Protein AF-0000000084449916 (afdb_homodimer)

Foldseek 3Di:
DPPPAALEAEEEEAQWQLVVDCPPFAPDKPQPCQLVLLLVLLVLCCVQHVQRYEYEFEAEPDPPRSCHVVNVTRAHDPSNHDDPNYDYQYDHAQASVPPTCVLVSNVVSLHQEYEYAYDALQTNRLNNLQVCQVVQSNADPDPRRRRGAYEYALSNHMGQWDDDPRDTDGGNRVSVVSCVVCDPPRHHYDHSVVVSVVSVVVVVVD/DPPPAALEAEEEEAQWQLVVDCPPFAPDKPQPCQLVLLLVLLVLCCVQHVQRYEYEFEAEPDPPRSCHVVNVTRAHDPSNHDDPNYDYQYDHAQASVPPTCVLVSNVVSLHQEYEYAYDALQTNRLNNLQVCQVVQSNADPDPRRRRGAYEYALSNHMGQWDDDPRDTDGGNRVSVVSCVVCDPPRHHYDHSVVVSVVSVVVVVVD

Structure (mmCIF, N/CA/C/O backbone):
data_AF-0000000084449916-model_v1
#
loop_
_entity.id
_entity.type
_entity.pdbx_description
1 polymer 'Isochorismatase hydrolase'
#
loop_
_atom_site.group_PDB
_atom_site.id
_atom_site.type_symbol
_atom_site.label_atom_id
_atom_site.label_alt_id
_atom_site.label_comp_id
_atom_site.label_asym_id
_atom_site.label_entity_id
_atom_site.label_seq_id
_atom_site.pdbx_PDB_ins_code
_atom_site.Cartn_x
_atom_site.Cartn_y
_atom_site.Cartn_z
_atom_site.occupancy
_atom_site.B_iso_or_equiv
_atom_site.auth_seq_id
_atom_site.auth_comp_id
_atom_site.auth_asym_id
_atom_site.auth_atom_id
_atom_site.pdbx_PDB_model_num
ATOM 1 N N . MET A 1 1 ? -13.484 23 32.375 1 31.2 1 MET A N 1
ATOM 2 C CA . MET A 1 1 ? -13.711 23.359 30.984 1 31.2 1 MET A CA 1
ATOM 3 C C . MET A 1 1 ? -13.375 22.203 30.062 1 31.2 1 MET A C 1
ATOM 5 O O . MET A 1 1 ? -12.227 21.766 30 1 31.2 1 MET A O 1
ATOM 9 N N . SER A 1 2 ? -14.055 21.125 29.781 1 37.81 2 SER A N 1
ATOM 10 C CA . SER A 1 2 ? -13.883 19.766 29.281 1 37.81 2 SER A CA 1
ATOM 11 C C . SER A 1 2 ? -13.172 19.766 27.938 1 37.81 2 SER A C 1
ATOM 13 O O . SER A 1 2 ? -13.695 20.281 26.953 1 37.81 2 SER A O 1
ATOM 15 N N . SER A 1 3 ? -11.945 20.156 27.656 1 43.94 3 SER A N 1
ATOM 16 C CA . SER A 1 3 ? -11.148 20.547 26.484 1 43.94 3 SER A CA 1
ATOM 17 C C . SER A 1 3 ? -11.406 19.609 25.312 1 43.94 3 SER A C 1
ATOM 19 O O . SER A 1 3 ? -11.078 18.422 25.359 1 43.94 3 SER A O 1
ATOM 21 N N . THR A 1 4 ? -12.609 19.688 24.75 1 55.56 4 THR A N 1
ATOM 22 C CA . THR A 1 4 ? -13.164 18.812 23.703 1 55.56 4 THR A CA 1
ATOM 23 C C . THR A 1 4 ? -12.141 18.578 22.594 1 55.56 4 THR A C 1
ATOM 25 O O . THR A 1 4 ? -11.703 19.516 21.938 1 55.56 4 THR A O 1
ATOM 28 N N . ASN A 1 5 ? -11.414 17.562 22.688 1 72.5 5 ASN A N 1
ATOM 29 C CA . ASN A 1 5 ? -10.375 17.125 21.766 1 72.5 5 ASN A CA 1
ATOM 30 C C . ASN A 1 5 ? -10.906 17.016 20.344 1 72.5 5 ASN A C 1
ATOM 32 O O . ASN A 1 5 ? -12.031 16.547 20.125 1 72.5 5 ASN A O 1
ATOM 36 N N . SER A 1 6 ? -10.375 17.922 19.484 1 87.19 6 SER A N 1
ATOM 37 C CA . SER A 1 6 ? -10.742 17.906 18.062 1 87.19 6 SER A CA 1
ATOM 38 C C . SER A 1 6 ? -10.875 16.469 17.547 1 87.19 6 SER A C 1
ATOM 40 O O . SER A 1 6 ? -10.148 15.578 17.984 1 87.19 6 SER A O 1
ATOM 42 N N . ASP A 1 7 ? -11.898 16.266 16.781 1 92.62 7 ASP A N 1
ATOM 43 C CA . ASP A 1 7 ? -12.102 14.984 16.125 1 92.62 7 ASP A CA 1
ATOM 44 C C . ASP A 1 7 ? -11.07 14.773 15.016 1 92.62 7 ASP A C 1
ATOM 46 O O . ASP A 1 7 ? -10.969 13.68 14.461 1 92.62 7 ASP A O 1
ATOM 50 N N . TYR A 1 8 ? -10.297 15.867 14.766 1 96.88 8 TYR A N 1
ATOM 51 C CA . TYR A 1 8 ? -9.344 15.828 13.672 1 96.88 8 TYR A CA 1
ATOM 52 C C . TYR A 1 8 ? -7.93 15.57 14.18 1 96.88 8 TYR A C 1
ATOM 54 O O . TYR A 1 8 ? -7.539 16.094 15.227 1 96.88 8 TYR A O 1
ATOM 62 N N . GLY A 1 9 ? -7.16 14.773 13.5 1 98.12 9 GLY A N 1
ATOM 63 C CA . GLY A 1 9 ? -5.73 14.594 13.695 1 98.12 9 GLY A CA 1
ATOM 64 C C . GLY A 1 9 ? -4.934 14.727 12.414 1 98.12 9 GLY A C 1
ATOM 65 O O . GLY A 1 9 ? -5.453 14.469 11.32 1 98.12 9 GLY A O 1
ATOM 66 N N . LEU A 1 10 ? -3.699 15.141 12.547 1 98.88 10 LEU A N 1
ATOM 67 C CA . LEU A 1 10 ? -2.797 15.305 11.406 1 98.88 10 LEU A CA 1
ATOM 68 C C . LEU A 1 10 ? -1.633 14.32 11.5 1 98.88 10 LEU A C 1
ATOM 70 O O . LEU A 1 10 ? -0.976 14.227 12.539 1 98.88 10 LEU A O 1
ATOM 74 N N . LEU A 1 11 ? -1.446 13.578 10.5 1 98.94 11 LEU A N 1
ATOM 75 C CA . LEU A 1 11 ? -0.31 12.672 10.359 1 98.94 11 LEU A CA 1
ATOM 76 C C . LEU A 1 11 ? 0.612 13.133 9.234 1 98.94 11 LEU A C 1
ATOM 78 O O . LEU A 1 11 ? 0.209 13.172 8.07 1 98.94 11 LEU A O 1
ATOM 82 N N . LEU A 1 12 ? 1.805 13.594 9.555 1 98.94 12 LEU A N 1
ATOM 83 C CA . LEU A 1 12 ? 2.838 13.969 8.594 1 98.94 12 LEU A CA 1
ATOM 84 C C . LEU A 1 12 ? 3.83 12.828 8.391 1 98.94 12 LEU A C 1
ATOM 86 O O . LEU A 1 12 ? 4.402 12.32 9.359 1 98.94 12 LEU A O 1
ATOM 90 N N . ILE A 1 13 ? 4.047 12.469 7.133 1 98.94 13 ILE A N 1
ATOM 91 C CA . ILE A 1 13 ? 4.859 11.289 6.848 1 98.94 13 ILE A CA 1
ATOM 92 C C . ILE A 1 13 ? 6.129 11.703 6.105 1 98.94 13 ILE A C 1
ATOM 94 O O . ILE A 1 13 ? 6.062 12.18 4.969 1 98.94 13 ILE A O 1
ATOM 98 N N . ASP A 1 14 ? 7.234 11.531 6.672 1 98.5 14 ASP A N 1
ATOM 99 C CA . ASP A 1 14 ? 8.57 11.516 6.086 1 98.5 14 ASP A CA 1
ATOM 100 C C . ASP A 1 14 ? 8.891 12.852 5.41 1 98.5 14 ASP A C 1
ATOM 102 O O . ASP A 1 14 ? 9.406 12.875 4.293 1 98.5 14 ASP A O 1
ATOM 106 N N . ILE A 1 15 ? 8.5 13.906 6.035 1 98.56 15 ILE A N 1
ATOM 107 C CA . ILE A 1 15 ? 8.906 15.211 5.52 1 98.56 15 ILE A CA 1
ATOM 108 C C . ILE A 1 15 ? 10.297 15.562 6.047 1 98.56 15 ILE A C 1
ATOM 110 O O . ILE A 1 15 ? 10.43 16.359 6.984 1 98.56 15 ILE A O 1
ATOM 114 N N . GLN A 1 16 ? 11.289 14.969 5.398 1 98.06 16 GLN A N 1
ATOM 115 C CA . GLN A 1 16 ? 12.68 14.953 5.84 1 98.06 16 GLN A CA 1
ATOM 116 C C . GLN A 1 16 ? 13.602 15.516 4.758 1 98.06 16 GLN A C 1
ATOM 118 O O . GLN A 1 16 ? 13.258 15.5 3.576 1 98.06 16 GLN A O 1
ATOM 123 N N . GLN A 1 17 ? 14.766 15.906 5.18 1 96.44 17 GLN A N 1
ATOM 124 C CA . GLN A 1 17 ? 15.742 16.562 4.309 1 96.44 17 GLN A CA 1
ATOM 125 C C . GLN A 1 17 ? 16.281 15.578 3.27 1 96.44 17 GLN A C 1
ATOM 127 O O . GLN A 1 17 ? 16.625 15.977 2.156 1 96.44 17 GLN A O 1
ATOM 132 N N . GLY A 1 18 ? 16.297 14.289 3.574 1 94.81 18 GLY A N 1
ATOM 133 C CA . GLY A 1 18 ? 16.797 13.273 2.662 1 94.81 18 GLY A CA 1
ATOM 134 C C . GLY A 1 18 ? 16 13.18 1.373 1 94.81 18 GLY A C 1
ATOM 135 O O . GLY A 1 18 ? 16.5 12.656 0.372 1 94.81 18 GLY A O 1
ATOM 136 N N . PHE A 1 19 ? 14.828 13.695 1.314 1 94.31 19 PHE A N 1
ATOM 137 C CA . PHE A 1 19 ? 13.977 13.633 0.132 1 94.31 19 PHE A CA 1
ATOM 138 C C . PHE A 1 19 ? 14.328 14.734 -0.854 1 94.31 19 PHE A C 1
ATOM 140 O O . PHE A 1 19 ? 13.797 14.773 -1.968 1 94.31 19 PHE A O 1
ATOM 147 N N . ASN A 1 20 ? 15.227 15.594 -0.466 1 88.44 20 ASN A N 1
ATOM 148 C CA . ASN A 1 20 ? 15.727 16.625 -1.372 1 88.44 20 ASN A CA 1
ATOM 149 C C . ASN A 1 20 ? 16.828 16.078 -2.283 1 88.44 20 ASN A C 1
ATOM 151 O O . ASN A 1 20 ? 17.266 16.766 -3.199 1 88.44 20 ASN A O 1
ATOM 155 N N . ASP A 1 21 ? 17.203 14.859 -2.092 1 79.31 21 ASP A N 1
ATOM 156 C CA . ASP A 1 21 ? 18.281 14.289 -2.887 1 79.31 21 ASP A CA 1
ATOM 157 C C . ASP A 1 21 ? 17.844 14.078 -4.336 1 79.31 21 ASP A C 1
ATOM 159 O O . ASP A 1 21 ? 17.016 13.203 -4.621 1 79.31 21 ASP A O 1
ATOM 163 N N . PRO A 1 22 ? 18.359 14.758 -5.172 1 68.62 22 PRO A N 1
ATOM 164 C CA . PRO A 1 22 ? 17.906 14.742 -6.566 1 68.62 22 PRO A CA 1
ATOM 165 C C . PRO A 1 22 ? 18.281 13.453 -7.297 1 68.62 22 PRO A C 1
ATOM 167 O O . PRO A 1 22 ? 17.734 13.156 -8.359 1 68.62 22 PRO A O 1
ATOM 170 N N . ASN A 1 23 ? 19.078 12.719 -6.766 1 76.25 23 ASN A N 1
ATOM 171 C CA . ASN A 1 23 ? 19.609 11.562 -7.477 1 76.25 23 ASN A CA 1
ATOM 172 C C . ASN A 1 23 ? 18.953 10.266 -7.008 1 76.25 23 ASN A C 1
ATOM 174 O O . ASN A 1 23 ? 19.094 9.227 -7.652 1 76.25 23 ASN A O 1
ATOM 178 N N . HIS A 1 24 ? 18.188 10.438 -6.094 1 82 24 HIS A N 1
ATOM 179 C CA . HIS A 1 24 ? 17.797 9.164 -5.496 1 82 24 HIS A CA 1
ATOM 180 C C . HIS A 1 24 ? 16.328 8.859 -5.77 1 82 24 HIS A C 1
ATOM 182 O O . HIS A 1 24 ? 15.992 7.734 -6.145 1 82 24 HIS A O 1
ATOM 188 N N . TRP A 1 25 ? 15.516 9.789 -5.668 1 87.06 25 TRP A N 1
ATOM 189 C CA . TRP A 1 25 ? 14.086 9.523 -5.668 1 87.06 25 TRP A CA 1
ATOM 190 C C . TRP A 1 25 ? 13.484 9.766 -7.051 1 87.06 25 TRP A C 1
ATOM 192 O O . TRP A 1 25 ? 12.445 9.188 -7.391 1 87.06 25 TRP A O 1
ATOM 202 N N . GLY A 1 26 ? 14.102 10.555 -7.895 1 88.62 26 GLY A N 1
ATOM 203 C CA . GLY A 1 26 ? 13.672 11 -9.211 1 88.62 26 GLY A CA 1
ATOM 204 C C . GLY A 1 26 ? 14.211 12.367 -9.586 1 88.62 26 GLY A C 1
ATOM 205 O O . GLY A 1 26 ? 14.781 13.062 -8.75 1 88.62 26 GLY A O 1
ATOM 206 N N . ARG A 1 27 ? 14.047 12.781 -10.773 1 87.25 27 ARG A N 1
ATOM 207 C CA . ARG A 1 27 ? 14.594 14.031 -11.297 1 87.25 27 ARG A CA 1
ATOM 208 C C . ARG A 1 27 ? 13.688 15.203 -10.953 1 87.25 27 ARG A C 1
ATOM 210 O O . ARG A 1 27 ? 14.156 16.344 -10.812 1 87.25 27 ARG A O 1
ATOM 217 N N . LYS A 1 28 ? 12.422 14.922 -10.797 1 92.69 28 LYS A N 1
ATOM 218 C CA . LYS A 1 28 ? 11.414 15.953 -10.531 1 92.69 28 LYS A CA 1
ATOM 219 C C . LYS A 1 28 ? 10.375 15.461 -9.531 1 92.69 28 LYS A C 1
ATOM 221 O O . LYS A 1 28 ? 10.016 14.289 -9.531 1 92.69 28 LYS A O 1
ATOM 226 N N . ARG A 1 29 ? 9.992 16.406 -8.742 1 95.38 29 ARG A N 1
ATOM 227 C CA . ARG A 1 29 ? 8.93 16.094 -7.785 1 95.38 29 ARG A CA 1
ATOM 228 C C . ARG A 1 29 ? 7.598 16.688 -8.234 1 95.38 29 ARG A C 1
ATOM 230 O O . ARG A 1 29 ? 7.559 17.766 -8.82 1 95.38 29 ARG A O 1
ATOM 237 N N . SER A 1 30 ? 6.562 15.992 -7.945 1 97.38 30 SER A N 1
ATOM 238 C CA . SER A 1 30 ? 5.219 16.516 -8.18 1 97.38 30 SER A CA 1
ATOM 239 C C . SER A 1 30 ? 4.852 17.578 -7.148 1 97.38 30 SER A C 1
ATOM 241 O O . SER A 1 30 ? 5.625 17.844 -6.23 1 97.38 30 SER A O 1
ATOM 243 N N . THR A 1 31 ? 3.684 18.219 -7.309 1 98.12 31 THR A N 1
ATOM 244 C CA . THR A 1 31 ? 3.076 19.094 -6.32 1 98.12 31 THR A CA 1
ATOM 245 C C . THR A 1 31 ? 3.99 20.281 -6.027 1 98.12 31 THR A C 1
ATOM 247 O O . THR A 1 31 ? 4.52 20.406 -4.918 1 98.12 31 THR A O 1
ATOM 250 N N . PRO A 1 32 ? 4.078 21.188 -6.898 1 97.38 32 PRO A N 1
ATOM 251 C CA . PRO A 1 32 ? 5.031 22.297 -6.793 1 97.38 32 PRO A CA 1
ATOM 252 C C . PRO A 1 32 ? 4.828 23.125 -5.527 1 97.38 32 PRO A C 1
ATOM 254 O O . PRO A 1 32 ? 5.785 23.703 -5.004 1 97.38 32 PRO A O 1
ATOM 257 N N . ASN A 1 33 ? 3.623 23.172 -5 1 98.06 33 ASN A N 1
ATOM 258 C CA . ASN A 1 33 ? 3.338 23.969 -3.82 1 98.06 33 ASN A CA 1
ATOM 259 C C . ASN A 1 33 ? 3.359 23.125 -2.547 1 98.06 33 ASN A C 1
ATOM 261 O O . ASN A 1 33 ? 2.785 23.531 -1.529 1 98.06 33 ASN A O 1
ATOM 265 N N . PHE A 1 34 ? 4.039 22 -2.59 1 98.5 34 PHE A N 1
ATOM 266 C CA . PHE A 1 34 ? 4.086 21.047 -1.486 1 98.5 34 PHE A CA 1
ATOM 267 C C . PHE A 1 34 ? 4.516 21.734 -0.195 1 98.5 34 PHE A C 1
ATOM 269 O O . PHE A 1 34 ? 3.807 21.672 0.812 1 98.5 34 PHE A O 1
ATOM 276 N N . GLU A 1 35 ? 5.613 22.484 -0.211 1 98.5 35 GLU A N 1
ATOM 277 C CA . GLU A 1 35 ? 6.199 23.078 0.99 1 98.5 35 GLU A CA 1
ATOM 278 C C . GLU A 1 35 ? 5.25 24.094 1.624 1 98.5 35 GLU A C 1
ATOM 280 O O . GLU A 1 35 ? 4.996 24.031 2.83 1 98.5 35 GLU A O 1
ATOM 285 N N . GLU A 1 36 ? 4.73 24.922 0.82 1 98.69 36 GLU A N 1
ATOM 286 C CA . GLU A 1 36 ? 3.828 25.953 1.312 1 98.69 36 GLU A CA 1
ATOM 287 C C . GLU A 1 36 ? 2.543 25.344 1.866 1 98.69 36 GLU A C 1
ATOM 289 O O . GLU A 1 36 ? 2.029 25.797 2.895 1 98.69 36 GLU A O 1
ATOM 294 N N . ASN A 1 37 ? 2.051 24.344 1.211 1 98.94 37 ASN A N 1
ATOM 295 C CA . ASN A 1 37 ? 0.807 23.703 1.632 1 98.94 37 ASN A CA 1
ATOM 296 C C . ASN A 1 37 ? 0.984 22.938 2.939 1 98.94 37 ASN A C 1
ATOM 298 O O . ASN A 1 37 ? 0.111 22.969 3.809 1 98.94 37 ASN A O 1
ATOM 302 N N . VAL A 1 38 ? 2.115 22.25 3.098 1 98.94 38 VAL A N 1
ATOM 303 C CA . VAL A 1 38 ? 2.4 21.531 4.34 1 98.94 38 VAL A CA 1
ATOM 304 C C . VAL A 1 38 ? 2.502 22.531 5.496 1 98.94 38 VAL A C 1
ATOM 306 O O . VAL A 1 38 ? 1.935 22.312 6.566 1 98.94 38 VAL A O 1
ATOM 309 N N . LYS A 1 39 ? 3.232 23.578 5.23 1 98.81 39 LYS A N 1
ATOM 310 C CA . LYS A 1 39 ? 3.391 24.625 6.25 1 98.81 39 LYS A CA 1
ATOM 311 C C . LYS A 1 39 ? 2.035 25.156 6.695 1 98.81 39 LYS A C 1
ATOM 313 O O . LYS A 1 39 ? 1.791 25.328 7.895 1 98.81 39 LYS A O 1
ATOM 318 N N . GLU A 1 40 ? 1.213 25.422 5.738 1 98.81 40 GLU A N 1
ATOM 319 C CA . GLU A 1 40 ? -0.107 25.984 6.039 1 98.81 40 GLU A CA 1
ATOM 320 C C . GLU A 1 40 ? -0.97 24.969 6.781 1 98.81 40 GLU A C 1
ATOM 322 O O . GLU A 1 40 ? -1.668 25.312 7.734 1 98.81 40 GLU A O 1
ATOM 327 N N . LEU A 1 41 ? -0.967 23.75 6.379 1 98.88 41 LEU A N 1
ATOM 328 C CA . LEU A 1 41 ? -1.729 22.672 7.012 1 98.88 41 LEU A CA 1
ATOM 329 C C . LEU A 1 41 ? -1.302 22.484 8.461 1 98.88 41 LEU A C 1
ATOM 331 O O . LEU A 1 41 ? -2.146 22.406 9.359 1 98.88 41 LEU A O 1
ATOM 335 N N . LEU A 1 42 ? 0.023 22.406 8.648 1 98.88 42 LEU A N 1
ATOM 336 C CA . LEU A 1 42 ? 0.574 22.203 9.984 1 98.88 42 LEU A CA 1
ATOM 337 C C . LEU A 1 42 ? 0.204 23.375 10.898 1 98.88 42 LEU A C 1
ATOM 339 O O . LEU A 1 42 ? -0.188 23.172 12.047 1 98.88 42 LEU A O 1
ATOM 343 N N . ALA A 1 43 ? 0.303 24.594 10.375 1 98.56 43 ALA A N 1
ATOM 344 C CA . ALA A 1 43 ? -0.064 25.766 11.148 1 98.56 43 ALA A CA 1
ATOM 345 C C . ALA A 1 43 ? -1.535 25.719 11.547 1 98.56 43 ALA A C 1
ATOM 347 O O . ALA A 1 43 ? -1.889 26.094 12.672 1 98.56 43 ALA A O 1
ATOM 348 N N . ALA A 1 44 ? -2.381 25.312 10.672 1 98.31 44 ALA A N 1
ATOM 349 C CA . ALA A 1 44 ? -3.812 25.219 10.945 1 98.31 44 ALA A CA 1
ATOM 350 C C . ALA A 1 44 ? -4.094 24.219 12.062 1 98.31 44 ALA A C 1
ATOM 352 O O . ALA A 1 44 ? -4.926 24.469 12.938 1 98.31 44 ALA A O 1
ATOM 353 N N . PHE A 1 45 ? -3.428 23.125 12.055 1 98.31 45 PHE A N 1
ATOM 354 C CA . PHE A 1 45 ? -3.645 22.109 13.086 1 98.31 45 PHE A CA 1
ATOM 355 C C . PHE A 1 45 ? -3.086 22.578 14.422 1 98.31 45 PHE A C 1
ATOM 357 O O . PHE A 1 45 ? -3.678 22.328 15.477 1 98.31 45 PHE A O 1
ATOM 364 N N . ARG A 1 46 ? -1.926 23.203 14.414 1 97.62 46 ARG A N 1
ATOM 365 C CA . ARG A 1 46 ? -1.349 23.719 15.656 1 97.62 46 ARG A CA 1
ATOM 366 C C . ARG A 1 46 ? -2.283 24.734 16.312 1 97.62 46 ARG A C 1
ATOM 368 O O . ARG A 1 46 ? -2.309 24.844 17.547 1 97.62 46 ARG A O 1
ATOM 375 N N . ALA A 1 47 ? -3.096 25.359 15.477 1 95.75 47 ALA A N 1
ATOM 376 C CA . ALA A 1 47 ? -4.074 26.312 16 1 95.75 47 ALA A CA 1
ATOM 377 C C . ALA A 1 47 ? -5.344 25.594 16.453 1 95.75 47 ALA A C 1
ATOM 379 O O . ALA A 1 47 ? -5.906 25.906 17.5 1 95.75 47 ALA A O 1
ATOM 380 N N . ALA A 1 48 ? -5.781 24.578 15.758 1 95.06 48 ALA A N 1
ATOM 381 C CA . ALA A 1 48 ? -7.113 24.016 15.945 1 95.06 48 ALA A CA 1
ATOM 382 C C . ALA A 1 48 ? -7.055 22.75 16.797 1 95.06 48 ALA A C 1
ATOM 384 O O . ALA A 1 48 ? -8.008 22.422 17.5 1 95.06 48 ALA A O 1
ATOM 385 N N . ALA A 1 49 ? -6.016 22.016 16.703 1 95.62 49 ALA A N 1
ATOM 386 C CA . ALA A 1 49 ? -5.898 20.719 17.344 1 95.62 49 ALA A CA 1
ATOM 387 C C . ALA A 1 49 ? -4.445 20.391 17.688 1 95.62 49 ALA A C 1
ATOM 389 O O . ALA A 1 49 ? -3.906 19.375 17.25 1 95.62 49 ALA A O 1
ATOM 390 N N . PRO A 1 50 ? -3.867 21.234 18.547 1 95.75 50 PRO A N 1
ATOM 391 C CA . PRO A 1 50 ? -2.428 21.141 18.797 1 95.75 50 PRO A CA 1
ATOM 392 C C . PRO A 1 50 ? -2.018 19.797 19.406 1 95.75 50 PRO A C 1
ATOM 394 O O . PRO A 1 50 ? -0.863 19.391 19.266 1 95.75 50 PRO A O 1
ATOM 397 N N . SER A 1 51 ? -2.891 19.047 20 1 96.62 51 SER A N 1
ATOM 398 C CA . SER A 1 51 ? -2.549 17.797 20.672 1 96.62 51 SER A CA 1
ATOM 399 C C . SER A 1 51 ? -2.662 16.609 19.719 1 96.62 51 SER A C 1
ATOM 401 O O . SER A 1 51 ? -2.293 15.484 20.062 1 96.62 51 SER A O 1
ATOM 403 N N . ASN A 1 52 ? -3.143 16.875 18.453 1 97.94 52 ASN A N 1
ATOM 404 C CA . ASN A 1 52 ? -3.453 15.781 17.531 1 97.94 52 ASN A CA 1
ATOM 405 C C . ASN A 1 52 ? -2.559 15.805 16.297 1 97.94 52 ASN A C 1
ATOM 407 O O . ASN A 1 52 ? -3.039 15.664 15.172 1 97.94 52 ASN A O 1
ATOM 411 N N . ILE A 1 53 ? -1.302 16.109 16.516 1 98.81 53 ILE A N 1
ATOM 412 C CA . ILE A 1 53 ? -0.318 16.141 15.445 1 98.81 53 ILE A CA 1
ATOM 413 C C . ILE A 1 53 ? 0.717 15.039 15.648 1 98.81 53 ILE A C 1
ATOM 415 O O . ILE A 1 53 ? 1.29 14.914 16.734 1 98.81 53 ILE A O 1
ATOM 419 N N . PHE A 1 54 ? 0.965 14.211 14.625 1 98.88 54 PHE A N 1
ATOM 420 C CA . PHE A 1 54 ? 1.871 13.07 14.656 1 98.88 54 PHE A CA 1
ATOM 421 C C . PHE A 1 54 ? 2.889 13.156 13.531 1 98.88 54 PHE A C 1
ATOM 423 O O . PHE A 1 54 ? 2.52 13.297 12.359 1 98.88 54 PHE A O 1
ATOM 430 N N . HIS A 1 55 ? 4.145 13.078 13.844 1 98.94 55 HIS A N 1
ATOM 431 C CA . HIS A 1 55 ? 5.207 13.102 12.844 1 98.94 55 HIS A CA 1
ATOM 432 C C . HIS A 1 55 ? 5.855 11.727 12.703 1 98.94 55 HIS A C 1
ATOM 434 O O . HIS A 1 55 ? 6.453 11.219 13.656 1 98.94 55 HIS A O 1
ATOM 440 N N . VAL A 1 56 ? 5.75 11.156 11.531 1 98.81 56 VAL A N 1
ATOM 441 C CA . VAL A 1 56 ? 6.48 9.938 11.203 1 98.81 56 VAL A CA 1
ATOM 442 C C . VAL A 1 56 ? 7.754 10.281 10.438 1 98.81 56 VAL A C 1
ATOM 444 O O . VAL A 1 56 ? 7.746 11.164 9.57 1 98.81 56 VAL A O 1
ATOM 447 N N . CYS A 1 57 ? 8.852 9.656 10.742 1 98.44 57 CYS A N 1
ATOM 448 C CA . CYS A 1 57 ? 10.094 9.812 9.992 1 98.44 57 CYS A CA 1
ATOM 449 C C . CYS A 1 57 ? 10.742 8.461 9.727 1 98.44 57 CYS A C 1
ATOM 451 O O . CYS A 1 57 ? 10.57 7.52 10.508 1 98.44 57 CYS A O 1
ATOM 453 N N . HIS A 1 58 ? 11.414 8.375 8.648 1 97.94 58 HIS A N 1
ATOM 454 C CA . HIS A 1 58 ? 12.062 7.145 8.211 1 97.94 58 HIS A CA 1
ATOM 455 C C . HIS A 1 58 ? 13.547 7.148 8.562 1 97.94 58 HIS A C 1
ATOM 457 O O . HIS A 1 58 ? 14.273 8.078 8.211 1 97.94 58 HIS A O 1
ATOM 463 N N . HIS A 1 59 ? 13.969 6.199 9.289 1 97.12 59 HIS A N 1
ATOM 464 C CA . HIS A 1 59 ? 15.383 5.902 9.523 1 97.12 59 HIS A CA 1
ATOM 465 C C . HIS A 1 59 ? 15.773 4.582 8.867 1 97.12 59 HIS A C 1
ATOM 467 O O . HIS A 1 59 ? 15.68 3.521 9.492 1 97.12 59 HIS A O 1
ATOM 473 N N . SER A 1 60 ? 16.297 4.703 7.699 1 94.25 60 SER A N 1
ATOM 474 C CA . SER A 1 60 ? 16.625 3.539 6.883 1 94.25 60 SER A CA 1
ATOM 475 C C . SER A 1 60 ? 17.75 2.711 7.52 1 94.25 60 SER A C 1
ATOM 477 O O . SER A 1 60 ? 18.641 3.258 8.172 1 94.25 60 SER A O 1
ATOM 479 N N . THR A 1 61 ? 17.688 1.414 7.277 1 91.31 61 THR A N 1
ATOM 480 C CA . THR A 1 61 ? 18.766 0.538 7.719 1 91.31 61 THR A CA 1
ATOM 481 C C . THR A 1 61 ? 19.734 0.239 6.57 1 91.31 61 THR A C 1
ATOM 483 O O . THR A 1 61 ? 20.75 -0.414 6.766 1 91.31 61 THR A O 1
ATOM 486 N N . LEU A 1 62 ? 19.359 0.671 5.383 1 89.5 62 LEU A N 1
ATOM 487 C CA . LEU A 1 62 ? 20.219 0.473 4.215 1 89.5 62 LEU A CA 1
ATOM 488 C C . LEU A 1 62 ? 21.312 1.528 4.156 1 89.5 62 LEU A C 1
ATOM 490 O O . LEU A 1 62 ? 21.031 2.725 4.062 1 89.5 62 LEU A O 1
ATOM 494 N N . PRO A 1 63 ? 22.5 1.128 4.07 1 90.31 63 PRO A N 1
ATOM 495 C CA . PRO A 1 63 ? 23.609 2.076 4.176 1 90.31 63 PRO A CA 1
ATOM 496 C C . PRO A 1 63 ? 23.609 3.115 3.061 1 90.31 63 PRO A C 1
ATOM 498 O O . PRO A 1 63 ? 24.016 4.258 3.275 1 90.31 63 PRO A O 1
ATOM 501 N N . GLN A 1 64 ? 23.125 2.781 1.897 1 88 64 GLN A N 1
ATOM 502 C CA . GLN A 1 64 ? 23.203 3.684 0.753 1 88 64 GLN A CA 1
ATOM 503 C C . GLN A 1 64 ? 22 4.613 0.697 1 88 64 GLN A C 1
ATOM 505 O O . GLN A 1 64 ? 21.953 5.535 -0.122 1 88 64 GLN A O 1
ATOM 510 N N . SER A 1 65 ? 21.125 4.422 1.585 1 90.62 65 SER A N 1
ATOM 511 C CA . SER A 1 65 ? 19.922 5.254 1.588 1 90.62 65 SER A CA 1
ATOM 512 C C . SER A 1 65 ? 20.219 6.66 2.092 1 90.62 65 SER A C 1
ATOM 514 O O . SER A 1 65 ? 20.922 6.828 3.096 1 90.62 65 SER A O 1
ATOM 516 N N . PRO A 1 66 ? 19.625 7.73 1.4 1 91.94 66 PRO A N 1
ATOM 517 C CA . PRO A 1 66 ? 19.75 9.094 1.924 1 91.94 66 PRO A CA 1
ATOM 518 C C . PRO A 1 66 ? 19.109 9.258 3.299 1 91.94 66 PRO A C 1
ATOM 520 O O . PRO A 1 66 ? 19.391 10.234 4 1 91.94 66 PRO A O 1
ATOM 523 N N . LEU A 1 67 ? 18.281 8.289 3.645 1 93.75 67 LEU A N 1
ATOM 524 C CA . LEU A 1 67 ? 17.562 8.383 4.91 1 93.75 67 LEU A CA 1
ATOM 525 C C . LEU A 1 67 ? 18.203 7.492 5.969 1 93.75 67 LEU A C 1
ATOM 527 O O . LEU A 1 67 ? 17.578 7.172 6.98 1 93.75 67 LEU A O 1
ATOM 531 N N . HIS A 1 68 ? 19.406 7.062 5.719 1 93.94 68 HIS A N 1
ATOM 532 C CA . HIS A 1 68 ? 20.203 6.426 6.766 1 93.94 68 HIS A CA 1
ATOM 533 C C . HIS A 1 68 ? 20.766 7.457 7.73 1 93.94 68 HIS A C 1
ATOM 535 O O . HIS A 1 68 ? 21.344 8.461 7.305 1 93.94 68 HIS A O 1
ATOM 541 N N . PRO A 1 69 ? 20.594 7.16 8.977 1 92.88 69 PRO A N 1
ATOM 542 C CA . PRO A 1 69 ? 21.047 8.156 9.953 1 92.88 69 PRO A CA 1
ATOM 543 C C . PRO A 1 69 ? 22.516 8.531 9.781 1 92.88 69 PRO A C 1
ATOM 545 O O . PRO A 1 69 ? 22.906 9.672 10.07 1 92.88 69 PRO A O 1
ATOM 548 N N . ALA A 1 70 ? 23.219 7.652 9.266 1 91.44 70 ALA A N 1
ATOM 549 C CA . ALA A 1 70 ? 24.656 7.891 9.102 1 91.44 70 ALA A CA 1
ATOM 550 C C . ALA A 1 70 ? 24.922 8.883 7.977 1 91.44 70 ALA A C 1
ATOM 552 O O . ALA A 1 70 ? 26.016 9.445 7.883 1 91.44 70 ALA A O 1
ATOM 553 N N . ASN A 1 71 ? 23.969 9.117 7.098 1 87.81 71 ASN A N 1
ATOM 554 C CA . ASN A 1 71 ? 24.172 9.969 5.93 1 87.81 71 ASN A CA 1
ATOM 555 C C . ASN A 1 71 ? 23.734 11.398 6.203 1 87.81 71 ASN A C 1
ATOM 557 O O . ASN A 1 71 ? 23.875 12.273 5.344 1 87.81 71 ASN A O 1
ATOM 561 N N . GLY A 1 72 ? 23.219 11.773 7.395 1 81.62 72 GLY A N 1
ATOM 562 C CA . GLY A 1 72 ? 23.047 13.125 7.902 1 81.62 72 GLY A CA 1
ATOM 563 C C . GLY A 1 72 ? 21.828 13.812 7.34 1 81.62 72 GLY A C 1
ATOM 564 O O . GLY A 1 72 ? 21.688 15.039 7.434 1 81.62 72 GLY A O 1
ATOM 565 N N . ALA A 1 73 ? 20.906 13.133 6.633 1 88.88 73 ALA A N 1
ATOM 566 C CA . ALA A 1 73 ? 19.766 13.805 6.016 1 88.88 73 ALA A CA 1
ATOM 567 C C . ALA A 1 73 ? 18.453 13.234 6.539 1 88.88 73 ALA A C 1
ATOM 569 O O . ALA A 1 73 ? 17.422 13.297 5.852 1 88.88 73 ALA A O 1
ATOM 570 N N . VAL A 1 74 ? 18.469 12.727 7.723 1 94.56 74 VAL A N 1
ATOM 571 C CA . VAL A 1 74 ? 17.266 12.109 8.297 1 94.56 74 VAL A CA 1
ATOM 572 C C . VAL A 1 74 ? 16.453 13.164 9.031 1 94.56 74 VAL A C 1
ATOM 574 O O . VAL A 1 74 ? 15.297 12.914 9.398 1 94.56 74 VAL A O 1
ATOM 577 N N . ASP A 1 75 ? 16.953 14.383 9.188 1 95.75 75 ASP A N 1
ATOM 578 C CA . ASP A 1 75 ? 16.234 15.438 9.922 1 95.75 75 ASP A CA 1
ATOM 579 C C . ASP A 1 75 ? 14.984 15.875 9.164 1 95.75 75 ASP A C 1
ATOM 581 O O . ASP A 1 75 ? 14.93 15.773 7.938 1 95.75 75 ASP A O 1
ATOM 585 N N . PHE A 1 76 ? 14.039 16.344 9.953 1 98.06 76 PHE A N 1
ATOM 586 C CA . PHE A 1 76 ? 12.828 16.922 9.359 1 98.06 76 PHE A CA 1
ATOM 587 C C . PHE A 1 76 ? 13.164 18.188 8.586 1 98.06 76 PHE A C 1
ATOM 589 O O . PHE A 1 76 ? 14.109 18.906 8.914 1 98.06 76 PHE A O 1
ATOM 596 N N . GLN A 1 77 ? 12.367 18.453 7.551 1 98.12 77 GLN A N 1
ATOM 597 C CA . GLN A 1 77 ? 12.414 19.766 6.918 1 98.12 77 GLN A CA 1
ATOM 598 C C . GLN A 1 77 ? 12.023 20.859 7.898 1 98.12 77 GLN A C 1
ATOM 600 O O . GLN A 1 77 ? 11.094 20.688 8.688 1 98.12 77 GLN A O 1
ATOM 605 N N . SER A 1 78 ? 12.602 22.016 7.742 1 97.81 78 SER A N 1
ATOM 606 C CA . SER A 1 78 ? 12.383 23.094 8.703 1 97.81 78 SER A CA 1
ATOM 607 C C . SER A 1 78 ? 10.922 23.516 8.719 1 97.81 78 SER A C 1
ATOM 609 O O . SER A 1 78 ? 10.375 23.828 9.781 1 97.81 78 SER A O 1
ATOM 611 N N . TYR A 1 79 ? 10.25 23.5 7.598 1 98.06 79 TYR A N 1
ATOM 612 C CA . TYR A 1 79 ? 8.883 23.984 7.496 1 98.06 79 TYR A CA 1
ATOM 613 C C . TYR A 1 79 ? 7.891 22.984 8.07 1 98.06 79 TYR A C 1
ATOM 615 O O . TYR A 1 79 ? 6.707 23.281 8.227 1 98.06 79 TYR A O 1
ATOM 623 N N . ALA A 1 80 ? 8.375 21.766 8.469 1 98.31 80 ALA A N 1
ATOM 624 C CA . ALA A 1 80 ? 7.516 20.719 9.008 1 98.31 80 ALA A CA 1
ATOM 625 C C . ALA A 1 80 ? 8.141 20.078 10.25 1 98.31 80 ALA A C 1
ATOM 627 O O . ALA A 1 80 ? 7.82 18.938 10.594 1 98.31 80 ALA A O 1
ATOM 628 N N . ALA A 1 81 ? 9.008 20.797 10.867 1 98.56 81 ALA A N 1
ATOM 629 C CA . ALA A 1 81 ? 9.695 20.266 12.039 1 98.56 81 ALA A CA 1
ATOM 630 C C . ALA A 1 81 ? 8.75 20.141 13.227 1 98.56 81 ALA A C 1
ATOM 632 O O . ALA A 1 81 ? 7.934 21.031 13.477 1 98.56 81 ALA A O 1
ATOM 633 N N . PRO A 1 82 ? 8.844 19.031 13.906 1 98.75 82 PRO A N 1
ATOM 634 C CA . PRO A 1 82 ? 7.996 18.891 15.086 1 98.75 82 PRO A CA 1
ATOM 635 C C . PRO A 1 82 ? 8.344 19.875 16.188 1 98.75 82 PRO A C 1
ATOM 637 O O . PRO A 1 82 ? 9.523 20.172 16.406 1 98.75 82 PRO A O 1
ATOM 640 N N . LEU A 1 83 ? 7.336 20.344 16.859 1 98.44 83 LEU A N 1
ATOM 641 C CA . LEU A 1 83 ? 7.527 21.016 18.141 1 98.44 83 LEU A CA 1
ATOM 642 C C . LEU A 1 83 ? 7.793 20 19.25 1 98.44 83 LEU A C 1
ATOM 644 O O . LEU A 1 83 ? 7.438 18.828 19.125 1 98.44 83 LEU A O 1
ATOM 648 N N . PRO A 1 84 ? 8.398 20.438 20.359 1 97.5 84 PRO A N 1
ATOM 649 C CA . PRO A 1 84 ? 8.672 19.5 21.469 1 97.5 84 PRO A CA 1
ATOM 650 C C . PRO A 1 84 ? 7.418 18.781 21.938 1 97.5 84 PRO A C 1
ATOM 652 O O . PRO A 1 84 ? 7.5 17.625 22.391 1 97.5 84 PRO A O 1
ATOM 655 N N . SER A 1 85 ? 6.266 19.328 21.844 1 97.38 85 SER A N 1
ATOM 656 C CA . SER A 1 85 ? 5.016 18.75 22.328 1 97.38 85 SER A CA 1
ATOM 657 C C . SER A 1 85 ? 4.43 17.781 21.297 1 97.38 85 SER A C 1
ATOM 659 O O . SER A 1 85 ? 3.465 17.078 21.594 1 97.38 85 SER A O 1
ATOM 661 N N . GLU A 1 86 ? 4.949 17.797 20.109 1 98.5 86 GLU A N 1
ATOM 662 C CA . GLU A 1 86 ? 4.453 16.938 19.031 1 98.5 86 GLU A CA 1
ATOM 663 C C . GLU A 1 86 ? 5.246 15.633 18.953 1 98.5 86 GLU A C 1
ATOM 665 O O . GLU A 1 86 ? 6.465 15.656 18.766 1 98.5 86 GLU A O 1
ATOM 670 N N . PRO A 1 87 ? 4.59 14.523 19.109 1 98.56 87 PRO A N 1
ATOM 671 C CA . PRO A 1 87 ? 5.324 13.258 19.109 1 98.56 87 PRO A CA 1
ATOM 672 C C . PRO A 1 87 ? 5.883 12.891 17.734 1 98.56 87 PRO A C 1
ATOM 674 O O . PRO A 1 87 ? 5.289 13.234 16.719 1 98.56 87 PRO A O 1
ATOM 677 N N . THR A 1 88 ? 7.004 12.195 17.766 1 98.62 88 THR A N 1
ATOM 678 C CA . THR A 1 88 ? 7.656 11.656 16.578 1 98.62 88 THR A CA 1
ATOM 679 C C . THR A 1 88 ? 7.68 10.133 16.609 1 98.62 88 THR A C 1
ATOM 681 O O . THR A 1 88 ? 7.797 9.539 17.688 1 98.62 88 THR A O 1
ATOM 684 N N . PHE A 1 89 ? 7.559 9.516 15.477 1 98.69 89 PHE A N 1
ATOM 685 C CA . PHE A 1 89 ? 7.527 8.062 15.344 1 98.69 89 PHE A CA 1
ATOM 686 C C . PHE A 1 89 ? 8.539 7.59 14.305 1 98.69 89 PHE A C 1
ATOM 688 O O . PHE A 1 89 ? 8.211 7.457 13.125 1 98.69 89 PHE A O 1
ATOM 695 N N . PRO A 1 90 ? 9.789 7.375 14.688 1 98.06 90 PRO A N 1
ATOM 696 C CA . PRO A 1 90 ? 10.758 6.816 13.75 1 98.06 90 PRO A CA 1
ATOM 697 C C . PRO A 1 90 ? 10.414 5.391 13.32 1 98.06 90 PRO A C 1
ATOM 699 O O . PRO A 1 90 ? 9.984 4.582 14.148 1 98.06 90 PRO A O 1
ATOM 702 N N . LYS A 1 91 ? 10.523 5.168 12.078 1 97.56 91 LYS A N 1
ATOM 703 C CA . LYS A 1 91 ? 10.266 3.848 11.5 1 97.56 91 LYS A CA 1
ATOM 704 C C . LYS A 1 91 ? 11.438 3.381 10.648 1 97.56 91 LYS A C 1
ATOM 706 O O . LYS A 1 91 ? 12.25 4.191 10.203 1 97.56 91 LYS A O 1
ATOM 711 N N . HIS A 1 92 ? 11.422 1.999 10.352 1 96.38 92 HIS A N 1
ATOM 712 C CA . HIS A 1 92 ? 12.492 1.433 9.531 1 96.38 92 HIS A CA 1
ATOM 713 C C . HIS A 1 92 ? 11.922 0.743 8.289 1 96.38 92 HIS A C 1
ATOM 715 O O . HIS A 1 92 ? 12.68 0.323 7.41 1 96.38 92 HIS A O 1
ATOM 721 N N . LYS A 1 93 ? 10.656 0.563 8.289 1 96.56 93 LYS A N 1
ATOM 722 C CA . LYS A 1 93 ? 9.938 0.037 7.129 1 96.56 93 LYS A CA 1
ATOM 723 C C . LYS A 1 93 ? 9.016 1.094 6.527 1 96.56 93 LYS A C 1
ATOM 725 O O . LYS A 1 93 ? 9.07 2.266 6.906 1 96.56 93 LYS A O 1
ATOM 730 N N . ASN A 1 94 ? 8.258 0.739 5.562 1 98.06 94 ASN A N 1
ATOM 731 C CA . ASN A 1 94 ? 7.496 1.729 4.812 1 98.06 94 ASN A CA 1
ATOM 732 C C . ASN A 1 94 ? 6.27 2.197 5.586 1 98.06 94 ASN A C 1
ATOM 734 O O . ASN A 1 94 ? 5.977 3.395 5.633 1 98.06 94 ASN A O 1
ATOM 738 N N . SER A 1 95 ? 5.543 1.301 6.211 1 98.75 95 SER A N 1
ATOM 739 C CA . SER A 1 95 ? 4.355 1.709 6.953 1 98.75 95 SER A CA 1
ATOM 740 C C . SER A 1 95 ? 4.73 2.367 8.281 1 98.75 95 SER A C 1
ATOM 742 O O . SER A 1 95 ? 5.535 1.824 9.039 1 98.75 95 SER A O 1
ATOM 744 N N . GLY A 1 96 ? 4.121 3.469 8.562 1 98.75 96 GLY A N 1
ATOM 745 C CA . GLY A 1 96 ? 4.336 4.148 9.828 1 98.75 96 GLY A CA 1
ATOM 746 C C . GLY A 1 96 ? 3.785 3.381 11.016 1 98.75 96 GLY A C 1
ATOM 747 O O . GLY A 1 96 ? 4.113 3.686 12.164 1 98.75 96 GLY A O 1
ATOM 748 N N . PHE A 1 97 ? 2.986 2.377 10.781 1 98.56 97 PHE A N 1
ATOM 749 C CA . PHE A 1 97 ? 2.342 1.633 11.852 1 98.56 97 PHE A CA 1
ATOM 750 C C . PHE A 1 97 ? 3.145 0.385 12.203 1 98.56 97 PHE A C 1
ATOM 752 O O . PHE A 1 97 ? 2.93 -0.221 13.258 1 98.56 97 PHE A O 1
ATOM 759 N N . TYR A 1 98 ? 4.039 -0.049 11.305 1 97.81 98 TYR A N 1
ATOM 760 C CA . TYR A 1 98 ? 4.801 -1.266 11.555 1 97.81 98 TYR A CA 1
ATOM 761 C C . TYR A 1 98 ? 5.996 -0.983 12.461 1 97.81 98 TYR A C 1
ATOM 763 O O . TYR A 1 98 ? 6.859 -0.171 12.125 1 97.81 98 TYR A O 1
ATOM 771 N N . GLY A 1 99 ? 6.012 -1.63 13.539 1 96.88 99 GLY A N 1
ATOM 772 C CA . GLY A 1 99 ? 7.141 -1.51 14.445 1 96.88 99 GLY A CA 1
ATOM 773 C C . GLY A 1 99 ? 7.137 -0.217 15.234 1 96.88 99 GLY A C 1
ATOM 774 O O . GLY A 1 99 ? 8.164 0.199 15.766 1 96.88 99 GLY A O 1
ATOM 775 N N . THR A 1 100 ? 6.062 0.514 15.312 1 98.25 100 THR A N 1
ATOM 776 C CA . THR A 1 100 ? 5.926 1.759 16.062 1 98.25 100 THR A CA 1
ATOM 777 C C . THR A 1 100 ? 4.699 1.711 16.969 1 98.25 100 THR A C 1
ATOM 779 O O . THR A 1 100 ? 3.936 0.745 16.938 1 98.25 100 THR A O 1
ATOM 782 N N . ASN A 1 101 ? 4.527 2.689 17.766 1 98.38 101 ASN A N 1
ATOM 783 C CA . ASN A 1 101 ? 3.344 2.803 18.609 1 98.38 101 ASN A CA 1
ATOM 784 C C . ASN A 1 101 ? 2.375 3.855 18.078 1 98.38 101 ASN A C 1
ATOM 786 O O . ASN A 1 101 ? 1.615 4.449 18.844 1 98.38 101 ASN A O 1
ATOM 790 N N . LEU A 1 102 ? 2.432 4.121 16.781 1 98.62 102 LEU A N 1
ATOM 791 C CA . LEU A 1 102 ? 1.616 5.141 16.125 1 98.62 102 LEU A CA 1
ATOM 792 C C . LEU A 1 102 ? 0.132 4.836 16.297 1 98.62 102 LEU A C 1
ATOM 794 O O . LEU A 1 102 ? -0.666 5.738 16.562 1 98.62 102 LEU A O 1
ATOM 798 N N . GLU A 1 103 ? -0.239 3.539 16.109 1 98 103 GLU A N 1
ATOM 799 C CA . GLU A 1 103 ? -1.643 3.16 16.234 1 98 103 GLU A CA 1
ATOM 800 C C . GLU A 1 103 ? -2.186 3.527 17.609 1 98 103 GLU A C 1
ATOM 802 O O . GLU A 1 103 ? -3.246 4.148 17.719 1 98 103 GLU A O 1
ATOM 807 N N . GLU A 1 104 ? -1.467 3.164 18.625 1 97.69 104 GLU A N 1
ATOM 808 C CA . GLU A 1 104 ? -1.866 3.455 20 1 97.69 104 GLU A CA 1
ATOM 809 C C . GLU A 1 104 ? -1.98 4.957 20.234 1 97.69 104 GLU A C 1
ATOM 811 O O . GLU A 1 104 ? -2.938 5.422 20.859 1 97.69 104 GLU A O 1
ATOM 816 N N . ALA A 1 105 ? -1.036 5.684 19.75 1 97.69 105 ALA A N 1
ATOM 817 C CA . ALA A 1 105 ? -1.013 7.133 19.922 1 97.69 105 ALA A CA 1
ATOM 818 C C . ALA A 1 105 ? -2.248 7.785 19.312 1 97.69 105 ALA A C 1
ATOM 820 O O . ALA A 1 105 ? -2.846 8.68 19.906 1 97.69 105 ALA A O 1
ATOM 821 N N . ILE A 1 106 ? -2.643 7.336 18.125 1 97.19 106 ILE A N 1
ATOM 822 C CA . ILE A 1 106 ? -3.789 7.914 17.422 1 97.19 106 ILE A CA 1
ATOM 823 C C . ILE A 1 106 ? -5.078 7.52 18.141 1 97.19 106 ILE A C 1
ATOM 825 O O . ILE A 1 106 ? -5.938 8.367 18.391 1 97.19 106 ILE A O 1
ATOM 829 N N . ARG A 1 107 ? -5.207 6.25 18.531 1 95.44 107 ARG A N 1
ATOM 830 C CA . ARG A 1 107 ? -6.418 5.762 19.188 1 95.44 107 ARG A CA 1
ATOM 831 C C . ARG A 1 107 ? -6.641 6.457 20.531 1 95.44 107 ARG A C 1
ATOM 833 O O . ARG A 1 107 ? -7.777 6.73 20.906 1 95.44 107 ARG A O 1
ATOM 840 N N . GLU A 1 108 ? -5.551 6.727 21.203 1 95 108 GLU A N 1
ATOM 841 C CA . GLU A 1 108 ? -5.633 7.375 22.5 1 95 108 GLU A CA 1
ATOM 842 C C . GLU A 1 108 ? -6.277 8.75 22.406 1 95 108 GLU A C 1
ATOM 844 O O . GLU A 1 108 ? -6.922 9.219 23.344 1 95 108 GLU A O 1
ATOM 849 N N . ARG A 1 109 ? -6.125 9.367 21.25 1 94.62 109 ARG A N 1
ATOM 850 C CA . ARG A 1 109 ? -6.645 10.719 21.062 1 94.62 109 ARG A CA 1
ATOM 851 C C . ARG A 1 109 ? -8.094 10.695 20.594 1 94.62 109 ARG A C 1
ATOM 853 O O . ARG A 1 109 ? -8.75 11.742 20.531 1 94.62 109 ARG A O 1
ATOM 860 N N . LYS A 1 110 ? -8.586 9.547 20.219 1 92.25 110 LYS A N 1
ATOM 861 C CA . LYS A 1 110 ? -9.977 9.32 19.859 1 92.25 110 LYS A CA 1
ATOM 862 C C . LYS A 1 110 ? -10.367 10.156 18.641 1 92.25 110 LYS A C 1
ATOM 864 O O . LYS A 1 110 ? -11.477 10.695 18.578 1 92.25 110 LYS A O 1
ATOM 869 N N . ILE A 1 111 ? -9.398 10.328 17.812 1 92.88 111 ILE A N 1
ATOM 870 C CA . ILE A 1 111 ? -9.664 11.047 16.562 1 92.88 111 ILE A CA 1
ATOM 871 C C . ILE A 1 111 ? -10.57 10.203 15.672 1 92.88 111 ILE A C 1
ATOM 873 O O . ILE A 1 111 ? -10.414 8.984 15.594 1 92.88 111 ILE A O 1
ATOM 877 N N . THR A 1 112 ? -11.484 10.898 14.953 1 94.31 112 THR A N 1
ATOM 878 C CA . THR A 1 112 ? -12.375 10.195 14.039 1 94.31 112 THR A CA 1
ATOM 879 C C . THR A 1 112 ? -12.094 10.609 12.594 1 94.31 112 THR A C 1
ATOM 881 O O . THR A 1 112 ? -12.578 9.977 11.656 1 94.31 112 THR A O 1
ATOM 884 N N . THR A 1 113 ? -11.336 11.68 12.391 1 97.12 113 THR A N 1
ATOM 885 C CA . THR A 1 113 ? -10.891 12.125 11.07 1 97.12 113 THR A CA 1
ATOM 886 C C . THR A 1 113 ? -9.375 12.297 11.047 1 97.12 113 THR A C 1
ATOM 888 O O . THR A 1 113 ? -8.836 13.219 11.68 1 97.12 113 THR A O 1
ATOM 891 N N . LEU A 1 114 ? -8.688 11.445 10.367 1 98.56 114 LEU A N 1
ATOM 892 C CA . LEU A 1 114 ? -7.238 11.492 10.25 1 98.56 114 LEU A CA 1
ATOM 893 C C . LEU A 1 114 ? -6.824 12.133 8.922 1 98.56 114 LEU A C 1
ATOM 895 O O . LEU A 1 114 ? -7.137 11.609 7.852 1 98.56 114 LEU A O 1
ATOM 899 N N . VAL A 1 115 ? -6.184 13.273 8.977 1 98.94 115 VAL A N 1
ATOM 900 C CA . VAL A 1 115 ? -5.648 13.977 7.812 1 98.94 115 VAL A CA 1
ATOM 901 C C . VAL A 1 115 ? -4.188 13.594 7.605 1 98.94 115 VAL A C 1
ATOM 903 O O . VAL A 1 115 ? -3.387 13.648 8.547 1 98.94 115 VAL A O 1
ATOM 906 N N . VAL A 1 116 ? -3.848 13.211 6.41 1 98.94 116 VAL A N 1
ATOM 907 C CA . VAL A 1 116 ? -2.521 12.672 6.117 1 98.94 116 VAL A CA 1
ATOM 908 C C . VAL A 1 116 ? -1.866 13.492 5.008 1 98.94 116 VAL A C 1
ATOM 910 O O . VAL A 1 116 ? -2.529 13.891 4.047 1 98.94 116 VAL A O 1
ATOM 913 N N . CYS A 1 117 ? -0.592 13.766 5.098 1 98.94 117 CYS A N 1
ATOM 914 C CA . CYS A 1 117 ? 0.229 14.352 4.047 1 98.94 117 CYS A CA 1
ATOM 915 C C . CYS A 1 117 ? 1.671 13.867 4.145 1 98.94 117 CYS A C 1
ATOM 917 O O . CYS A 1 117 ? 2.061 13.266 5.141 1 98.94 117 CYS A O 1
ATOM 919 N N . GLY A 1 118 ? 2.418 14.086 3.064 1 98.81 118 GLY A N 1
ATOM 920 C CA . GLY A 1 118 ? 3.838 13.781 3.168 1 98.81 118 GLY A CA 1
ATOM 921 C C . GLY A 1 118 ? 4.402 13.156 1.91 1 98.81 118 GLY A C 1
ATOM 922 O O . GLY A 1 118 ? 3.93 13.422 0.805 1 98.81 118 GLY A O 1
ATOM 923 N N . LEU A 1 119 ? 5.531 12.445 2.08 1 98.06 119 LEU A N 1
ATOM 924 C CA . LEU A 1 119 ? 6.289 11.844 0.99 1 98.06 119 LEU A CA 1
ATOM 925 C C . LEU A 1 119 ? 6.594 10.375 1.28 1 98.06 119 LEU A C 1
ATOM 927 O O . LEU A 1 119 ? 6.852 10.008 2.428 1 98.06 119 LEU A O 1
ATOM 931 N N . MET A 1 120 ? 6.66 9.609 0.235 1 97.38 120 MET A N 1
ATOM 932 C CA . MET A 1 120 ? 6.16 9.805 -1.122 1 97.38 120 MET A CA 1
ATOM 933 C C . MET A 1 120 ? 4.805 9.141 -1.306 1 97.38 120 MET A C 1
ATOM 935 O O . MET A 1 120 ? 4.496 8.156 -0.63 1 97.38 120 MET A O 1
ATOM 939 N N . THR A 1 121 ? 4.051 9.617 -2.242 1 98.69 121 THR A N 1
ATOM 940 C CA . THR A 1 121 ? 2.693 9.125 -2.467 1 98.69 121 THR A CA 1
ATOM 941 C C . THR A 1 121 ? 2.686 7.609 -2.609 1 98.69 121 THR A C 1
ATOM 943 O O . THR A 1 121 ? 1.909 6.922 -1.944 1 98.69 121 THR A O 1
ATOM 946 N N . GLU A 1 122 ? 3.605 7.023 -3.369 1 98.31 122 GLU A N 1
ATOM 947 C CA . GLU A 1 122 ? 3.531 5.625 -3.787 1 98.31 122 GLU A CA 1
ATOM 948 C C . GLU A 1 122 ? 4.258 4.715 -2.803 1 98.31 122 GLU A C 1
ATOM 950 O O . GLU A 1 122 ? 4.176 3.488 -2.904 1 98.31 122 GLU A O 1
ATOM 955 N N . HIS A 1 123 ? 5.012 5.227 -1.8 1 98.19 123 HIS A N 1
ATOM 956 C CA . HIS A 1 123 ? 5.777 4.398 -0.877 1 98.19 123 HIS A CA 1
ATOM 957 C C . HIS A 1 123 ? 5.242 4.516 0.546 1 98.19 123 HIS A C 1
ATOM 959 O O . HIS A 1 123 ? 4.207 3.939 0.876 1 98.19 123 HIS A O 1
ATOM 965 N N . CYS A 1 124 ? 5.844 5.344 1.32 1 98.69 124 CYS A N 1
ATOM 966 C CA . CYS A 1 124 ? 5.52 5.359 2.742 1 98.69 124 CYS A CA 1
ATOM 967 C C . CYS A 1 124 ? 4.129 5.934 2.979 1 98.69 124 CYS A C 1
ATOM 969 O O . CYS A 1 124 ? 3.426 5.512 3.898 1 98.69 124 CYS A O 1
ATOM 971 N N . VAL A 1 125 ? 3.695 6.945 2.182 1 98.88 125 VAL A N 1
ATOM 972 C CA . VAL A 1 125 ? 2.357 7.508 2.346 1 98.88 125 VAL A CA 1
ATOM 973 C C . VAL A 1 125 ? 1.309 6.438 2.053 1 98.88 125 VAL A C 1
ATOM 975 O O . VAL A 1 125 ? 0.429 6.18 2.877 1 98.88 125 VAL A O 1
ATOM 978 N N . SER A 1 126 ? 1.421 5.824 0.919 1 98.88 126 SER A N 1
ATOM 979 C CA . SER A 1 126 ? 0.478 4.785 0.524 1 98.88 126 SER A CA 1
ATOM 980 C C . SER A 1 126 ? 0.497 3.619 1.507 1 98.88 126 SER A C 1
ATOM 982 O O . SER A 1 126 ? -0.556 3.119 1.907 1 98.88 126 SER A O 1
ATOM 984 N N . SER A 1 127 ? 1.701 3.152 1.92 1 98.88 127 SER A N 1
ATOM 985 C CA . SER A 1 127 ? 1.816 2.023 2.838 1 98.88 127 SER A CA 1
ATOM 986 C C . SER A 1 127 ? 1.149 2.328 4.176 1 98.88 127 SER A C 1
ATOM 988 O O . SER A 1 127 ? 0.439 1.486 4.727 1 98.88 127 SER A O 1
ATOM 990 N N . THR A 1 128 ? 1.359 3.51 4.672 1 98.88 128 THR A N 1
ATOM 991 C CA . THR A 1 128 ? 0.802 3.916 5.957 1 98.88 128 THR A CA 1
ATOM 992 C C . THR A 1 128 ? -0.714 4.062 5.867 1 98.88 128 THR A C 1
ATOM 994 O O . THR A 1 128 ? -1.441 3.627 6.762 1 98.88 128 THR A O 1
ATOM 997 N N . LEU A 1 129 ? -1.19 4.652 4.777 1 98.69 129 LEU A N 1
ATOM 998 C CA . LEU A 1 129 ? -2.621 4.859 4.57 1 98.69 129 LEU A CA 1
ATOM 999 C C . LEU A 1 129 ? -3.352 3.527 4.461 1 98.69 129 LEU A C 1
ATOM 1001 O O . LEU A 1 129 ? -4.438 3.361 5.023 1 98.69 129 LEU A O 1
ATOM 1005 N N . ARG A 1 130 ? -2.836 2.66 3.73 1 98.69 130 ARG A N 1
ATOM 1006 C CA . ARG A 1 130 ? -3.449 1.348 3.551 1 98.69 130 ARG A CA 1
ATOM 1007 C C . ARG A 1 130 ? -3.553 0.604 4.879 1 98.69 130 ARG A C 1
ATOM 1009 O O . ARG A 1 130 ? -4.582 -0.001 5.176 1 98.69 130 ARG A O 1
ATOM 1016 N N . MET A 1 131 ? -2.506 0.641 5.648 1 98.5 131 MET A N 1
ATOM 1017 C CA . MET A 1 131 ? -2.529 -0.032 6.941 1 98.5 131 MET A CA 1
ATOM 1018 C C . MET A 1 131 ? -3.488 0.667 7.902 1 98.5 131 MET A C 1
ATOM 1020 O O . MET A 1 131 ? -4.191 0.011 8.672 1 98.5 131 MET A O 1
ATOM 1024 N N . ALA A 1 132 ? -3.51 2.016 7.863 1 98.38 132 ALA A N 1
ATOM 1025 C CA . ALA A 1 132 ? -4.484 2.752 8.664 1 98.38 132 ALA A CA 1
ATOM 1026 C C . ALA A 1 132 ? -5.906 2.291 8.359 1 98.38 132 ALA A C 1
ATOM 1028 O O . ALA A 1 132 ? -6.715 2.105 9.273 1 98.38 132 ALA A O 1
ATOM 1029 N N . SER A 1 133 ? -6.176 2.154 7.09 1 97.5 133 SER A N 1
ATOM 1030 C CA . SER A 1 133 ? -7.496 1.724 6.645 1 97.5 133 SER A CA 1
ATOM 1031 C C . SER A 1 133 ? -7.797 0.299 7.098 1 97.5 133 SER A C 1
ATOM 1033 O O . SER A 1 133 ? -8.867 0.029 7.641 1 97.5 133 SER A O 1
ATOM 1035 N N . ASP A 1 134 ? -6.867 -0.65 6.906 1 96.75 134 ASP A N 1
ATOM 1036 C CA . ASP A 1 134 ? -7.059 -2.037 7.316 1 96.75 134 ASP A CA 1
ATOM 1037 C C . ASP A 1 134 ? -7.262 -2.143 8.828 1 96.75 134 ASP A C 1
ATOM 1039 O O . ASP A 1 134 ? -8.125 -2.887 9.289 1 96.75 134 ASP A O 1
ATOM 1043 N N . LEU A 1 135 ? -6.527 -1.339 9.602 1 95.94 135 LEU A N 1
ATOM 1044 C CA . LEU A 1 135 ? -6.574 -1.35 11.055 1 95.94 135 LEU A CA 1
ATOM 1045 C C . LEU A 1 135 ? -7.863 -0.709 11.562 1 95.94 135 LEU A C 1
ATOM 1047 O O . LEU A 1 135 ? -8.305 -0.99 12.68 1 95.94 135 LEU A O 1
ATOM 1051 N N . GLY A 1 136 ? -8.453 0.147 10.742 1 95.62 136 GLY A N 1
ATOM 1052 C CA . GLY A 1 136 ? -9.523 0.977 11.258 1 95.62 136 GLY A CA 1
ATOM 1053 C C . GLY A 1 136 ? -9.086 1.879 12.398 1 95.62 136 GLY A C 1
ATOM 1054 O O . GLY A 1 136 ? -9.758 1.958 13.43 1 95.62 136 GLY A O 1
ATOM 1055 N N . VAL A 1 137 ? -7.992 2.607 12.219 1 96.31 137 VAL A N 1
ATOM 1056 C CA . VAL A 1 137 ? -7.312 3.279 13.32 1 96.31 137 VAL A CA 1
ATOM 1057 C C . VAL A 1 137 ? -8.188 4.402 13.867 1 96.31 137 VAL A C 1
ATOM 1059 O O . VAL A 1 137 ? -8.031 4.824 15.008 1 96.31 137 VAL A O 1
ATOM 1062 N N . VAL A 1 138 ? -9.148 4.855 13.078 1 96.38 138 VAL A N 1
ATOM 1063 C CA . VAL A 1 138 ? -9.984 5.969 13.516 1 96.38 138 VAL A CA 1
ATOM 1064 C C . VAL A 1 138 ? -11.438 5.508 13.641 1 96.38 138 VAL A C 1
ATOM 1066 O O . VAL A 1 138 ? -12.352 6.328 13.719 1 96.38 138 VAL A O 1
ATOM 1069 N N . ASP A 1 139 ? -11.578 4.18 13.508 1 92.06 139 ASP A N 1
ATOM 1070 C CA . ASP A 1 139 ? -12.922 3.641 13.695 1 92.06 139 ASP A CA 1
ATOM 1071 C C . ASP A 1 139 ? -13.312 3.635 15.172 1 92.06 139 ASP A C 1
ATOM 1073 O O . ASP A 1 139 ? -12.445 3.592 16.047 1 92.06 139 ASP A O 1
ATOM 1077 N N . GLY A 1 140 ? -14.586 3.807 15.469 1 80.12 140 GLY A N 1
ATOM 1078 C CA . GLY A 1 140 ? -15.062 3.688 16.844 1 80.12 140 GLY A CA 1
ATOM 1079 C C . GLY A 1 140 ? -14.758 2.338 17.469 1 80.12 140 GLY A C 1
ATOM 1080 O O . GLY A 1 140 ? -14.648 1.333 16.75 1 80.12 140 GLY A O 1
ATOM 1081 N N . VAL A 1 141 ? -14.234 2.457 18.75 1 65.5 141 VAL A N 1
ATOM 1082 C CA . VAL A 1 141 ? -13.961 1.24 19.516 1 65.5 141 VAL A CA 1
ATOM 1083 C C . VAL A 1 141 ? -15.133 0.923 20.438 1 65.5 141 VAL A C 1
ATOM 1085 O O . VAL A 1 141 ? -16.047 1.737 20.578 1 65.5 141 VAL A O 1
ATOM 1088 N N . ASP A 1 142 ? -15.07 -0.213 21.062 1 54.53 142 ASP A N 1
ATOM 1089 C CA . ASP A 1 142 ? -15.906 -0.602 22.203 1 54.53 142 ASP A CA 1
ATOM 1090 C C . ASP A 1 142 ? -17.391 -0.485 21.859 1 54.53 142 ASP A C 1
ATOM 1092 O O . ASP A 1 142 ? -18.156 0.105 22.609 1 54.53 142 ASP A O 1
ATOM 1096 N N . GLY A 1 143 ? -17.766 -0.933 20.688 1 50.59 143 GLY A N 1
ATOM 1097 C CA . GLY A 1 143 ? -19.219 -0.937 20.484 1 50.59 143 GLY A CA 1
ATOM 1098 C C . GLY A 1 143 ? -19.688 0.213 19.625 1 50.59 143 GLY A C 1
ATOM 1099 O O . GLY A 1 143 ? -20.875 0.285 19.281 1 50.59 143 GLY A O 1
ATOM 1100 N N . GLU A 1 144 ? -18.922 1.203 19.531 1 58.34 144 GLU A N 1
ATOM 1101 C CA . GLU A 1 144 ? -19.297 2.316 18.656 1 58.34 144 GLU A CA 1
ATOM 1102 C C . GLU A 1 144 ? -19.094 1.967 17.188 1 58.34 144 GLU A C 1
ATOM 1104 O O . GLU A 1 144 ? -18.094 1.36 16.828 1 58.34 144 GLU A O 1
ATOM 1109 N N . ASP A 1 145 ? -20.094 1.75 16.516 1 62.78 145 ASP A N 1
ATOM 1110 C CA . ASP A 1 145 ? -20.078 1.385 15.109 1 62.78 145 ASP A CA 1
ATOM 1111 C C . ASP A 1 145 ? -19.859 2.611 14.227 1 62.78 145 ASP A C 1
ATOM 1113 O O . ASP A 1 145 ? -20.734 2.994 13.453 1 62.78 145 ASP A O 1
ATOM 1117 N N . SER A 1 146 ? -18.828 3.354 14.586 1 72.81 146 SER A N 1
ATOM 1118 C CA . SER A 1 146 ? -18.562 4.52 13.742 1 72.81 146 SER A CA 1
ATOM 1119 C C . SER A 1 146 ? -17.328 4.309 12.883 1 72.81 146 SER A C 1
ATOM 1121 O O . SER A 1 146 ? -16.359 3.697 13.328 1 72.81 146 SER A O 1
ATOM 1123 N N . LYS A 1 147 ? -17.594 4.582 11.664 1 83.81 147 LYS A N 1
ATOM 1124 C CA . LYS A 1 147 ? -16.484 4.559 10.719 1 83.81 147 LYS A CA 1
ATOM 1125 C C . LYS A 1 147 ? -15.875 5.945 10.555 1 83.81 147 LYS A C 1
ATOM 1127 O O . LYS A 1 147 ? -16.578 6.902 10.211 1 83.81 147 LYS A O 1
ATOM 1132 N N . GLY A 1 148 ? -14.648 6.023 10.992 1 94.25 148 GLY A N 1
ATOM 1133 C CA . GLY A 1 148 ? -13.938 7.277 10.82 1 94.25 148 GLY A CA 1
ATOM 1134 C C . GLY A 1 148 ? -13.555 7.547 9.375 1 94.25 148 GLY A C 1
ATOM 1135 O O . GLY A 1 148 ? -13.914 6.777 8.477 1 94.25 148 GLY A O 1
ATOM 1136 N N . ARG A 1 149 ? -12.945 8.766 9.18 1 96.38 149 ARG A N 1
ATOM 1137 C CA . ARG A 1 149 ? -12.492 9.203 7.867 1 96.38 149 ARG A CA 1
ATOM 1138 C C . ARG A 1 149 ? -10.977 9.352 7.828 1 96.38 149 ARG A C 1
ATOM 1140 O O . ARG A 1 149 ? -10.367 9.82 8.797 1 96.38 149 ARG A O 1
ATOM 1147 N N . ILE A 1 150 ? -10.43 8.945 6.766 1 98.56 150 ILE A N 1
ATOM 1148 C CA . ILE A 1 150 ? -9.039 9.266 6.453 1 98.56 150 ILE A CA 1
ATOM 1149 C C . ILE A 1 150 ? -8.984 10.172 5.223 1 98.56 150 ILE A C 1
ATOM 1151 O O . ILE A 1 150 ? -9.57 9.852 4.184 1 98.56 150 ILE A O 1
ATOM 1155 N N . LEU A 1 151 ? -8.406 11.344 5.348 1 98.88 151 LEU A N 1
ATOM 1156 C CA . LEU A 1 151 ? -8.258 12.312 4.273 1 98.88 151 LEU A CA 1
ATOM 1157 C C . LEU A 1 151 ? -6.797 12.422 3.842 1 98.88 151 LEU A C 1
ATOM 1159 O O . LEU A 1 151 ? -5.91 12.633 4.676 1 98.88 151 LEU A O 1
ATOM 1163 N N . LEU A 1 152 ? -6.559 12.211 2.609 1 98.94 152 LEU A N 1
ATOM 1164 C CA . LEU A 1 152 ? -5.23 12.461 2.053 1 98.94 152 LEU A CA 1
ATOM 1165 C C . LEU A 1 152 ? -5.191 13.789 1.306 1 98.94 152 LEU A C 1
ATOM 1167 O O . LEU A 1 152 ? -5.949 13.992 0.354 1 98.94 152 LEU A O 1
ATOM 1171 N N . VAL A 1 153 ? -4.305 14.664 1.771 1 98.94 153 VAL A N 1
ATOM 1172 C CA . VAL A 1 153 ? -4.223 16 1.182 1 98.94 153 VAL A CA 1
ATOM 1173 C C . VAL A 1 153 ? -3.318 15.969 -0.047 1 98.94 153 VAL A C 1
ATOM 1175 O O . VAL A 1 153 ? -2.096 16.078 0.072 1 98.94 153 VAL A O 1
ATOM 1178 N N . GLN A 1 154 ? -3.951 15.953 -1.188 1 98.94 154 GLN A N 1
ATOM 1179 C CA . GLN A 1 154 ? -3.236 15.664 -2.428 1 98.94 154 GLN A CA 1
ATOM 1180 C C . GLN A 1 154 ? -2.205 16.75 -2.732 1 98.94 154 GLN A C 1
ATOM 1182 O O . GLN A 1 154 ? -1.153 16.469 -3.309 1 98.94 154 GLN A O 1
ATOM 1187 N N . ASP A 1 155 ? -2.453 18 -2.416 1 98.94 155 ASP A N 1
ATOM 1188 C CA . ASP A 1 155 ? -1.55 19.094 -2.756 1 98.94 155 ASP A CA 1
ATOM 1189 C C . ASP A 1 155 ? -0.578 19.375 -1.613 1 98.94 155 ASP A C 1
ATOM 1191 O O . ASP A 1 155 ? 0.122 20.391 -1.627 1 98.94 155 ASP A O 1
ATOM 1195 N N . ALA A 1 156 ? -0.517 18.531 -0.599 1 98.94 156 ALA A N 1
ATOM 1196 C CA . ALA A 1 156 ? 0.523 18.484 0.425 1 98.94 156 ALA A CA 1
ATOM 1197 C C . ALA A 1 156 ? 1.188 17.125 0.469 1 98.94 156 ALA A C 1
ATOM 1199 O O . ALA A 1 156 ? 1.754 16.734 1.493 1 98.94 156 ALA A O 1
ATOM 1200 N N . THR A 1 157 ? 0.968 16.344 -0.541 1 98.88 157 THR A N 1
ATOM 1201 C CA . THR A 1 157 ? 1.581 15.047 -0.781 1 98.88 157 THR A CA 1
ATOM 1202 C C . THR A 1 157 ? 2.275 15.016 -2.139 1 98.88 157 THR A C 1
ATOM 1204 O O . THR A 1 157 ? 1.834 15.68 -3.082 1 98.88 157 THR A O 1
ATOM 1207 N N . GLY A 1 158 ? 3.365 14.328 -2.18 1 98.38 158 GLY A N 1
ATOM 1208 C CA . GLY A 1 158 ? 4.078 14.375 -3.449 1 98.38 158 GLY A CA 1
ATOM 1209 C C . GLY A 1 158 ? 4.766 13.062 -3.795 1 98.38 158 GLY A C 1
ATOM 1210 O O . GLY A 1 158 ? 4.875 12.172 -2.951 1 98.38 158 GLY A O 1
ATOM 1211 N N . SER A 1 159 ? 5.121 12.984 -5.016 1 97.62 159 SER A N 1
ATOM 1212 C CA . SER A 1 159 ? 5.855 11.875 -5.613 1 97.62 159 SER A CA 1
ATOM 1213 C C . SER A 1 159 ? 6.953 12.375 -6.547 1 97.62 159 SER A C 1
ATOM 1215 O O . SER A 1 159 ? 7.18 13.578 -6.652 1 97.62 159 SER A O 1
ATOM 1217 N N . TYR A 1 160 ? 7.68 11.453 -7.191 1 97.19 160 TYR A N 1
ATOM 1218 C CA . TYR A 1 160 ? 8.727 11.75 -8.156 1 97.19 160 TYR A CA 1
ATOM 1219 C C . TYR A 1 160 ? 8.477 11.031 -9.477 1 97.19 160 TYR A C 1
ATOM 1221 O O . TYR A 1 160 ? 7.691 10.078 -9.531 1 97.19 160 TYR A O 1
ATOM 1229 N N . ASP A 1 161 ? 9.141 11.602 -10.523 1 97 161 ASP A N 1
ATOM 1230 C CA . ASP A 1 161 ? 9.078 10.914 -11.805 1 97 161 ASP A CA 1
ATOM 1231 C C . ASP A 1 161 ? 9.781 9.555 -11.734 1 97 161 ASP A C 1
ATOM 1233 O O . ASP A 1 161 ? 10.594 9.32 -10.836 1 97 161 ASP A O 1
ATOM 1237 N N . THR A 1 162 ? 9.344 8.633 -12.664 1 96.38 162 THR A N 1
ATOM 1238 C CA . THR A 1 162 ? 9.945 7.297 -12.672 1 96.38 162 THR A CA 1
ATOM 1239 C C . THR A 1 162 ? 10.023 6.75 -14.094 1 96.38 162 THR A C 1
ATOM 1241 O O . THR A 1 162 ? 9.492 7.352 -15.023 1 96.38 162 THR A O 1
ATOM 1244 N N . THR A 1 163 ? 10.852 5.766 -14.289 1 95.75 163 THR A N 1
ATOM 1245 C CA . THR A 1 163 ? 10.914 4.961 -15.5 1 95.75 163 THR A CA 1
ATOM 1246 C C . THR A 1 163 ? 10.641 3.492 -15.188 1 95.75 163 THR A C 1
ATOM 1248 O O . THR A 1 163 ? 11.148 2.959 -14.195 1 95.75 163 THR A O 1
ATOM 1251 N N . PHE A 1 164 ? 9.836 2.885 -16.047 1 97.38 164 PHE A N 1
ATOM 1252 C CA . PHE A 1 164 ? 9.516 1.473 -15.883 1 97.38 164 PHE A CA 1
ATOM 1253 C C . PHE A 1 164 ? 9.242 0.821 -17.234 1 97.38 164 PHE A C 1
ATOM 1255 O O . PHE A 1 164 ? 8.5 1.367 -18.047 1 97.38 164 PHE A O 1
ATOM 1262 N N . GLY A 1 165 ? 9.797 -0.322 -17.406 1 95.38 165 GLY A N 1
ATOM 1263 C CA . GLY A 1 165 ? 9.602 -1.022 -18.656 1 95.38 165 GLY A CA 1
ATOM 1264 C C . GLY A 1 165 ? 9.984 -0.192 -19.875 1 95.38 165 GLY A C 1
ATOM 1265 O O . GLY A 1 165 ? 9.297 -0.23 -20.891 1 95.38 165 GLY A O 1
ATOM 1266 N N . GLY A 1 166 ? 10.945 0.636 -19.719 1 96.38 166 GLY A N 1
ATOM 1267 C CA . GLY A 1 166 ? 11.438 1.453 -20.812 1 96.38 166 GLY A CA 1
ATOM 1268 C C . GLY A 1 166 ? 10.609 2.701 -21.047 1 96.38 166 GLY A C 1
ATOM 1269 O O . GLY A 1 166 ? 10.844 3.434 -22.016 1 96.38 166 GLY A O 1
ATOM 1270 N N . ARG A 1 167 ? 9.68 2.953 -20.266 1 97.25 167 ARG A N 1
ATOM 1271 C CA . ARG A 1 167 ? 8.812 4.117 -20.422 1 97.25 167 ARG A CA 1
ATOM 1272 C C . ARG A 1 167 ? 9 5.105 -19.281 1 97.25 167 ARG A C 1
ATOM 1274 O O . ARG A 1 167 ? 9.141 4.703 -18.125 1 97.25 167 ARG A O 1
ATOM 1281 N N . TYR A 1 168 ? 9.039 6.395 -19.562 1 97.62 168 TYR A N 1
ATOM 1282 C CA . TYR A 1 168 ? 9.133 7.48 -18.594 1 97.62 168 TYR A CA 1
ATOM 1283 C C . TYR A 1 168 ? 7.754 7.941 -18.156 1 97.62 168 TYR A C 1
ATOM 1285 O O . TYR A 1 168 ? 6.848 8.094 -18.984 1 97.62 168 TYR A O 1
ATOM 1293 N N . TYR A 1 169 ? 7.562 8.109 -16.891 1 97.81 169 TYR A N 1
ATOM 1294 C CA . TYR A 1 169 ? 6.363 8.688 -16.297 1 97.81 169 TYR A CA 1
ATOM 1295 C C . TYR A 1 169 ? 6.703 9.93 -15.477 1 97.81 169 TYR A C 1
ATOM 1297 O O . TYR A 1 169 ? 7.469 9.852 -14.516 1 97.81 169 TYR A O 1
ATOM 1305 N N . ASP A 1 170 ? 6.113 11.094 -15.805 1 97.75 170 ASP A N 1
ATOM 1306 C CA . ASP A 1 170 ? 6.414 12.328 -15.078 1 97.75 170 ASP A CA 1
ATOM 1307 C C . ASP A 1 170 ? 5.812 12.289 -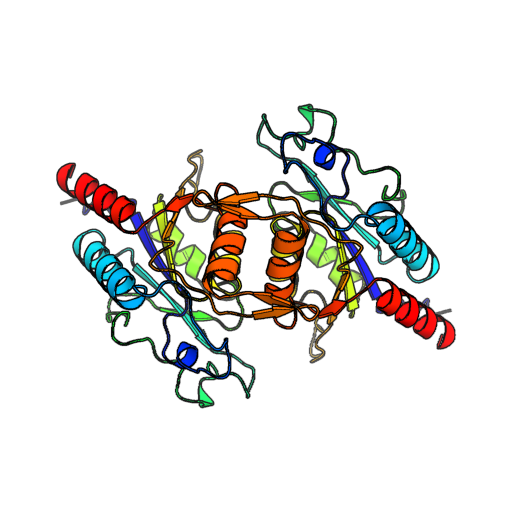13.672 1 97.75 170 ASP A C 1
ATOM 1309 O O . ASP A 1 170 ? 4.867 11.547 -13.414 1 97.75 170 ASP A O 1
ATOM 1313 N N . ALA A 1 171 ? 6.32 13.109 -12.812 1 97.81 171 ALA A N 1
ATOM 1314 C CA . ALA A 1 171 ? 6.008 13.078 -11.383 1 97.81 171 ALA A CA 1
ATOM 1315 C C . ALA A 1 171 ? 4.52 13.305 -11.141 1 97.81 171 ALA A C 1
ATOM 1317 O O . ALA A 1 171 ? 3.93 12.695 -10.25 1 97.81 171 ALA A O 1
ATOM 1318 N N . GLU A 1 172 ? 3.879 14.195 -11.883 1 98.31 172 GLU A N 1
ATOM 1319 C CA . GLU A 1 172 ? 2.457 14.461 -11.695 1 98.31 172 GLU A CA 1
ATOM 1320 C C . GLU A 1 172 ? 1.61 13.258 -12.078 1 98.31 172 GLU A C 1
ATOM 1322 O O . GLU A 1 172 ? 0.596 12.969 -11.445 1 98.31 172 GLU A O 1
ATOM 1327 N N . THR A 1 173 ? 2.014 12.555 -13.133 1 98.44 173 THR A N 1
ATOM 1328 C CA . THR A 1 173 ? 1.328 11.328 -13.523 1 98.44 173 THR A CA 1
ATOM 1329 C C . THR A 1 173 ? 1.46 10.258 -12.445 1 98.44 173 THR A C 1
ATOM 1331 O O . THR A 1 173 ? 0.471 9.633 -12.062 1 98.44 173 THR A O 1
ATOM 1334 N N . VAL A 1 174 ? 2.703 10.07 -11.945 1 98.56 174 VAL A N 1
ATOM 1335 C CA . VAL A 1 174 ? 2.934 9.102 -10.875 1 98.56 174 VAL A CA 1
ATOM 1336 C C . VAL A 1 174 ? 2.055 9.438 -9.672 1 98.56 174 VAL A C 1
ATOM 1338 O O . VAL A 1 174 ? 1.356 8.57 -9.148 1 98.56 174 VAL A O 1
ATOM 1341 N N . HIS A 1 175 ? 2.02 10.703 -9.305 1 98.75 175 HIS A N 1
ATOM 1342 C CA . HIS A 1 175 ? 1.219 11.188 -8.188 1 98.75 175 HIS A CA 1
ATOM 1343 C C . HIS A 1 175 ? -0.266 10.922 -8.422 1 98.75 175 HIS A C 1
ATOM 1345 O O . HIS A 1 175 ? -0.915 10.258 -7.609 1 98.75 175 HIS A O 1
ATOM 1351 N N . SER A 1 176 ? -0.802 11.258 -9.547 1 98.81 176 SER A N 1
ATOM 1352 C CA . SER A 1 176 ? -2.23 11.18 -9.836 1 98.81 176 SER A CA 1
ATOM 1353 C C . SER A 1 176 ? -2.695 9.734 -9.938 1 98.81 176 SER A C 1
ATOM 1355 O O . SER A 1 176 ? -3.785 9.391 -9.477 1 98.81 176 SER A O 1
ATOM 1357 N N . VAL A 1 177 ? -1.893 8.938 -10.539 1 98.81 177 VAL A N 1
ATOM 1358 C CA . VAL A 1 177 ? -2.27 7.539 -10.719 1 98.81 177 VAL A CA 1
ATOM 1359 C C . VAL A 1 177 ? -2.311 6.84 -9.359 1 98.81 177 VAL A C 1
ATOM 1361 O O . VAL A 1 177 ? -3.238 6.078 -9.078 1 98.81 177 VAL A O 1
ATOM 1364 N N . HIS A 1 178 ? -1.349 7.113 -8.523 1 98.88 178 HIS A N 1
ATOM 1365 C CA . HIS A 1 178 ? -1.373 6.516 -7.188 1 98.88 178 HIS A CA 1
ATOM 1366 C C . HIS A 1 178 ? -2.525 7.07 -6.359 1 98.88 178 HIS A C 1
ATOM 1368 O O . HIS A 1 178 ? -3.17 6.332 -5.609 1 98.88 178 HIS A O 1
ATOM 1374 N N . LEU A 1 179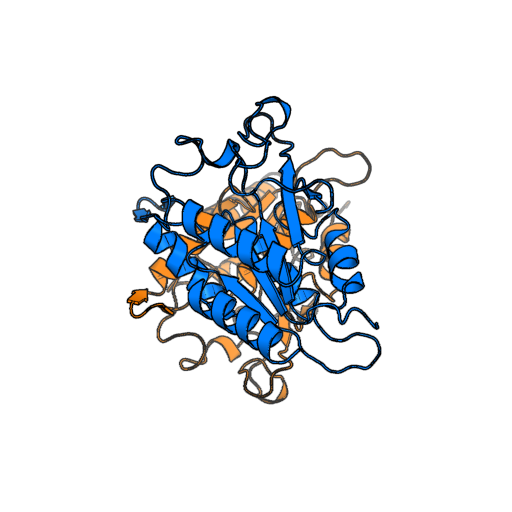 ? -2.809 8.383 -6.473 1 98.94 179 LEU A N 1
ATOM 1375 C CA . LEU A 1 179 ? -3.951 8.961 -5.773 1 98.94 179 LEU A CA 1
ATOM 1376 C C . LEU A 1 179 ? -5.25 8.289 -6.207 1 98.94 179 LEU A C 1
ATOM 1378 O O . LEU A 1 179 ? -6.125 8.023 -5.375 1 98.94 179 LEU A O 1
ATOM 1382 N N . SER A 1 180 ? -5.379 8.016 -7.469 1 98.62 180 SER A N 1
ATOM 1383 C CA . SER A 1 180 ? -6.59 7.383 -7.98 1 98.62 180 SER A CA 1
ATOM 1384 C C . SER A 1 180 ? -6.801 6.008 -7.348 1 98.62 180 SER A C 1
ATOM 1386 O O . SER A 1 180 ? -7.938 5.598 -7.109 1 98.62 180 SER A O 1
ATOM 1388 N N . GLY A 1 181 ? -5.695 5.285 -7.062 1 98.19 181 GLY A N 1
ATOM 1389 C CA . GLY A 1 181 ? -5.781 3.973 -6.445 1 98.19 181 GLY A CA 1
ATOM 1390 C C . GLY A 1 181 ? -6.125 4.031 -4.969 1 98.19 181 GLY A C 1
ATOM 1391 O O . GLY A 1 181 ? -6.672 3.072 -4.414 1 98.19 181 GLY A O 1
ATOM 1392 N N . LEU A 1 182 ? -5.836 5.109 -4.34 1 98.75 182 LEU A N 1
ATOM 1393 C CA . LEU A 1 182 ? -6.074 5.281 -2.91 1 98.75 182 LEU A CA 1
ATOM 1394 C C . LEU A 1 182 ? -7.469 5.84 -2.654 1 98.75 182 LEU A C 1
ATOM 1396 O O . LEU A 1 182 ? -8.125 5.461 -1.68 1 98.75 182 LEU A O 1
ATOM 1400 N N . ASP A 1 183 ? -7.898 6.719 -3.574 1 98.38 183 ASP A N 1
ATOM 1401 C CA . ASP A 1 183 ? -9.141 7.465 -3.4 1 98.38 183 ASP A CA 1
ATOM 1402 C C . ASP A 1 183 ? -10.344 6.527 -3.361 1 98.38 183 ASP A C 1
ATOM 1404 O O . ASP A 1 183 ? -10.461 5.625 -4.191 1 98.38 183 ASP A O 1
ATOM 1408 N N . THR A 1 184 ? -11.195 6.66 -2.34 1 92.75 184 THR A N 1
ATOM 1409 C CA . THR A 1 184 ? -12.469 5.984 -2.139 1 92.75 184 THR A CA 1
ATOM 1410 C C . THR A 1 184 ? -12.25 4.543 -1.688 1 92.75 184 THR A C 1
ATOM 1412 O O . THR A 1 184 ? -13.18 3.887 -1.217 1 92.75 184 THR A O 1
ATOM 1415 N N . GLU A 1 185 ? -11.023 4.059 -1.806 1 94.38 185 GLU A N 1
ATOM 1416 C CA . GLU A 1 185 ? -10.75 2.701 -1.341 1 94.38 185 GLU A CA 1
ATOM 1417 C C . GLU A 1 185 ? -10.133 2.711 0.053 1 94.38 185 GLU A C 1
ATOM 1419 O O . GLU A 1 185 ? -10.539 1.946 0.928 1 94.38 185 GLU A O 1
ATOM 1424 N N . PHE A 1 186 ? -9.18 3.578 0.25 1 97.75 186 PHE A N 1
ATOM 1425 C CA . PHE A 1 186 ? -8.445 3.594 1.51 1 97.75 186 PHE A CA 1
ATOM 1426 C C . PHE A 1 186 ? -8.672 4.902 2.254 1 97.75 186 PHE A C 1
ATOM 1428 O O . PHE A 1 186 ? -8.484 4.977 3.469 1 97.75 186 PHE A O 1
ATOM 1435 N N . CYS A 1 187 ? -8.961 5.91 1.453 1 98.44 187 CYS A N 1
ATOM 1436 C CA . CYS A 1 187 ? -9.125 7.266 1.966 1 98.44 187 CYS A CA 1
ATOM 1437 C C . CYS A 1 187 ? -9.953 8.117 1.012 1 98.44 187 CYS A C 1
ATOM 1439 O O . CYS A 1 187 ? -10.414 7.625 -0.022 1 98.44 187 CYS A O 1
ATOM 1441 N N . GLN A 1 188 ? -10.234 9.312 1.456 1 98.56 188 GLN A N 1
ATOM 1442 C CA . GLN A 1 188 ? -10.703 10.375 0.575 1 98.56 188 GLN A CA 1
ATOM 1443 C C . GLN A 1 188 ? -9.57 11.336 0.21 1 98.56 188 GLN A C 1
ATOM 1445 O O . GLN A 1 188 ? -8.922 11.898 1.093 1 98.56 188 GLN A O 1
ATOM 1450 N N . VAL A 1 189 ? -9.328 11.492 -1.066 1 98.88 189 VAL A N 1
ATOM 1451 C CA . VAL A 1 189 ? -8.328 12.445 -1.511 1 98.88 189 VAL A CA 1
ATOM 1452 C C . VAL A 1 189 ? -8.953 13.836 -1.615 1 98.88 189 VAL A C 1
ATOM 1454 O O . VAL A 1 189 ? -9.969 14.023 -2.285 1 98.88 189 VAL A O 1
ATOM 1457 N N . VAL A 1 190 ? -8.344 14.773 -0.917 1 98.81 190 VAL A N 1
ATOM 1458 C CA . VAL A 1 190 ? -8.898 16.125 -0.858 1 98.81 190 VAL A CA 1
ATOM 1459 C C . VAL A 1 190 ? -7.797 17.141 -1.107 1 98.81 190 VAL A C 1
ATOM 1461 O O . VAL A 1 190 ? -6.617 16.797 -1.188 1 98.81 190 VAL A O 1
ATOM 1464 N N . ASN A 1 191 ? -8.164 18.375 -1.295 1 98.62 191 ASN A N 1
ATOM 1465 C CA . ASN A 1 191 ? -7.203 19.484 -1.33 1 98.62 191 ASN A CA 1
ATOM 1466 C C . ASN A 1 191 ? -7.117 20.188 0.018 1 98.62 191 ASN A C 1
ATOM 1468 O O . ASN A 1 191 ? -7.992 20.031 0.87 1 98.62 191 ASN A O 1
ATOM 1472 N N . LEU A 1 192 ? -6.035 20.906 0.158 1 98.88 192 LEU A N 1
ATOM 1473 C CA . LEU A 1 192 ? -5.773 21.625 1.396 1 98.88 192 LEU A CA 1
ATOM 1474 C C . LEU A 1 192 ? -6.969 22.5 1.776 1 98.88 192 LEU A C 1
ATOM 1476 O O . LEU A 1 192 ? -7.348 22.562 2.949 1 98.88 192 LEU A O 1
ATOM 1480 N N . LYS A 1 193 ? -7.598 23.141 0.848 1 98.56 193 LYS A N 1
ATOM 1481 C CA . LYS A 1 193 ? -8.68 24.094 1.097 1 98.56 193 LYS A CA 1
ATOM 1482 C C . LYS A 1 193 ? -9.852 23.406 1.798 1 98.56 193 LYS A C 1
ATOM 1484 O O . LYS A 1 193 ? -10.516 24.016 2.641 1 98.56 193 LYS A O 1
ATOM 1489 N N . ILE A 1 194 ? -10.133 22.203 1.467 1 98.38 194 ILE A N 1
ATOM 1490 C CA . ILE A 1 194 ? -11.234 21.453 2.066 1 98.38 194 ILE A CA 1
ATOM 1491 C C . ILE A 1 194 ? -10.945 21.219 3.547 1 98.38 194 ILE A C 1
ATOM 1493 O O . ILE A 1 194 ? -11.82 21.406 4.395 1 98.38 194 ILE A O 1
ATOM 1497 N N . VAL A 1 195 ? -9.734 20.828 3.877 1 98.5 195 VAL A N 1
ATOM 1498 C CA . VAL A 1 195 ? -9.344 20.547 5.258 1 98.5 195 VAL A CA 1
ATOM 1499 C C . VAL A 1 195 ? -9.414 21.844 6.078 1 98.5 195 VAL A C 1
ATOM 1501 O O . VAL A 1 195 ? -9.938 21.844 7.199 1 98.5 195 VAL A O 1
ATOM 1504 N N . LEU A 1 196 ? -8.906 22.938 5.492 1 98.31 196 LEU A N 1
ATOM 1505 C CA . LEU A 1 196 ? -8.898 24.219 6.207 1 98.31 196 LEU A CA 1
ATOM 1506 C C . LEU A 1 196 ? -10.32 24.672 6.508 1 98.31 196 LEU A C 1
ATOM 1508 O O . LEU A 1 196 ? -10.602 25.188 7.594 1 98.31 196 LEU A O 1
ATOM 1512 N N . ARG A 1 197 ? -11.164 24.453 5.578 1 97.31 197 ARG A N 1
ATOM 1513 C CA . ARG A 1 197 ? -12.562 24.812 5.766 1 97.31 197 ARG A CA 1
ATOM 1514 C C . ARG A 1 197 ? -13.203 23.969 6.871 1 97.31 197 ARG A C 1
ATOM 1516 O O . ARG A 1 197 ? -13.945 24.5 7.707 1 97.31 197 ARG A O 1
ATOM 1523 N N . GLU A 1 198 ? -12.938 22.703 6.84 1 95.62 198 GLU A N 1
ATOM 1524 C CA . GLU A 1 198 ? -13.508 21.812 7.852 1 95.62 198 GLU A CA 1
ATOM 1525 C C . GLU A 1 198 ? -13 22.172 9.242 1 95.62 198 GLU A C 1
ATOM 1527 O O . GLU A 1 198 ? -13.758 22.125 10.219 1 95.62 198 GLU A O 1
ATOM 1532 N N . LEU A 1 199 ? -11.719 22.516 9.359 1 95.25 199 LEU A N 1
ATOM 1533 C CA . LEU A 1 199 ? -11.141 22.875 10.648 1 95.25 199 LEU A CA 1
ATOM 1534 C C . LEU A 1 199 ? -11.734 24.172 11.172 1 95.25 199 LEU A C 1
ATOM 1536 O O . LEU A 1 199 ? -11.969 24.328 12.375 1 95.25 199 LEU A O 1
ATOM 1540 N N . LYS A 1 200 ? -11.922 25.109 10.266 1 90.38 200 LYS A N 1
ATOM 1541 C CA . LYS A 1 200 ? -12.516 26.375 10.648 1 90.38 200 LYS A CA 1
ATOM 1542 C C . LYS A 1 200 ? -13.953 26.203 11.125 1 90.38 200 LYS A C 1
ATOM 1544 O O . LYS A 1 200 ? -14.383 26.859 12.078 1 90.38 200 LYS A O 1
ATOM 1549 N N . GLY A 1 201 ? -14.641 25.312 10.406 1 84.69 201 GLY A N 1
ATOM 1550 C CA . GLY A 1 201 ? -16.016 25.031 10.805 1 84.69 201 GLY A CA 1
ATOM 1551 C C . GLY A 1 201 ? -16.109 24.422 12.188 1 84.69 201 GLY A C 1
ATOM 1552 O O . GLY A 1 201 ? -17.062 24.672 12.922 1 84.69 201 GLY A O 1
ATOM 1553 N N . GLN A 1 202 ? -15.234 23.656 12.562 1 77.81 202 GLN A N 1
ATOM 1554 C CA . GLN A 1 202 ? -15.219 23.047 13.883 1 77.81 202 GLN A CA 1
ATOM 1555 C C . GLN A 1 202 ? -14.992 24.094 14.969 1 77.81 202 GLN A C 1
ATOM 1557 O O . GLN A 1 202 ? -15.609 24.031 16.031 1 77.81 202 GLN A O 1
ATOM 1562 N N . ARG A 1 203 ? -14.188 25.078 14.586 1 70.31 203 ARG A N 1
ATOM 1563 C CA . ARG A 1 203 ? -13.859 26.109 15.555 1 70.31 203 ARG A CA 1
ATOM 1564 C C . ARG A 1 203 ? -15.055 27.031 15.812 1 70.31 203 ARG A C 1
ATOM 1566 O O . ARG A 1 203 ? -15.273 27.469 16.938 1 70.31 203 ARG A O 1
ATOM 1573 N N . GLU A 1 204 ? -15.727 27.125 14.664 1 69.38 204 GLU A N 1
ATOM 1574 C CA . GLU A 1 204 ? -16.875 28.016 14.797 1 69.38 204 GLU A CA 1
ATOM 1575 C C . GLU A 1 204 ? -18.031 27.328 15.516 1 69.38 204 GLU A C 1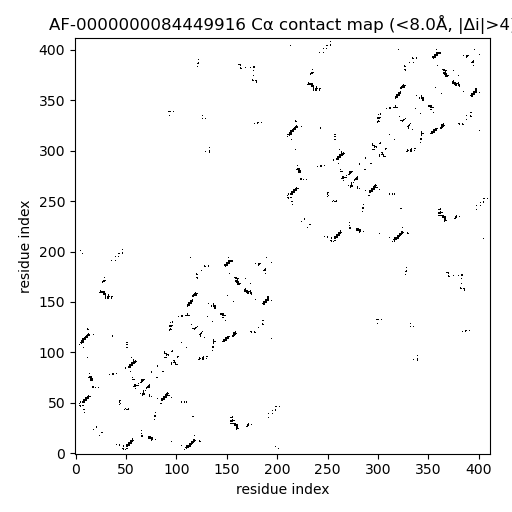
ATOM 1577 O O . GLU A 1 204 ? -18.859 27.984 16.141 1 69.38 204 GLU A O 1
ATOM 1582 N N . ASN A 1 205 ? -18.031 26.047 15.359 1 63.59 205 ASN A N 1
ATOM 1583 C CA . ASN A 1 205 ? -19.109 25.328 16.016 1 63.59 205 ASN A CA 1
ATOM 1584 C C . ASN A 1 205 ? -18.766 24.984 17.453 1 63.59 205 ASN A C 1
ATOM 1586 O O . ASN A 1 205 ? -19.625 24.516 18.203 1 63.59 205 ASN A O 1
ATOM 1590 N N . ARG A 1 206 ? -17.594 25.297 17.922 1 57.81 206 ARG A N 1
ATOM 1591 C CA . ARG A 1 206 ? -17.219 25.109 19.312 1 57.81 206 ARG A CA 1
ATOM 1592 C C . ARG A 1 206 ? -17.391 26.391 20.109 1 57.81 206 ARG A C 1
ATOM 1594 O O . ARG A 1 206 ? -17.281 27.484 19.578 1 57.81 206 ARG A O 1
ATOM 1601 N N . MET B 1 1 ? 12.945 -40.312 2.451 1 31.33 1 MET B N 1
ATOM 1602 C CA . MET B 1 1 ? 13.227 -39.438 1.312 1 31.33 1 MET B CA 1
ATOM 1603 C C . MET B 1 1 ? 12.938 -37.969 1.654 1 31.33 1 MET B C 1
ATOM 1605 O O . MET B 1 1 ? 11.797 -37.625 1.957 1 31.33 1 MET B O 1
ATOM 1609 N N . SER B 1 2 ? 13.633 -37.125 2.34 1 37.78 2 SER B N 1
ATOM 1610 C CA . SER B 1 2 ? 13.477 -35.875 3.074 1 37.78 2 SER B CA 1
ATOM 1611 C C . SER B 1 2 ? 12.805 -34.781 2.217 1 37.78 2 SER B C 1
ATOM 1613 O O . SER B 1 2 ? 13.352 -34.375 1.2 1 37.78 2 SER B O 1
ATOM 1615 N N . SER B 1 3 ? 11.578 -34.781 1.729 1 44.12 3 SER B N 1
ATOM 1616 C CA . SER B 1 3 ? 10.812 -34.094 0.694 1 44.12 3 SER B CA 1
ATOM 1617 C C . SER B 1 3 ? 11.125 -32.594 0.682 1 44.12 3 SER B C 1
ATOM 1619 O O . SER B 1 3 ? 10.797 -31.891 1.63 1 44.12 3 SER B O 1
ATOM 1621 N N . THR B 1 4 ? 12.352 -32.25 0.29 1 55.81 4 THR B N 1
ATOM 1622 C CA . THR B 1 4 ? 12.953 -30.922 0.324 1 55.81 4 THR B CA 1
ATOM 1623 C C . THR B 1 4 ? 11.969 -29.859 -0.189 1 55.81 4 THR B C 1
ATOM 1625 O O . THR B 1 4 ? 11.547 -29.922 -1.345 1 55.81 4 THR B O 1
ATOM 1628 N N . ASN B 1 5 ? 11.258 -29.281 0.657 1 72.62 5 ASN B N 1
ATOM 1629 C CA . ASN B 1 5 ? 10.258 -28.25 0.401 1 72.62 5 ASN B CA 1
ATOM 1630 C C . ASN B 1 5 ? 10.836 -27.094 -0.39 1 72.62 5 ASN B C 1
ATOM 1632 O O . ASN B 1 5 ? 11.961 -26.656 -0.133 1 72.62 5 ASN B O 1
ATOM 1636 N N . SER B 1 6 ? 10.328 -26.969 -1.639 1 87.38 6 SER B N 1
ATOM 1637 C CA . SER B 1 6 ? 10.742 -25.859 -2.506 1 87.38 6 SER B CA 1
ATOM 1638 C C . SER B 1 6 ? 10.875 -24.562 -1.722 1 87.38 6 SER B C 1
ATOM 1640 O O . SER B 1 6 ? 10.125 -24.328 -0.767 1 87.38 6 SER B O 1
ATOM 1642 N N . ASP B 1 7 ? 11.914 -23.859 -2.01 1 92.75 7 ASP B N 1
ATOM 1643 C CA . ASP B 1 7 ? 12.117 -22.531 -1.43 1 92.75 7 ASP B CA 1
ATOM 1644 C C . ASP B 1 7 ? 11.117 -21.531 -1.987 1 92.75 7 ASP B C 1
ATOM 1646 O O . ASP B 1 7 ? 11 -20.422 -1.482 1 92.75 7 ASP B O 1
ATOM 1650 N N . TYR B 1 8 ? 10.375 -22.016 -3.021 1 96.94 8 TYR B N 1
ATOM 1651 C CA . TYR B 1 8 ? 9.445 -21.125 -3.709 1 96.94 8 TYR B CA 1
ATOM 1652 C C . TYR B 1 8 ? 8.016 -21.359 -3.229 1 96.94 8 TYR B C 1
ATOM 1654 O O . TYR B 1 8 ? 7.609 -22.5 -2.994 1 96.94 8 TYR B O 1
ATOM 1662 N N . GLY B 1 9 ? 7.258 -20.312 -3.041 1 98.19 9 GLY B N 1
ATOM 1663 C CA . GLY B 1 9 ? 5.82 -20.344 -2.82 1 98.19 9 GLY B CA 1
ATOM 1664 C C . GLY B 1 9 ? 5.059 -19.422 -3.748 1 98.19 9 GLY B C 1
ATOM 1665 O O . GLY B 1 9 ? 5.605 -18.422 -4.223 1 98.19 9 GLY B O 1
ATOM 1666 N N . LEU B 1 10 ? 3.826 -19.766 -4.027 1 98.88 10 LEU B N 1
ATOM 1667 C CA . LEU B 1 10 ? 2.955 -18.969 -4.887 1 98.88 10 LEU B CA 1
ATOM 1668 C C . LEU B 1 10 ? 1.775 -18.406 -4.102 1 98.88 10 LEU B C 1
ATOM 1670 O O . LEU B 1 10 ? 1.091 -19.156 -3.389 1 98.88 10 LEU B O 1
ATOM 1674 N N . LEU B 1 11 ? 1.611 -17.172 -4.152 1 98.94 11 LEU B N 1
ATOM 1675 C CA . LEU B 1 11 ? 0.468 -16.469 -3.57 1 98.94 11 LEU B CA 1
ATOM 1676 C C . LEU B 1 11 ? -0.418 -15.883 -4.66 1 98.94 11 LEU B C 1
ATOM 1678 O O . LEU B 1 11 ? 0.017 -15 -5.41 1 98.94 11 LEU B O 1
ATOM 1682 N N . LEU B 1 12 ? -1.618 -16.406 -4.84 1 98.94 12 LEU B N 1
ATOM 1683 C CA . LEU B 1 12 ? -2.621 -15.875 -5.762 1 98.94 12 LEU B CA 1
ATOM 1684 C C . LEU B 1 12 ? -3.621 -14.992 -5.027 1 98.94 12 LEU B C 1
ATOM 1686 O O . LEU B 1 12 ? -4.227 -15.414 -4.043 1 98.94 12 LEU B O 1
ATOM 1690 N N . ILE B 1 13 ? -3.812 -13.781 -5.547 1 98.94 13 ILE B N 1
ATOM 1691 C CA . ILE B 1 13 ? -4.629 -12.805 -4.828 1 98.94 13 ILE B CA 1
ATOM 1692 C C . ILE B 1 13 ? -5.875 -12.477 -5.645 1 98.94 13 ILE B C 1
ATOM 1694 O O . ILE B 1 13 ? -5.777 -11.898 -6.73 1 98.94 13 ILE B O 1
ATOM 1698 N N . ASP B 1 14 ? -6.996 -12.797 -5.184 1 98.5 14 ASP B N 1
ATOM 1699 C CA . ASP B 1 14 ? -8.32 -12.312 -5.57 1 98.5 14 ASP B CA 1
ATOM 1700 C C . ASP B 1 14 ? -8.609 -12.625 -7.039 1 98.5 14 ASP B C 1
ATOM 1702 O O . ASP B 1 14 ? -9.102 -11.766 -7.773 1 98.5 14 ASP B O 1
ATOM 1706 N N . ILE B 1 15 ? -8.227 -13.773 -7.465 1 98.56 15 ILE B N 1
ATOM 1707 C CA . ILE B 1 15 ? -8.602 -14.18 -8.812 1 98.56 15 ILE B CA 1
ATOM 1708 C C . ILE B 1 15 ? -9.992 -14.797 -8.797 1 98.56 15 ILE B C 1
ATOM 1710 O O . ILE B 1 15 ? -10.141 -16.031 -8.828 1 98.56 15 ILE B O 1
ATOM 1714 N N . GLN B 1 16 ? -10.969 -13.906 -8.758 1 98.06 16 GLN B N 1
ATOM 1715 C CA . GLN B 1 16 ? -12.375 -14.227 -8.508 1 98.06 16 GLN B CA 1
ATOM 1716 C C . GLN B 1 16 ? -13.258 -13.727 -9.648 1 98.06 16 GLN B C 1
ATOM 1718 O O . GLN B 1 16 ? -12.891 -12.797 -10.367 1 98.06 16 GLN B O 1
ATOM 1723 N N . GLN B 1 17 ? -14.438 -14.289 -9.727 1 96.44 17 GLN B N 1
ATOM 1724 C CA . GLN B 1 17 ? -15.375 -14 -10.797 1 96.44 17 GLN B CA 1
ATOM 1725 C C . GLN B 1 17 ? -15.906 -12.57 -10.703 1 96.44 17 GLN B C 1
ATOM 1727 O O . GLN B 1 17 ? -16.219 -11.945 -11.719 1 96.44 17 GLN B O 1
ATOM 1732 N N . GLY B 1 18 ? -15.938 -12 -9.508 1 94.69 18 GLY B N 1
ATOM 1733 C CA . GLY B 1 18 ? -16.438 -10.648 -9.297 1 94.69 18 GLY B CA 1
ATOM 1734 C C . GLY B 1 18 ? -15.609 -9.594 -10.008 1 94.69 18 GLY B C 1
ATOM 1735 O O . GLY B 1 18 ? -16.078 -8.477 -10.227 1 94.69 18 GLY B O 1
ATOM 1736 N N . PHE B 1 19 ? -14.422 -9.898 -10.414 1 94.31 19 PHE B N 1
ATOM 1737 C CA . PHE B 1 19 ? -13.539 -8.945 -11.07 1 94.31 19 PHE B CA 1
ATOM 1738 C C . PHE B 1 19 ? -13.844 -8.867 -12.562 1 94.31 19 PHE B C 1
ATOM 1740 O O . PHE B 1 19 ? -13.281 -8.031 -13.273 1 94.31 19 PHE B O 1
ATOM 1747 N N . ASN B 1 20 ? -14.742 -9.688 -13.023 1 88.12 20 ASN B N 1
ATOM 1748 C CA . ASN B 1 20 ? -15.203 -9.617 -14.406 1 88.12 20 ASN B CA 1
ATOM 1749 C C . ASN B 1 20 ? -16.281 -8.555 -14.586 1 88.12 20 ASN B C 1
ATOM 1751 O O . ASN B 1 20 ? -16.703 -8.266 -15.711 1 88.12 20 ASN B O 1
ATOM 1755 N N . ASP B 1 21 ? -16.656 -7.922 -13.539 1 78.19 21 ASP B N 1
ATOM 1756 C CA . ASP B 1 21 ? -17.719 -6.926 -13.617 1 78.19 21 ASP B CA 1
ATOM 1757 C C . ASP B 1 21 ? -17.234 -5.668 -14.344 1 78.19 21 ASP B C 1
ATOM 1759 O O . ASP B 1 21 ? -16.438 -4.902 -13.797 1 78.19 21 ASP B O 1
ATOM 1763 N N . PRO B 1 22 ? -17.688 -5.441 -15.438 1 68.31 22 PRO B N 1
ATOM 1764 C CA . PRO B 1 22 ? -17.188 -4.352 -16.266 1 68.31 22 PRO B CA 1
ATOM 1765 C C . PRO B 1 22 ? -17.578 -2.975 -15.75 1 68.31 22 PRO B C 1
ATOM 1767 O O . PRO B 1 22 ? -16.984 -1.967 -16.141 1 68.31 22 PRO B O 1
ATOM 1770 N N . ASN B 1 23 ? -18.422 -2.918 -14.898 1 75.81 23 ASN B N 1
ATOM 1771 C CA . ASN B 1 23 ? -18.953 -1.636 -14.461 1 75.81 23 ASN B CA 1
ATOM 1772 C C . ASN B 1 23 ? -18.344 -1.197 -13.133 1 75.81 23 ASN B C 1
ATOM 1774 O O . ASN B 1 23 ? -18.453 -0.035 -12.742 1 75.81 23 ASN B O 1
ATOM 1778 N N . HIS B 1 24 ? -17.609 -2.031 -12.648 1 81.44 24 HIS B N 1
ATOM 1779 C CA . HIS B 1 24 ? -17.25 -1.704 -11.273 1 81.44 24 HIS B CA 1
ATOM 1780 C C . HIS B 1 24 ? -15.781 -1.32 -11.164 1 81.44 24 HIS B C 1
ATOM 1782 O O . HIS B 1 24 ? -15.438 -0.337 -10.5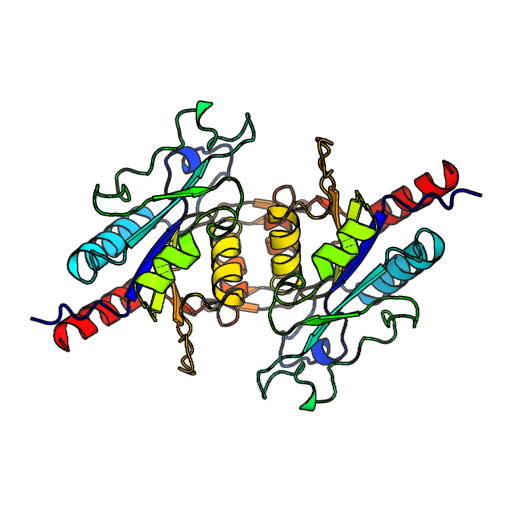 1 81.44 24 HIS B O 1
ATOM 1788 N N . TRP B 1 25 ? -14.969 -1.991 -11.805 1 86.94 25 TRP B N 1
ATOM 1789 C CA . TRP B 1 25 ? -13.539 -1.842 -11.555 1 86.94 25 TRP B CA 1
ATOM 1790 C C . TRP B 1 25 ? -12.898 -0.929 -12.594 1 86.94 25 TRP B C 1
ATOM 1792 O O . TRP B 1 25 ? -11.859 -0.32 -12.336 1 86.94 25 TRP B O 1
ATOM 1802 N N . GLY B 1 26 ? -13.477 -0.771 -13.758 1 88.69 26 GLY B N 1
ATOM 1803 C CA . GLY B 1 26 ? -13.008 -0.032 -14.914 1 88.69 26 GLY B CA 1
ATOM 1804 C C . GLY B 1 26 ? -13.516 -0.599 -16.234 1 88.69 26 GLY B C 1
ATOM 1805 O O . GLY B 1 26 ? -14.094 -1.688 -16.266 1 88.69 26 GLY B O 1
ATOM 1806 N N . ARG B 1 27 ? -13.328 0.059 -17.281 1 87 27 ARG B N 1
ATOM 1807 C CA . ARG B 1 27 ? -13.852 -0.316 -18.594 1 87 27 ARG B CA 1
ATOM 1808 C C . ARG B 1 27 ? -12.93 -1.323 -19.281 1 87 27 ARG B C 1
ATOM 1810 O O . ARG B 1 27 ? -13.391 -2.131 -20.094 1 87 27 ARG B O 1
ATOM 1817 N N . LYS B 1 28 ? -11.68 -1.288 -18.938 1 92.56 28 LYS B N 1
ATOM 1818 C CA . LYS B 1 28 ? -10.664 -2.143 -19.562 1 92.56 28 LYS B CA 1
ATOM 1819 C C . LYS B 1 28 ? -9.656 -2.631 -18.516 1 92.56 28 LYS B C 1
ATOM 1821 O O . LYS B 1 28 ? -9.312 -1.899 -17.594 1 92.56 28 LYS B O 1
ATOM 1826 N N . ARG B 1 29 ? -9.281 -3.838 -18.734 1 95.19 29 ARG B N 1
ATOM 1827 C CA . ARG B 1 29 ? -8.25 -4.398 -17.859 1 95.19 29 ARG B CA 1
ATOM 1828 C C . ARG B 1 29 ? -6.898 -4.43 -18.578 1 95.19 29 ARG B C 1
ATOM 1830 O O . ARG B 1 29 ? -6.828 -4.652 -19.781 1 95.19 29 ARG B O 1
ATOM 1837 N N . SER B 1 30 ? -5.879 -4.238 -17.812 1 97.31 30 SER B N 1
ATOM 1838 C CA . SER B 1 30 ? -4.52 -4.398 -18.328 1 97.31 30 SER B CA 1
ATOM 1839 C C . SER B 1 30 ? -4.168 -5.871 -18.5 1 97.31 30 SER B C 1
ATOM 1841 O O . SER B 1 30 ? -4.965 -6.75 -18.188 1 97.31 30 SER B O 1
ATOM 1843 N N . THR B 1 31 ? -2.984 -6.172 -19.062 1 98.06 31 THR B N 1
ATOM 1844 C CA . THR B 1 31 ? -2.395 -7.504 -19.125 1 98.06 31 THR B CA 1
ATOM 1845 C C . THR B 1 31 ? -3.303 -8.461 -19.891 1 98.06 31 THR B C 1
ATOM 1847 O O . THR B 1 31 ? -3.861 -9.391 -19.297 1 98.06 31 THR B O 1
ATOM 1850 N N . PRO B 1 32 ? -3.359 -8.344 -21.141 1 97.31 32 PRO B N 1
ATOM 1851 C CA . PRO B 1 32 ? -4.301 -9.109 -21.969 1 97.31 32 PRO B CA 1
ATOM 1852 C C . PRO B 1 32 ? -4.129 -10.617 -21.812 1 97.31 32 PRO B C 1
ATOM 1854 O O . PRO B 1 32 ? -5.09 -11.367 -21.953 1 97.31 32 PRO B O 1
ATOM 1857 N N . ASN B 1 33 ? -2.939 -11.07 -21.469 1 98 33 ASN B N 1
ATOM 1858 C CA . ASN B 1 33 ? -2.68 -12.5 -21.344 1 98 33 ASN B CA 1
ATOM 1859 C C . ASN B 1 33 ? -2.742 -12.961 -19.891 1 98 33 ASN B C 1
ATOM 1861 O O . ASN B 1 33 ? -2.189 -14.008 -19.547 1 98 33 ASN B O 1
ATOM 1865 N N . PHE B 1 34 ? -3.43 -12.203 -19.062 1 98.44 34 PHE B N 1
ATOM 1866 C CA . PHE B 1 34 ? -3.516 -12.461 -17.625 1 98.44 34 PHE B CA 1
ATOM 1867 C C . PHE B 1 34 ? -3.967 -13.891 -17.359 1 98.44 34 PHE B C 1
ATOM 1869 O O . PHE B 1 34 ? -3.283 -14.648 -16.656 1 98.44 34 PHE B O 1
ATOM 1876 N N . GLU B 1 35 ? -5.059 -14.344 -17.984 1 98.44 35 GLU B N 1
ATOM 1877 C CA . GLU B 1 35 ? -5.664 -15.641 -17.703 1 98.44 35 GLU B CA 1
ATOM 1878 C C . GLU B 1 35 ? -4.719 -16.781 -18.062 1 98.44 35 GLU B C 1
ATOM 1880 O O . GLU B 1 35 ? -4.496 -17.688 -17.266 1 98.44 35 GLU B O 1
ATOM 1885 N N . GLU B 1 36 ? -4.168 -16.688 -19.203 1 98.69 36 GLU B N 1
ATOM 1886 C CA . GLU B 1 36 ? -3.266 -17.734 -19.672 1 98.69 36 GLU B CA 1
ATOM 1887 C C . GLU B 1 36 ? -2.002 -17.797 -18.828 1 98.69 36 GLU B C 1
ATOM 1889 O O . GLU B 1 36 ? -1.509 -18.875 -18.516 1 98.69 36 GLU B O 1
ATOM 1894 N N . ASN B 1 37 ? -1.507 -16.656 -18.438 1 98.94 37 ASN B N 1
ATOM 1895 C CA . ASN B 1 37 ? -0.282 -16.594 -17.656 1 98.94 37 ASN B CA 1
ATOM 1896 C C . ASN B 1 37 ? -0.502 -17.125 -16.234 1 98.94 37 ASN B C 1
ATOM 1898 O O . ASN B 1 37 ? 0.347 -17.844 -15.695 1 98.94 37 ASN B O 1
ATOM 1902 N N . VAL B 1 38 ? -1.642 -16.812 -15.633 1 98.94 38 VAL B N 1
ATOM 1903 C CA . VAL B 1 38 ? -1.967 -17.328 -14.312 1 98.94 38 VAL B CA 1
ATOM 1904 C C . VAL B 1 38 ? -2.086 -18.844 -14.359 1 98.94 38 VAL B C 1
ATOM 1906 O O . VAL B 1 38 ? -1.547 -19.547 -13.5 1 98.94 38 VAL B O 1
ATOM 1909 N N . LYS B 1 39 ? -2.797 -19.297 -15.359 1 98.81 39 LYS B N 1
ATOM 1910 C CA . LYS B 1 39 ? -2.969 -20.734 -15.523 1 98.81 39 LYS B CA 1
ATOM 1911 C C . LYS B 1 39 ? -1.62 -21.438 -15.633 1 98.81 39 LYS B C 1
ATOM 1913 O O . LYS B 1 39 ? -1.406 -22.469 -15 1 98.81 39 LYS B O 1
ATOM 1918 N N . GLU B 1 40 ? -0.775 -20.875 -16.422 1 98.81 40 GLU B N 1
ATOM 1919 C CA . GLU B 1 40 ? 0.543 -21.469 -16.625 1 98.81 40 GLU B CA 1
ATOM 1920 C C . GLU B 1 40 ? 1.373 -21.422 -15.344 1 98.81 40 GLU B C 1
ATOM 1922 O O . GLU B 1 40 ? 2.051 -22.391 -15 1 98.81 40 GLU B O 1
ATOM 1927 N N . LEU B 1 41 ? 1.367 -20.344 -14.656 1 98.88 41 LEU B N 1
ATOM 1928 C CA . LEU B 1 41 ? 2.098 -20.172 -13.406 1 98.88 41 LEU B CA 1
ATOM 1929 C C . LEU B 1 41 ? 1.628 -21.188 -12.359 1 98.88 41 LEU B C 1
ATOM 1931 O O . LEU B 1 41 ? 2.447 -21.844 -11.719 1 98.88 41 LEU B O 1
ATOM 1935 N N . LEU B 1 42 ? 0.302 -21.25 -12.203 1 98.88 42 LEU B N 1
ATOM 1936 C CA . LEU B 1 42 ? -0.286 -22.172 -11.234 1 98.88 42 LEU B CA 1
ATOM 1937 C C . LEU B 1 42 ? 0.074 -23.609 -11.562 1 98.88 42 LEU B C 1
ATOM 1939 O O . LEU B 1 42 ? 0.432 -24.391 -10.672 1 98.88 42 LEU B O 1
ATOM 1943 N N . ALA B 1 43 ? 0.007 -23.953 -12.836 1 98.56 43 ALA B N 1
ATOM 1944 C CA . ALA B 1 43 ? 0.369 -25.312 -13.266 1 98.56 43 ALA B CA 1
ATOM 1945 C C . ALA B 1 43 ? 1.827 -25.609 -12.938 1 98.56 43 ALA B C 1
ATOM 1947 O O . ALA B 1 43 ? 2.154 -26.719 -12.508 1 98.56 43 ALA B O 1
ATOM 1948 N N . ALA B 1 44 ? 2.684 -24.672 -13.141 1 98.31 44 ALA B N 1
ATOM 1949 C CA . ALA B 1 44 ? 4.105 -24.859 -12.859 1 98.31 44 ALA B CA 1
ATOM 1950 C C . ALA B 1 44 ? 4.344 -25.109 -11.367 1 98.31 44 ALA B C 1
ATOM 1952 O O . ALA B 1 44 ? 5.152 -25.953 -11 1 98.31 44 ALA B O 1
ATOM 1953 N N . PHE B 1 45 ? 3.666 -24.391 -10.547 1 98.31 45 PHE B N 1
ATOM 1954 C CA . PHE B 1 45 ? 3.844 -24.562 -9.109 1 98.31 45 PHE B CA 1
ATOM 1955 C C . PHE B 1 45 ? 3.254 -25.891 -8.648 1 98.31 45 PHE B C 1
ATOM 1957 O O . PHE B 1 45 ? 3.814 -26.562 -7.77 1 98.31 45 PHE B O 1
ATOM 1964 N N . ARG B 1 46 ? 2.102 -26.266 -9.172 1 97.69 46 ARG B N 1
ATOM 1965 C CA . ARG B 1 46 ? 1.498 -27.547 -8.812 1 97.69 46 ARG B CA 1
ATOM 1966 C C . ARG B 1 46 ? 2.426 -28.719 -9.156 1 97.69 46 ARG B C 1
ATOM 1968 O O . ARG B 1 46 ? 2.42 -29.734 -8.477 1 97.69 46 ARG B O 1
ATOM 1975 N N . ALA B 1 47 ? 3.268 -28.469 -10.141 1 95.81 47 ALA B N 1
ATOM 1976 C CA . ALA B 1 47 ? 4.246 -29.469 -10.523 1 95.81 47 ALA B CA 1
ATOM 1977 C C . ALA B 1 47 ? 5.496 -29.391 -9.648 1 95.81 47 ALA B C 1
ATOM 1979 O O . ALA B 1 47 ? 6.031 -30.422 -9.219 1 95.81 47 ALA B O 1
ATOM 1980 N N . ALA B 1 48 ? 5.938 -28.219 -9.281 1 95.12 48 ALA B N 1
ATOM 1981 C CA . ALA B 1 48 ? 7.258 -28.031 -8.688 1 95.12 48 ALA B CA 1
ATOM 1982 C C . ALA B 1 48 ? 7.16 -27.891 -7.168 1 95.12 48 ALA B C 1
ATOM 1984 O O . ALA B 1 48 ? 8.086 -28.266 -6.445 1 95.12 48 ALA B O 1
ATOM 1985 N N . ALA B 1 49 ? 6.113 -27.344 -6.691 1 95.69 49 ALA B N 1
ATOM 1986 C CA . ALA B 1 49 ? 5.965 -27.016 -5.277 1 95.69 49 ALA B CA 1
ATOM 1987 C C . ALA B 1 49 ? 4.5 -27.062 -4.855 1 95.69 49 ALA B C 1
ATOM 1989 O O . ALA B 1 49 ? 3.959 -26.078 -4.352 1 95.69 49 ALA B O 1
ATOM 1990 N N . PRO B 1 50 ? 3.916 -28.25 -4.973 1 95.81 50 PRO B N 1
ATOM 1991 C CA . PRO B 1 50 ? 2.469 -28.375 -4.785 1 95.81 50 PRO B CA 1
ATOM 1992 C C . PRO B 1 50 ? 2.023 -28 -3.371 1 95.81 50 PRO B C 1
ATOM 1994 O O . PRO B 1 50 ? 0.87 -27.625 -3.166 1 95.81 50 PRO B O 1
ATOM 1997 N N . SER B 1 51 ? 2.865 -28 -2.4 1 96.62 51 SER B N 1
ATOM 1998 C CA . SER B 1 51 ? 2.488 -27.734 -1.017 1 96.62 51 SER B CA 1
ATOM 1999 C C . SER B 1 51 ? 2.615 -26.25 -0.687 1 96.62 51 SER B C 1
ATOM 2001 O O . SER B 1 51 ? 2.223 -25.812 0.396 1 96.62 51 SER B O 1
ATOM 2003 N N . ASN B 1 52 ? 3.137 -25.438 -1.667 1 98 52 ASN B N 1
ATOM 2004 C CA . ASN B 1 52 ? 3.459 -24.047 -1.383 1 98 52 ASN B CA 1
ATOM 2005 C C . ASN B 1 52 ? 2.596 -23.094 -2.207 1 98 52 ASN B C 1
ATOM 2007 O O . ASN B 1 52 ? 3.105 -22.125 -2.791 1 98 52 ASN B O 1
ATOM 2011 N N . ILE B 1 53 ? 1.337 -23.422 -2.336 1 98.81 53 ILE B N 1
ATOM 2012 C CA . ILE B 1 53 ? 0.383 -22.594 -3.066 1 98.81 53 ILE B CA 1
ATOM 2013 C C . ILE B 1 53 ? -0.67 -22.047 -2.105 1 98.81 53 ILE B C 1
ATOM 2015 O O . ILE B 1 53 ? -1.27 -22.812 -1.336 1 98.81 53 ILE B O 1
ATOM 2019 N N . PHE B 1 54 ? -0.902 -20.734 -2.104 1 98.88 54 PHE B N 1
ATOM 2020 C CA . PHE B 1 54 ? -1.822 -20.031 -1.221 1 98.88 54 PHE B CA 1
ATOM 2021 C C . PHE B 1 54 ? -2.809 -19.188 -2.025 1 98.88 54 PHE B C 1
ATOM 2023 O O . PHE B 1 54 ? -2.406 -18.375 -2.859 1 98.88 54 PHE B O 1
ATOM 2030 N N . HIS B 1 55 ? -4.07 -19.375 -1.814 1 98.94 55 HIS B N 1
ATOM 2031 C CA . HIS B 1 55 ? -5.105 -18.594 -2.484 1 98.94 55 HIS B CA 1
ATOM 2032 C C . HIS B 1 55 ? -5.77 -17.609 -1.521 1 98.94 55 HIS B C 1
ATOM 2034 O O . HIS B 1 55 ? -6.395 -18.031 -0.542 1 98.94 55 HIS B O 1
ATOM 2040 N N . VAL B 1 56 ? -5.645 -16.359 -1.806 1 98.81 56 VAL B N 1
ATOM 2041 C CA . VAL B 1 56 ? -6.375 -15.32 -1.082 1 98.81 56 VAL B CA 1
ATOM 2042 C C . VAL B 1 56 ? -7.629 -14.93 -1.865 1 98.81 56 VAL B C 1
ATOM 2044 O O . VAL B 1 56 ? -7.586 -14.805 -3.092 1 98.81 56 VAL B O 1
ATOM 2047 N N . CYS B 1 57 ? -8.75 -14.758 -1.211 1 98.44 57 CYS B N 1
ATOM 2048 C CA . CYS B 1 57 ? -9.969 -14.258 -1.834 1 98.44 57 CYS B CA 1
ATOM 2049 C C . CYS B 1 57 ? -10.625 -13.195 -0.965 1 98.44 57 CYS B C 1
ATOM 2051 O O . CYS B 1 57 ? -10.492 -13.211 0.259 1 98.44 57 CYS B O 1
ATOM 2053 N N . HIS B 1 58 ? -11.258 -12.297 -1.588 1 97.94 58 HIS B N 1
ATOM 2054 C CA . HIS B 1 58 ? -11.914 -11.18 -0.921 1 97.94 58 HIS B CA 1
ATOM 2055 C C . HIS B 1 58 ? -13.406 -11.438 -0.743 1 97.94 58 HIS B C 1
ATOM 2057 O O . HIS B 1 58 ? -14.109 -11.742 -1.711 1 97.94 58 HIS B O 1
ATOM 2063 N N . HIS B 1 59 ? -13.859 -11.383 0.439 1 97.19 59 HIS B N 1
ATOM 2064 C CA . HIS B 1 59 ? -15.273 -11.367 0.78 1 97.19 59 HIS B CA 1
ATOM 2065 C C . HIS B 1 59 ? -15.68 -10.023 1.388 1 97.19 59 HIS B C 1
ATOM 2067 O O . HIS B 1 59 ? -15.617 -9.844 2.607 1 97.19 59 HIS B O 1
ATOM 2073 N N . SER B 1 60 ? -16.172 -9.18 0.545 1 94.31 60 SER B N 1
ATOM 2074 C CA . SER B 1 60 ? -16.5 -7.809 0.932 1 94.31 60 SER B CA 1
ATOM 2075 C C . SER B 1 60 ? -17.625 -7.773 1.953 1 94.31 60 SER B C 1
ATOM 2077 O O . SER B 1 60 ? -18.531 -8.617 1.919 1 94.31 60 SER B O 1
ATOM 2079 N N . THR B 1 61 ? -17.578 -6.766 2.818 1 91.44 61 THR B N 1
ATOM 2080 C CA . THR B 1 61 ? -18.672 -6.551 3.752 1 91.44 61 THR B CA 1
ATOM 2081 C C . THR B 1 61 ? -19.625 -5.465 3.24 1 91.44 61 THR B C 1
ATOM 2083 O O . THR B 1 61 ? -20.656 -5.199 3.848 1 91.44 61 THR B O 1
ATOM 2086 N N . LEU B 1 62 ? -19.234 -4.816 2.166 1 89.62 62 LEU B N 1
ATOM 2087 C CA . LEU B 1 62 ? -20.062 -3.777 1.565 1 89.62 62 LEU B CA 1
ATOM 2088 C C . LEU B 1 62 ? -21.141 -4.391 0.681 1 89.62 62 LEU B C 1
ATOM 2090 O O . LEU B 1 62 ? -20.844 -5.066 -0.304 1 89.62 62 LEU B O 1
ATOM 2094 N N . PRO B 1 63 ? -22.344 -4.066 0.917 1 90.5 63 PRO B N 1
ATOM 2095 C CA . PRO B 1 63 ? -23.438 -4.742 0.22 1 90.5 63 PRO B CA 1
ATOM 2096 C C . PRO B 1 63 ? -23.406 -4.523 -1.291 1 90.5 63 PRO B C 1
ATOM 2098 O O . PRO B 1 63 ? -23.797 -5.402 -2.055 1 90.5 63 PRO B O 1
ATOM 2101 N N . GLN B 1 64 ? -22.891 -3.414 -1.753 1 88.12 64 GLN B N 1
ATOM 2102 C CA . GLN B 1 64 ? -22.938 -3.09 -3.176 1 88.12 64 GLN B CA 1
ATOM 2103 C C . GLN B 1 64 ? -21.719 -3.635 -3.906 1 88.12 64 GLN B C 1
ATOM 2105 O O . GLN B 1 64 ? -21.641 -3.576 -5.137 1 88.12 64 GLN B O 1
ATOM 2110 N N . SER B 1 65 ? -20.859 -4.203 -3.174 1 90.69 65 SER B N 1
ATOM 2111 C CA . SER B 1 65 ? -19.641 -4.73 -3.787 1 90.69 65 SER B CA 1
ATOM 2112 C C . SER B 1 65 ? -19.938 -6 -4.582 1 90.69 65 SER B C 1
ATOM 2114 O O . SER B 1 65 ? -20.656 -6.887 -4.109 1 90.69 65 SER B O 1
ATOM 2116 N N . PRO B 1 66 ? -19.312 -6.133 -5.828 1 91.88 66 PRO B N 1
ATOM 2117 C CA . PRO B 1 66 ? -19.422 -7.391 -6.566 1 91.88 66 PRO B CA 1
ATOM 2118 C C . PRO B 1 66 ? -18.812 -8.57 -5.82 1 91.88 66 PRO B C 1
ATOM 2120 O O . PRO B 1 66 ? -19.094 -9.727 -6.148 1 91.88 66 PRO B O 1
ATOM 2123 N N . LEU B 1 67 ? -18 -8.25 -4.832 1 93.75 67 LEU B N 1
ATOM 2124 C CA . LEU B 1 67 ? -17.312 -9.305 -4.098 1 93.75 67 LEU B CA 1
ATOM 2125 C C . LEU B 1 67 ? -17.984 -9.562 -2.756 1 93.75 67 LEU B C 1
ATOM 2127 O O . LEU B 1 67 ? -17.391 -10.164 -1.862 1 93.75 67 LEU B O 1
ATOM 2131 N N . HIS B 1 68 ? -19.188 -9.078 -2.605 1 94.06 68 HIS B N 1
ATOM 2132 C CA . HIS B 1 68 ? -20.016 -9.492 -1.474 1 94.06 68 HIS B CA 1
ATOM 2133 C C . HIS B 1 68 ? -20.594 -10.883 -1.689 1 94.06 68 HIS B C 1
ATOM 2135 O O . HIS B 1 68 ? -21.141 -11.172 -2.754 1 94.06 68 HIS B O 1
ATOM 2141 N N . PRO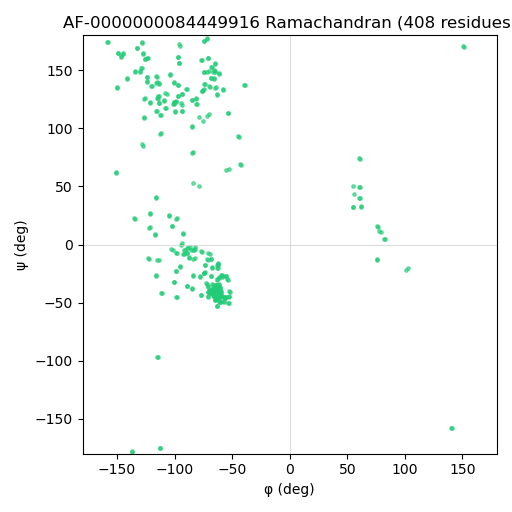 B 1 69 ? -20.453 -11.68 -0.683 1 93 69 PRO B N 1
ATOM 2142 C CA . PRO B 1 69 ? -20.906 -13.062 -0.855 1 93 69 PRO B CA 1
ATOM 2143 C C . PRO B 1 69 ? -22.375 -13.148 -1.296 1 93 69 PRO B C 1
ATOM 2145 O O . PRO B 1 69 ? -22.75 -14.086 -2.004 1 93 69 PRO B O 1
ATOM 2148 N N . ALA B 1 70 ? -23.078 -12.18 -0.941 1 91.69 70 ALA B N 1
ATOM 2149 C CA . ALA B 1 70 ? -24.5 -12.195 -1.265 1 91.69 70 ALA B CA 1
ATOM 2150 C C . ALA B 1 70 ? -24.719 -11.938 -2.752 1 91.69 70 ALA B C 1
ATOM 2152 O O . ALA B 1 70 ? -25.812 -12.203 -3.275 1 91.69 70 ALA B O 1
ATOM 2153 N N . ASN B 1 71 ? -23.75 -11.406 -3.449 1 88.19 71 ASN B N 1
ATOM 2154 C CA . ASN B 1 71 ? -23.906 -11.031 -4.848 1 88.19 71 ASN B CA 1
ATOM 2155 C C . ASN B 1 71 ? -23.453 -12.148 -5.789 1 88.19 71 ASN B C 1
ATOM 2157 O O . ASN B 1 71 ? -23.547 -12.016 -7.008 1 88.19 71 ASN B O 1
ATOM 2161 N N . GLY B 1 72 ? -23 -13.32 -5.332 1 82.44 72 GLY B N 1
ATOM 2162 C CA . GLY B 1 72 ? -22.828 -14.562 -6.066 1 82.44 72 GLY B CA 1
ATOM 2163 C C . GLY B 1 72 ? -21.578 -14.57 -6.938 1 82.44 72 GLY B C 1
ATOM 2164 O O . GLY B 1 72 ? -21.453 -15.398 -7.84 1 82.44 72 GLY B O 1
ATOM 2165 N N . ALA B 1 73 ? -20.656 -13.625 -6.805 1 88.81 73 ALA B N 1
ATOM 2166 C CA . ALA B 1 73 ? -19.484 -13.57 -7.688 1 88.81 73 ALA B CA 1
ATOM 2167 C C . ALA B 1 73 ? -18.188 -13.648 -6.887 1 88.81 73 ALA B C 1
ATOM 2169 O O . ALA B 1 73 ? -17.141 -13.164 -7.34 1 88.81 73 ALA B O 1
ATOM 2170 N N . VAL B 1 74 ? -18.234 -14.242 -5.742 1 94.5 74 VAL B N 1
ATOM 2171 C CA . VAL B 1 74 ? -17.062 -14.305 -4.879 1 94.5 74 VAL B CA 1
ATOM 2172 C C . VAL B 1 74 ? -16.234 -15.555 -5.207 1 94.5 74 VAL B C 1
ATOM 2174 O O . VAL B 1 74 ? -15.109 -15.695 -4.75 1 94.5 74 VAL B O 1
ATOM 2177 N N . ASP B 1 75 ? -16.734 -16.438 -6.074 1 95.81 75 ASP B N 1
ATOM 2178 C CA . ASP B 1 75 ? -16.031 -17.656 -6.414 1 95.81 75 ASP B CA 1
ATOM 2179 C C . ASP B 1 75 ? -14.75 -17.359 -7.195 1 95.81 75 ASP B C 1
ATOM 2181 O O . ASP B 1 75 ? -14.664 -16.344 -7.891 1 95.81 75 ASP B O 1
ATOM 2185 N N . PHE B 1 76 ? -13.812 -18.281 -7.043 1 98.12 76 PHE B N 1
ATOM 2186 C CA . PHE B 1 76 ? -12.586 -18.203 -7.828 1 98.12 76 PHE B CA 1
ATOM 2187 C C . PHE B 1 76 ? -12.875 -18.391 -9.312 1 98.12 76 PHE B C 1
ATOM 2189 O O . PHE B 1 76 ? -13.828 -19.094 -9.68 1 98.12 76 PHE B O 1
ATOM 2196 N N . GLN B 1 77 ? -12.055 -17.75 -10.156 1 98.12 77 GLN B N 1
ATOM 2197 C CA . GLN B 1 77 ? -12.078 -18.094 -11.57 1 98.12 77 GLN B CA 1
ATOM 2198 C C . GLN B 1 77 ? -11.695 -19.547 -11.805 1 98.12 77 GLN B C 1
ATOM 2200 O O . GLN B 1 77 ? -10.789 -20.062 -11.148 1 98.12 77 GLN B O 1
ATOM 2205 N N . SER B 1 78 ? -12.266 -20.141 -12.797 1 97.75 78 SER B N 1
ATOM 2206 C CA . SER B 1 78 ? -12.055 -21.562 -13.023 1 97.75 78 SER B CA 1
ATOM 2207 C C . SER B 1 78 ? -10.586 -21.859 -13.312 1 97.75 78 SER B C 1
ATOM 2209 O O . SER B 1 78 ? -10.062 -22.891 -12.859 1 97.75 78 SER B O 1
ATOM 2211 N N . TYR B 1 79 ? -9.883 -21 -13.984 1 98 79 TYR B N 1
ATOM 2212 C CA . TYR B 1 79 ? -8.508 -21.234 -14.398 1 98 79 TYR B CA 1
ATOM 2213 C C . TYR B 1 79 ? -7.547 -21.062 -13.227 1 98 79 TYR B C 1
ATOM 2215 O O . TYR B 1 79 ? -6.367 -21.406 -13.328 1 98 79 TYR B O 1
ATOM 2223 N N . ALA B 1 80 ? -8.055 -20.594 -12.055 1 98.31 80 ALA B N 1
ATOM 2224 C CA . ALA B 1 80 ? -7.227 -20.375 -10.875 1 98.31 80 ALA B CA 1
ATOM 2225 C C . ALA B 1 80 ? -7.887 -20.938 -9.617 1 98.31 80 ALA B C 1
ATOM 2227 O O . ALA B 1 80 ? -7.586 -20.5 -8.508 1 98.31 80 ALA B O 1
ATOM 2228 N N . ALA B 1 81 ? -8.766 -21.844 -9.805 1 98.62 81 ALA B N 1
ATOM 2229 C CA . ALA B 1 81 ? -9.492 -22.422 -8.68 1 98.62 81 ALA B CA 1
ATOM 2230 C C . ALA B 1 81 ? -8.57 -23.281 -7.809 1 98.62 81 ALA B C 1
ATOM 2232 O O . ALA B 1 81 ? -7.75 -24.047 -8.32 1 98.62 81 ALA B O 1
ATOM 2233 N N . PRO B 1 82 ? -8.703 -23.109 -6.527 1 98.75 82 PRO B N 1
ATOM 2234 C CA . PRO B 1 82 ? -7.887 -23.953 -5.645 1 98.75 82 PRO B CA 1
ATOM 2235 C C . PRO B 1 82 ? -8.258 -25.422 -5.73 1 98.75 82 PRO B C 1
ATOM 2237 O O . PRO B 1 82 ? -9.438 -25.766 -5.867 1 98.75 82 PRO B O 1
ATOM 2240 N N . LEU B 1 83 ? -7.258 -26.25 -5.656 1 98.44 83 LEU B N 1
ATOM 2241 C CA . LEU B 1 83 ? -7.477 -27.672 -5.379 1 98.44 83 LEU B CA 1
ATOM 2242 C C . LEU B 1 83 ? -7.781 -27.891 -3.9 1 98.44 83 LEU B C 1
ATOM 2244 O O . LEU B 1 83 ? -7.441 -27.062 -3.059 1 98.44 83 LEU B O 1
ATOM 2248 N N . PRO B 1 84 ? -8.422 -29.016 -3.561 1 97.5 84 PRO B N 1
ATOM 2249 C CA . PRO B 1 84 ? -8.727 -29.297 -2.154 1 97.5 84 PRO B CA 1
ATOM 2250 C C . PRO B 1 84 ? -7.496 -29.219 -1.254 1 97.5 84 PRO B C 1
ATOM 2252 O O . PRO B 1 84 ? -7.602 -28.844 -0.084 1 97.5 84 PRO B O 1
ATOM 2255 N N . SER B 1 85 ? -6.34 -29.516 -1.714 1 97.38 85 SER B N 1
ATOM 2256 C CA . SER B 1 85 ? -5.105 -29.531 -0.936 1 97.38 85 SER B CA 1
ATOM 2257 C C . SER B 1 85 ? -4.508 -28.141 -0.805 1 97.38 85 SER B C 1
ATOM 2259 O O . SER B 1 85 ? -3.559 -27.922 -0.049 1 97.38 85 SER B O 1
ATOM 2261 N N . GLU B 1 86 ? -5.004 -27.203 -1.567 1 98.5 86 GLU B N 1
ATOM 2262 C CA . GLU B 1 86 ? -4.488 -25.844 -1.563 1 98.5 86 GLU B CA 1
ATOM 2263 C C . GLU B 1 86 ? -5.293 -24.953 -0.622 1 98.5 86 GLU B C 1
ATOM 2265 O O . GLU B 1 86 ? -6.508 -24.797 -0.786 1 98.5 86 GLU B O 1
ATOM 2270 N N . PRO B 1 87 ? -4.652 -24.359 0.35 1 98.56 87 PRO B N 1
ATOM 2271 C CA . PRO B 1 87 ? -5.402 -23.562 1.321 1 98.56 87 PRO B CA 1
ATOM 2272 C C . PRO B 1 87 ? -5.926 -22.25 0.73 1 98.56 87 PRO B C 1
ATOM 2274 O O . PRO B 1 87 ? -5.301 -21.688 -0.169 1 98.56 87 PRO B O 1
ATOM 2277 N N . THR B 1 88 ? -7.059 -21.828 1.249 1 98.69 88 THR B N 1
ATOM 2278 C CA . THR B 1 88 ? -7.688 -20.562 0.906 1 98.69 88 THR B CA 1
ATOM 2279 C C . THR B 1 88 ? -7.73 -19.625 2.117 1 98.69 88 THR B C 1
ATOM 2281 O O . THR B 1 88 ? -7.883 -20.094 3.252 1 98.69 88 THR B O 1
ATOM 2284 N N . PHE B 1 89 ? -7.578 -18.359 1.917 1 98.69 89 PHE B N 1
ATOM 2285 C CA . PHE B 1 89 ? -7.555 -17.344 2.963 1 98.69 89 PHE B CA 1
ATOM 2286 C C . PHE B 1 89 ? -8.547 -16.234 2.654 1 98.69 89 PHE B C 1
ATOM 2288 O O . PHE B 1 89 ? -8.195 -15.234 2.023 1 98.69 89 PHE B O 1
ATOM 2295 N N . PRO B 1 90 ? -9.82 -16.391 3.021 1 98.06 90 PRO B N 1
ATOM 2296 C CA . PRO B 1 90 ? -10.766 -15.289 2.842 1 98.06 90 PRO B CA 1
ATOM 2297 C C . PRO B 1 90 ? -10.422 -14.062 3.691 1 98.06 90 PRO B C 1
ATOM 2299 O O . PRO B 1 90 ? -10.023 -14.211 4.848 1 98.06 90 PRO B O 1
ATOM 2302 N N . LYS B 1 91 ? -10.508 -12.953 3.078 1 97.62 91 LYS B N 1
ATOM 2303 C CA . LYS B 1 91 ? -10.25 -11.688 3.75 1 97.62 91 LYS B CA 1
ATOM 2304 C C . LYS B 1 91 ? -11.406 -10.711 3.545 1 97.62 91 LYS B C 1
ATOM 2306 O O . LYS B 1 91 ? -12.195 -10.867 2.615 1 97.62 91 LYS B O 1
ATOM 2311 N N . HIS B 1 92 ? -11.398 -9.609 4.434 1 96.38 92 HIS B N 1
ATOM 2312 C CA . HIS B 1 92 ? -12.445 -8.602 4.332 1 96.38 92 HIS B CA 1
ATOM 2313 C C . HIS B 1 92 ? -11.852 -7.215 4.094 1 96.38 92 HIS B C 1
ATOM 2315 O O . HIS B 1 92 ? -12.586 -6.262 3.824 1 96.38 92 HIS B O 1
ATOM 2321 N N . LYS B 1 93 ? -10.586 -7.121 4.27 1 96.5 93 LYS B N 1
ATOM 2322 C CA . LYS B 1 93 ? -9.844 -5.898 3.969 1 96.5 93 LYS B CA 1
ATOM 2323 C C . LYS B 1 93 ? -8.898 -6.105 2.789 1 96.5 93 LYS B C 1
ATOM 2325 O O . LYS B 1 93 ? -8.953 -7.137 2.111 1 96.5 93 LYS B O 1
ATOM 2330 N N . ASN B 1 94 ? -8.117 -5.137 2.479 1 98.06 94 ASN B N 1
ATOM 2331 C CA . ASN B 1 94 ? -7.324 -5.184 1.256 1 98.06 94 ASN B CA 1
ATOM 2332 C C . ASN B 1 94 ? -6.113 -6.098 1.412 1 98.06 94 ASN B C 1
ATOM 2334 O O . ASN B 1 94 ? -5.805 -6.887 0.518 1 98.06 94 ASN B O 1
ATOM 2338 N N . SER B 1 95 ? -5.414 -6.02 2.52 1 98.69 95 SER B N 1
ATOM 2339 C CA . SER B 1 95 ? -4.246 -6.871 2.705 1 98.69 95 SER B CA 1
ATOM 2340 C C . SER B 1 95 ? -4.652 -8.312 3.008 1 98.69 95 SER B C 1
ATOM 2342 O O . SER B 1 95 ? -5.484 -8.555 3.881 1 98.69 95 SER B O 1
ATOM 2344 N N . GLY B 1 96 ? -4.027 -9.234 2.346 1 98.75 96 GLY B N 1
ATOM 2345 C CA . GLY B 1 96 ? -4.266 -10.648 2.605 1 98.75 96 GLY B CA 1
ATOM 2346 C C . GLY B 1 96 ? -3.76 -11.102 3.961 1 98.75 96 GLY B C 1
ATOM 2347 O O . GLY B 1 96 ? -4.113 -12.18 4.434 1 98.75 96 GLY B O 1
ATOM 2348 N N . PHE B 1 97 ? -2.973 -10.289 4.621 1 98.56 97 PHE B N 1
ATOM 2349 C CA . PHE B 1 97 ? -2.369 -10.664 5.891 1 98.56 97 PHE B CA 1
ATOM 2350 C C . PHE B 1 97 ? -3.199 -10.156 7.062 1 98.56 97 PHE B C 1
ATOM 2352 O O . PHE B 1 97 ? -3.033 -10.609 8.195 1 98.56 97 PHE B O 1
ATOM 2359 N N . TYR B 1 98 ? -4.059 -9.156 6.812 1 97.81 98 TYR B N 1
ATOM 2360 C CA . TYR B 1 98 ? -4.84 -8.578 7.898 1 97.81 98 TYR B CA 1
ATOM 2361 C C . TYR B 1 98 ? -6.055 -9.438 8.219 1 97.81 98 TYR B C 1
ATOM 2363 O O . TYR B 1 98 ? -6.902 -9.672 7.352 1 97.81 98 TYR B O 1
ATOM 2371 N N . GLY B 1 99 ? -6.109 -9.875 9.391 1 96.88 99 GLY B N 1
ATOM 2372 C CA . GLY B 1 99 ? -7.262 -10.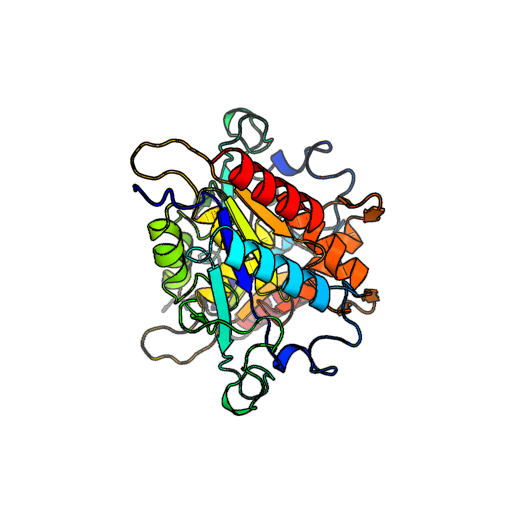641 9.844 1 96.88 99 GLY B CA 1
ATOM 2373 C C . GLY B 1 99 ? -7.262 -12.07 9.336 1 96.88 99 GLY B C 1
ATOM 2374 O O . GLY B 1 99 ? -8.305 -12.727 9.32 1 96.88 99 GLY B O 1
ATOM 2375 N N . THR B 1 100 ? -6.188 -12.602 8.836 1 98.31 100 THR B N 1
ATOM 2376 C CA . THR B 1 100 ? -6.055 -13.969 8.336 1 98.31 100 THR B CA 1
ATOM 2377 C C . THR B 1 100 ? -4.855 -14.664 8.977 1 98.31 100 THR B C 1
ATOM 2379 O O . THR B 1 100 ? -4.098 -14.039 9.727 1 98.31 100 THR B O 1
ATOM 2382 N N . ASN B 1 101 ? -4.699 -15.898 8.719 1 98.38 101 ASN B N 1
ATOM 2383 C CA . ASN B 1 101 ? -3.537 -16.641 9.195 1 98.38 101 ASN B CA 1
ATOM 2384 C C . ASN B 1 101 ? -2.539 -16.891 8.07 1 98.38 101 ASN B C 1
ATOM 2386 O O . ASN B 1 101 ? -1.787 -17.875 8.109 1 98.38 101 ASN B O 1
ATOM 2390 N N . LEU B 1 102 ? -2.553 -16.047 7.047 1 98.69 102 LEU B N 1
ATOM 2391 C CA . LEU B 1 102 ? -1.704 -16.203 5.867 1 98.69 102 LEU B CA 1
ATOM 2392 C C . LEU B 1 102 ? -0.229 -16.156 6.25 1 98.69 102 LEU B C 1
ATOM 2394 O O . LEU B 1 102 ? 0.577 -16.938 5.738 1 98.69 102 LEU B O 1
ATOM 2398 N N . GLU B 1 103 ? 0.13 -15.195 7.152 1 98.06 103 GLU B N 1
ATOM 2399 C CA . GLU B 1 103 ? 1.524 -15.07 7.57 1 98.06 103 GLU B CA 1
ATOM 2400 C C . GLU B 1 103 ? 2.037 -16.375 8.164 1 98.06 103 GLU B C 1
ATOM 2402 O O . GLU B 1 103 ? 3.104 -16.859 7.781 1 98.06 103 GLU B O 1
ATOM 2407 N N . GLU B 1 104 ? 1.287 -16.922 9.062 1 97.81 104 GLU B N 1
ATOM 2408 C CA . GLU B 1 104 ? 1.657 -18.188 9.711 1 97.81 104 GLU B CA 1
ATOM 2409 C C . GLU B 1 104 ? 1.783 -19.312 8.695 1 97.81 104 GLU B C 1
ATOM 2411 O O . GLU B 1 104 ? 2.73 -20.094 8.75 1 97.81 104 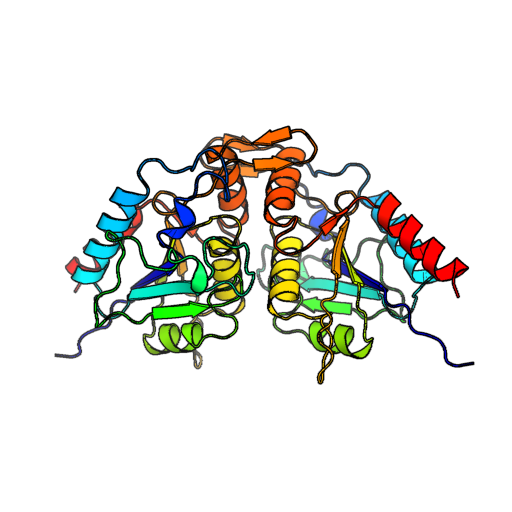GLU B O 1
ATOM 2416 N N . ALA B 1 105 ? 0.858 -19.375 7.789 1 97.81 105 ALA B N 1
ATOM 2417 C CA . ALA B 1 105 ? 0.849 -20.438 6.781 1 97.81 105 ALA B CA 1
ATOM 2418 C C . ALA B 1 105 ? 2.109 -20.375 5.922 1 97.81 105 ALA B C 1
ATOM 2420 O O . ALA B 1 105 ? 2.703 -21.422 5.613 1 97.81 105 ALA B O 1
ATOM 2421 N N . ILE B 1 106 ? 2.529 -19.172 5.527 1 97.25 106 ILE B N 1
ATOM 2422 C CA . ILE B 1 106 ? 3.699 -19 4.672 1 97.25 106 ILE B CA 1
ATOM 2423 C C . ILE B 1 106 ? 4.965 -19.328 5.465 1 97.25 106 ILE B C 1
ATOM 2425 O O . ILE B 1 106 ? 5.828 -20.078 4.988 1 97.25 106 ILE B O 1
ATOM 2429 N N . ARG B 1 107 ? 5.066 -18.828 6.703 1 95.56 107 ARG B N 1
ATOM 2430 C CA . ARG B 1 107 ? 6.258 -19.047 7.52 1 95.56 107 ARG B CA 1
ATOM 2431 C C . ARG B 1 107 ? 6.453 -20.531 7.828 1 95.56 107 ARG B C 1
ATOM 2433 O O . ARG B 1 107 ? 7.586 -21.016 7.887 1 95.56 107 ARG B O 1
ATOM 2440 N N . GLU B 1 108 ? 5.344 -21.203 8.008 1 95.12 108 GLU B N 1
ATOM 2441 C CA . GLU B 1 108 ? 5.398 -22.641 8.32 1 95.12 108 GLU B CA 1
ATOM 2442 C C . GLU B 1 108 ? 6.062 -23.422 7.199 1 95.12 108 GLU B C 1
ATOM 2444 O O . GLU B 1 108 ? 6.684 -24.453 7.445 1 95.12 108 GLU B O 1
ATOM 2449 N N . ARG B 1 109 ? 5.938 -22.922 5.992 1 94.75 109 ARG B N 1
ATOM 2450 C CA . ARG B 1 109 ? 6.477 -23.641 4.84 1 94.75 109 ARG B CA 1
ATOM 2451 C C . ARG B 1 109 ? 7.941 -23.281 4.605 1 94.75 109 ARG B C 1
ATOM 2453 O O . ARG B 1 109 ? 8.609 -23.891 3.768 1 94.75 109 ARG B O 1
ATOM 2460 N N . LYS B 1 110 ? 8.438 -22.25 5.281 1 92.5 110 LYS B N 1
ATOM 2461 C CA . LYS B 1 110 ? 9.836 -21.844 5.262 1 92.5 110 LYS B CA 1
ATOM 2462 C C . LYS B 1 110 ? 10.273 -21.438 3.859 1 92.5 110 LYS B C 1
ATOM 2464 O O . LYS B 1 110 ? 11.391 -21.734 3.436 1 92.5 110 LYS B O 1
ATOM 2469 N N . ILE B 1 111 ? 9.32 -20.906 3.168 1 93.06 111 ILE B N 1
ATOM 2470 C CA . ILE B 1 111 ? 9.641 -20.406 1.838 1 93.06 111 ILE B CA 1
ATOM 2471 C C . ILE B 1 111 ? 10.547 -19.172 1.953 1 93.06 111 ILE B C 1
ATOM 2473 O O . ILE B 1 111 ? 10.375 -18.344 2.85 1 93.06 111 ILE B O 1
ATOM 2477 N N . THR B 1 112 ? 11.492 -19.062 0.997 1 94.38 112 THR B N 1
ATOM 2478 C CA . THR B 1 112 ? 12.398 -17.922 0.986 1 94.38 112 THR B CA 1
ATOM 2479 C C . THR B 1 112 ? 12.156 -17.047 -0.25 1 94.38 112 THR B C 1
ATOM 2481 O O . THR B 1 112 ? 12.672 -15.938 -0.339 1 94.38 112 THR B O 1
ATOM 2484 N N . THR B 1 113 ? 11.414 -17.562 -1.229 1 97.19 113 THR B N 1
ATOM 2485 C CA . THR B 1 113 ? 11.008 -16.812 -2.41 1 97.19 113 THR B CA 1
ATOM 2486 C C . THR B 1 113 ? 9.492 -16.875 -2.602 1 97.19 113 THR B C 1
ATOM 2488 O O . THR B 1 113 ? 8.953 -17.938 -2.924 1 97.19 113 THR B O 1
ATOM 2491 N N . LEU B 1 114 ? 8.812 -15.805 -2.381 1 98.56 114 LEU B N 1
ATOM 2492 C CA . LEU B 1 114 ? 7.367 -15.727 -2.533 1 98.56 114 LEU B CA 1
ATOM 2493 C C . LEU B 1 114 ? 6.996 -15.094 -3.873 1 98.56 114 LEU B C 1
ATOM 2495 O O . LEU B 1 114 ? 7.324 -13.938 -4.129 1 98.56 114 LEU B O 1
ATOM 2499 N N . VAL B 1 115 ? 6.379 -15.852 -4.746 1 98.94 115 VAL B N 1
ATOM 2500 C CA . VAL B 1 115 ? 5.883 -15.383 -6.039 1 98.94 115 VAL B CA 1
ATOM 2501 C C . VAL B 1 115 ? 4.422 -14.969 -5.91 1 98.94 115 VAL B C 1
ATOM 2503 O O . VAL B 1 115 ? 3.598 -15.719 -5.379 1 98.94 115 VAL B O 1
ATOM 2506 N N . VAL B 1 116 ? 4.109 -13.789 -6.375 1 98.94 116 VAL B N 1
ATOM 2507 C CA . VAL B 1 116 ? 2.787 -13.211 -6.172 1 98.94 116 VAL B CA 1
ATOM 2508 C C . VAL B 1 116 ? 2.17 -12.852 -7.523 1 98.94 116 VAL B C 1
ATOM 2510 O O . VAL B 1 116 ? 2.863 -12.367 -8.422 1 98.94 116 VAL B O 1
ATOM 2513 N N . CYS B 1 117 ? 0.906 -13.07 -7.715 1 98.94 117 CYS B N 1
ATOM 2514 C CA . CYS B 1 117 ? 0.118 -12.617 -8.852 1 98.94 117 CYS B CA 1
ATOM 2515 C C . CYS B 1 117 ? -1.331 -12.367 -8.453 1 98.94 117 CYS B C 1
ATOM 2517 O O . CYS B 1 117 ? -1.752 -12.758 -7.359 1 98.94 117 CYS B O 1
ATOM 2519 N N . GLY B 1 118 ? -2.053 -11.664 -9.32 1 98.81 118 GLY B N 1
ATOM 2520 C CA . GLY B 1 118 ? -3.475 -11.531 -9.047 1 98.81 118 GLY B CA 1
ATOM 2521 C C . GLY B 1 118 ? -4.016 -10.148 -9.359 1 98.81 118 GLY B C 1
ATOM 2522 O O . GLY B 1 118 ? -3.512 -9.469 -10.258 1 98.81 118 GLY B O 1
ATOM 2523 N N . LEU B 1 119 ? -5.148 -9.812 -8.734 1 98.06 119 LEU B N 1
ATOM 2524 C CA . LEU B 1 119 ? -5.887 -8.578 -8.969 1 98.06 119 LEU B CA 1
ATOM 2525 C C . LEU B 1 119 ? -6.207 -7.879 -7.652 1 98.06 119 LEU B C 1
ATOM 2527 O O . LEU B 1 119 ? -6.5 -8.539 -6.652 1 98.06 119 LEU B O 1
ATOM 2531 N N . MET B 1 120 ? -6.266 -6.578 -7.715 1 97.38 120 MET B N 1
ATOM 2532 C CA . MET B 1 120 ? -5.73 -5.66 -8.711 1 97.38 120 MET B CA 1
ATOM 2533 C C . MET B 1 120 ? -4.375 -5.109 -8.281 1 97.38 120 MET B C 1
ATOM 2535 O O . MET B 1 120 ? -4.09 -5.023 -7.082 1 97.38 120 MET B O 1
ATOM 2539 N N . THR B 1 121 ? -3.6 -4.688 -9.219 1 98.69 121 THR B N 1
ATOM 2540 C CA . THR B 1 121 ? -2.244 -4.223 -8.945 1 98.69 121 THR B CA 1
ATOM 2541 C C . THR B 1 121 ? -2.246 -3.158 -7.852 1 98.69 121 THR B C 1
ATOM 2543 O O . THR B 1 121 ? -1.487 -3.254 -6.883 1 98.69 121 THR B O 1
ATOM 2546 N N . GLU B 1 122 ? -3.156 -2.193 -7.891 1 98.25 122 GLU B N 1
ATOM 2547 C CA . GLU B 1 122 ? -3.086 -0.993 -7.062 1 98.25 122 GLU B CA 1
ATOM 2548 C C . GLU B 1 122 ? -3.854 -1.178 -5.754 1 98.25 122 GLU B C 1
ATOM 2550 O O . GLU B 1 122 ? -3.783 -0.33 -4.863 1 98.25 122 GLU B O 1
ATOM 2555 N N . HIS B 1 123 ? -4.625 -2.275 -5.547 1 98.19 123 HIS B N 1
ATOM 2556 C CA . HIS B 1 123 ? -5.43 -2.459 -4.344 1 98.19 123 HIS B CA 1
ATOM 2557 C C . HIS B 1 123 ? -4.938 -3.646 -3.523 1 98.19 123 HIS B C 1
ATOM 2559 O O . HIS B 1 123 ? -3.912 -3.553 -2.842 1 98.19 123 HIS B O 1
ATOM 2565 N N . CYS B 1 124 ? -5.547 -4.754 -3.695 1 98.69 124 CYS B N 1
ATOM 2566 C CA . CYS B 1 124 ? -5.262 -5.875 -2.807 1 98.69 124 CYS B CA 1
ATOM 2567 C C . CYS B 1 124 ? -3.867 -6.438 -3.066 1 98.69 124 CYS B C 1
ATOM 2569 O O . CYS B 1 124 ? -3.193 -6.891 -2.141 1 98.69 124 CYS B O 1
ATOM 2571 N N . VAL B 1 125 ? -3.406 -6.465 -4.348 1 98.88 125 VAL B N 1
ATOM 2572 C CA . VAL B 1 125 ? -2.066 -6.961 -4.645 1 98.88 125 VAL B CA 1
ATOM 2573 C C . VAL B 1 125 ? -1.024 -6.07 -3.971 1 98.88 125 VAL B C 1
ATOM 2575 O O . VAL B 1 125 ? -0.167 -6.559 -3.23 1 98.88 125 VAL B O 1
ATOM 2578 N N . SER B 1 126 ? -1.113 -4.801 -4.207 1 98.88 126 SER B N 1
ATOM 2579 C CA . SER B 1 126 ? -0.175 -3.85 -3.621 1 98.88 126 SER B CA 1
ATOM 2580 C C . SER B 1 126 ? -0.23 -3.883 -2.098 1 98.88 126 SER B C 1
ATOM 2582 O O . SER B 1 126 ? 0.81 -3.896 -1.435 1 98.88 126 SER B O 1
ATOM 2584 N N . SER B 1 127 ? -1.447 -3.898 -1.506 1 98.88 127 SER B N 1
ATOM 2585 C CA . SER B 1 127 ? -1.598 -3.9 -0.054 1 98.88 127 SER B CA 1
ATOM 2586 C C . SER B 1 127 ? -0.963 -5.141 0.565 1 98.88 127 SER B C 1
ATOM 2588 O O . SER B 1 127 ? -0.281 -5.051 1.588 1 98.88 127 SER B O 1
ATOM 2590 N N . THR B 1 128 ? -1.162 -6.27 -0.048 1 98.88 128 THR B N 1
ATOM 2591 C CA . THR B 1 128 ? -0.631 -7.531 0.457 1 98.88 128 THR B CA 1
ATOM 2592 C C . THR B 1 128 ? 0.889 -7.566 0.326 1 98.88 128 THR B C 1
ATOM 2594 O O . THR B 1 128 ? 1.585 -7.996 1.248 1 98.88 128 THR B O 1
ATOM 2597 N N . LEU B 1 129 ? 1.401 -7.086 -0.805 1 98.69 129 LEU B N 1
ATOM 2598 C CA . LEU B 1 129 ? 2.838 -7.074 -1.052 1 98.69 129 LEU B CA 1
ATOM 2599 C C . LEU B 1 129 ? 3.553 -6.156 -0.062 1 98.69 129 LEU B C 1
ATOM 2601 O O . LEU B 1 129 ? 4.621 -6.5 0.445 1 98.69 129 LEU B O 1
ATOM 2605 N N . ARG B 1 130 ? 3.031 -5.039 0.135 1 98.69 130 ARG B N 1
ATOM 2606 C CA . ARG B 1 130 ? 3.631 -4.082 1.058 1 98.69 130 ARG B CA 1
ATOM 2607 C C . ARG B 1 130 ? 3.691 -4.648 2.473 1 98.69 130 ARG B C 1
ATOM 2609 O O . ARG B 1 130 ? 4.707 -4.516 3.158 1 98.69 130 ARG B O 1
ATOM 2616 N N . MET B 1 131 ? 2.631 -5.266 2.896 1 98.56 131 MET B N 1
ATOM 2617 C CA . MET B 1 131 ? 2.613 -5.852 4.234 1 98.56 131 MET B CA 1
ATOM 2618 C C . MET B 1 131 ? 3.559 -7.047 4.316 1 98.56 131 MET B C 1
ATOM 2620 O O . MET B 1 131 ? 4.234 -7.242 5.328 1 98.56 131 MET B O 1
ATOM 2624 N N . ALA B 1 132 ? 3.604 -7.867 3.246 1 98.38 132 ALA B N 1
ATOM 2625 C CA . ALA B 1 132 ? 4.566 -8.969 3.203 1 98.38 132 ALA B CA 1
ATOM 2626 C C . ALA B 1 132 ? 5.988 -8.453 3.406 1 98.38 132 ALA B C 1
ATOM 2628 O O . ALA B 1 132 ? 6.773 -9.055 4.148 1 98.38 132 ALA B O 1
ATOM 2629 N N . SER B 1 133 ? 6.285 -7.379 2.721 1 97.44 133 SER B N 1
ATOM 2630 C CA . SER B 1 133 ? 7.613 -6.777 2.809 1 97.44 133 SER B CA 1
ATOM 2631 C C . SER B 1 133 ? 7.883 -6.238 4.211 1 97.44 133 SER B C 1
ATOM 2633 O O . SER B 1 133 ? 8.938 -6.5 4.789 1 97.44 133 SER B O 1
ATOM 2635 N N . ASP B 1 134 ? 6.945 -5.488 4.805 1 96.88 134 ASP B N 1
ATOM 2636 C CA . ASP B 1 134 ? 7.109 -4.938 6.148 1 96.88 134 ASP B CA 1
ATOM 2637 C C . ASP B 1 134 ? 7.273 -6.047 7.184 1 96.88 134 ASP B C 1
ATOM 2639 O O . ASP B 1 134 ? 8.117 -5.949 8.078 1 96.88 134 ASP B O 1
ATOM 2643 N N . LEU B 1 135 ? 6.531 -7.145 7.023 1 96.06 135 LEU B N 1
ATOM 2644 C CA . LEU B 1 135 ? 6.543 -8.273 7.949 1 96.06 135 LEU B CA 1
ATOM 2645 C C . LEU B 1 135 ? 7.82 -9.086 7.797 1 96.06 135 LEU B C 1
ATOM 2647 O O . LEU B 1 135 ? 8.234 -9.781 8.727 1 96.06 135 LEU B O 1
ATOM 2651 N N . GLY B 1 136 ? 8.43 -9 6.629 1 95.69 136 GLY B N 1
ATOM 2652 C CA . GLY B 1 136 ? 9.508 -9.938 6.336 1 95.69 136 GLY B CA 1
ATOM 2653 C C . GLY B 1 136 ? 9.055 -11.383 6.34 1 95.69 136 GLY B C 1
ATOM 2654 O O . GLY B 1 136 ? 9.703 -12.242 6.938 1 95.69 136 GLY B O 1
ATOM 2655 N N . VAL B 1 137 ? 7.961 -11.688 5.637 1 96.38 137 VAL B N 1
ATOM 2656 C CA . VAL B 1 137 ? 7.262 -12.961 5.793 1 96.38 137 VAL B CA 1
ATOM 2657 C C . VAL B 1 137 ? 8.141 -14.102 5.277 1 96.38 137 VAL B C 1
ATOM 2659 O O . VAL B 1 137 ? 7.957 -15.258 5.664 1 96.38 137 VAL B O 1
ATOM 2662 N N . VAL B 1 138 ? 9.133 -13.789 4.457 1 96.44 138 VAL B N 1
ATOM 2663 C CA . VAL B 1 138 ? 9.969 -14.836 3.885 1 96.44 138 VAL B CA 1
ATOM 2664 C C . VAL B 1 138 ? 11.414 -14.664 4.355 1 96.44 138 VAL B C 1
ATOM 2666 O O . VAL B 1 138 ? 12.328 -15.258 3.791 1 96.44 138 VAL B O 1
ATOM 2669 N N . ASP B 1 139 ? 11.555 -13.727 5.305 1 92.12 139 ASP B N 1
ATOM 2670 C CA . ASP B 1 139 ? 12.883 -13.547 5.879 1 92.12 139 ASP B CA 1
ATOM 2671 C C . ASP B 1 139 ? 13.227 -14.688 6.832 1 92.12 139 ASP B C 1
ATOM 2673 O O . ASP B 1 139 ? 12.328 -15.328 7.387 1 92.12 139 ASP B O 1
ATOM 2677 N N . GLY B 1 140 ? 14.508 -15.039 6.914 1 80.5 140 GLY B N 1
ATOM 2678 C CA . GLY B 1 140 ? 14.938 -16.016 7.895 1 80.5 140 GLY B CA 1
ATOM 2679 C C . GLY B 1 140 ? 14.617 -15.625 9.32 1 80.5 140 GLY B C 1
ATOM 2680 O O . GLY B 1 140 ? 14.539 -14.43 9.641 1 80.5 140 GLY B O 1
ATOM 2681 N N . VAL B 1 141 ? 14.039 -16.688 10.023 1 64.62 141 VAL B N 1
ATOM 2682 C CA . VAL B 1 141 ? 13.742 -16.484 11.438 1 64.62 141 VAL B CA 1
ATOM 2683 C C . VAL B 1 141 ? 14.891 -17.016 12.289 1 64.62 141 VAL B C 1
ATOM 2685 O O . VAL B 1 141 ? 15.805 -17.672 11.773 1 64.62 141 VAL B O 1
ATOM 2688 N N . ASP B 1 142 ? 14.82 -16.719 13.609 1 53.91 142 ASP B N 1
ATOM 2689 C CA . ASP B 1 142 ? 15.633 -17.344 14.641 1 53.91 142 ASP B CA 1
ATOM 2690 C C . ASP B 1 142 ? 17.125 -17.219 14.336 1 53.91 142 ASP B C 1
ATOM 2692 O O . ASP B 1 142 ? 17.844 -18.219 14.273 1 53.91 142 ASP B O 1
ATOM 2696 N N . GLY B 1 143 ? 17.578 -16.062 14.039 1 49.31 143 GLY B N 1
ATOM 2697 C CA . GLY B 1 143 ? 19.031 -15.984 13.945 1 49.31 143 GLY B CA 1
ATOM 2698 C C . GLY B 1 143 ? 19.531 -16.016 12.516 1 49.31 143 GLY B C 1
ATOM 2699 O O . GLY B 1 143 ? 20.719 -15.812 12.266 1 49.31 143 GLY B O 1
ATOM 2700 N N . GLU B 1 144 ? 18.734 -16.531 11.648 1 57.66 144 GLU B N 1
ATOM 2701 C CA . GLU B 1 144 ? 19.141 -16.547 10.25 1 57.66 144 GLU B CA 1
ATOM 2702 C C . GLU B 1 144 ? 18.938 -15.18 9.602 1 57.66 144 GLU B C 1
ATOM 2704 O O . GLU B 1 144 ? 17.938 -14.516 9.836 1 57.66 144 GLU B O 1
ATOM 2709 N N . ASP B 1 145 ? 19.938 -14.523 9.32 1 62.31 145 ASP B N 1
ATOM 2710 C CA . ASP B 1 145 ? 19.922 -13.195 8.719 1 62.31 145 ASP B CA 1
ATOM 2711 C C . ASP B 1 145 ? 19.781 -13.289 7.199 1 62.31 145 ASP B C 1
ATOM 2713 O O . ASP B 1 145 ? 20.688 -12.914 6.453 1 62.31 145 ASP B O 1
ATOM 2717 N N . SER B 1 146 ? 18.75 -14.031 6.801 1 72.94 146 SER B N 1
ATOM 2718 C CA . SER B 1 146 ? 18.547 -14.117 5.359 1 72.94 146 SER B CA 1
ATOM 2719 C C . SER B 1 146 ? 17.312 -13.32 4.938 1 72.94 146 SER B C 1
ATOM 2721 O O . SER B 1 146 ? 16.312 -13.297 5.652 1 72.94 146 SER B O 1
ATOM 2723 N N . LYS B 1 147 ? 17.625 -12.57 3.965 1 83.19 147 LYS B N 1
ATOM 2724 C CA . LYS B 1 147 ? 16.531 -11.812 3.359 1 83.19 147 LYS B CA 1
ATOM 2725 C C . LYS B 1 147 ? 15.945 -12.562 2.168 1 83.19 147 LYS B C 1
ATOM 2727 O O . LYS B 1 147 ? 16.672 -12.93 1.237 1 83.19 147 LYS B O 1
ATOM 2732 N N . GLY B 1 148 ? 14.695 -12.938 2.369 1 94.38 148 GLY B N 1
ATOM 2733 C CA . GLY B 1 148 ? 14.008 -13.586 1.267 1 94.38 148 GLY B CA 1
ATOM 2734 C C . GLY B 1 148 ? 13.664 -12.633 0.134 1 94.38 148 GLY B C 1
ATOM 2735 O O . GLY B 1 148 ? 14.047 -11.461 0.164 1 94.38 148 GLY B O 1
ATOM 2736 N N . ARG B 1 149 ? 13.062 -13.242 -0.937 1 96.44 149 ARG B N 1
ATOM 2737 C CA . ARG B 1 149 ? 12.648 -12.5 -2.123 1 96.44 149 ARG B CA 1
ATOM 2738 C C . ARG B 1 149 ? 11.133 -12.547 -2.301 1 96.44 149 ARG B C 1
ATOM 2740 O O . ARG B 1 149 ? 10.508 -13.578 -2.062 1 96.44 149 ARG B O 1
ATOM 2747 N N . ILE B 1 150 ? 10.609 -11.461 -2.658 1 98.56 150 ILE B N 1
ATOM 2748 C CA . ILE B 1 150 ? 9.234 -11.406 -3.145 1 98.56 150 ILE B CA 1
ATOM 2749 C C . ILE B 1 150 ? 9.227 -11.016 -4.621 1 98.56 150 ILE B C 1
ATOM 2751 O O . ILE B 1 150 ? 9.836 -10.016 -5.012 1 98.56 150 ILE B O 1
ATOM 2755 N N . LEU B 1 151 ? 8.664 -11.844 -5.461 1 98.88 151 LEU B N 1
ATOM 2756 C CA . LEU B 1 151 ? 8.555 -11.617 -6.898 1 98.88 151 LEU B CA 1
ATOM 2757 C C . LEU B 1 151 ? 7.109 -11.336 -7.293 1 98.88 151 LEU B C 1
ATOM 2759 O O . LEU B 1 151 ? 6.207 -12.102 -6.953 1 98.88 151 LEU B O 1
ATOM 2763 N N . LEU B 1 152 ? 6.898 -10.242 -7.91 1 98.94 152 LEU B N 1
ATOM 2764 C CA . LEU B 1 152 ? 5.59 -9.945 -8.484 1 98.94 152 LEU B CA 1
ATOM 2765 C C . LEU B 1 152 ? 5.59 -10.195 -9.992 1 98.94 152 LEU B C 1
ATOM 2767 O O . LEU B 1 152 ? 6.379 -9.594 -10.727 1 98.94 152 LEU B O 1
ATOM 2771 N N . VAL B 1 153 ? 4.711 -11.094 -10.406 1 98.94 153 VAL B N 1
ATOM 2772 C CA . VAL B 1 153 ? 4.66 -11.477 -11.812 1 98.94 153 VAL B CA 1
ATOM 2773 C C . VAL B 1 153 ? 3.787 -10.484 -12.586 1 98.94 153 VAL B C 1
ATOM 2775 O O . VAL B 1 153 ? 2.564 -10.641 -12.633 1 98.94 153 VAL B O 1
ATOM 2778 N N . GLN B 1 154 ? 4.445 -9.594 -13.266 1 98.94 154 GLN B N 1
ATOM 2779 C CA . GLN B 1 154 ? 3.762 -8.445 -13.844 1 98.94 154 GLN B CA 1
ATOM 2780 C C . GLN B 1 154 ? 2.752 -8.875 -14.906 1 98.94 154 GLN B C 1
ATOM 2782 O O . GLN B 1 154 ? 1.711 -8.234 -15.07 1 98.94 154 GLN B O 1
ATOM 2787 N N . ASP B 1 155 ? 3.004 -9.906 -15.672 1 98.94 155 ASP B N 1
ATOM 2788 C CA . ASP B 1 155 ? 2.123 -10.32 -16.766 1 98.94 155 ASP B CA 1
ATOM 2789 C C . ASP B 1 155 ? 1.123 -11.367 -16.297 1 98.94 155 ASP B C 1
ATOM 2791 O O . ASP B 1 155 ? 0.427 -11.984 -17.109 1 98.94 155 ASP B O 1
ATOM 2795 N N . ALA B 1 156 ? 1.029 -11.641 -15 1 98.94 156 ALA B N 1
ATOM 2796 C CA . ALA B 1 156 ? -0.039 -12.391 -14.344 1 98.94 156 ALA B CA 1
ATOM 2797 C C . ALA B 1 156 ? -0.716 -11.547 -13.266 1 98.94 156 ALA B C 1
ATOM 2799 O O . ALA B 1 156 ? -1.311 -12.094 -12.328 1 98.94 156 ALA B O 1
ATOM 2800 N N . THR B 1 157 ? -0.477 -10.281 -13.297 1 98.88 157 THR B N 1
ATOM 2801 C CA . THR B 1 157 ? -1.098 -9.273 -12.453 1 98.88 157 THR B CA 1
ATOM 2802 C C . THR B 1 157 ? -1.764 -8.195 -13.297 1 98.88 157 THR B C 1
ATOM 2804 O O . THR B 1 157 ? -1.294 -7.879 -14.391 1 98.88 157 THR B O 1
ATOM 2807 N N . GLY B 1 158 ? -2.865 -7.719 -12.805 1 98.31 158 GLY B N 1
ATOM 2808 C CA . GLY B 1 158 ? -3.549 -6.762 -13.656 1 98.31 158 GLY B CA 1
ATOM 2809 C C . GLY B 1 158 ? -4.246 -5.66 -12.875 1 98.31 158 GLY B C 1
ATOM 2810 O O . GLY B 1 158 ? -4.383 -5.75 -11.656 1 98.31 158 GLY B O 1
ATOM 2811 N N . SER B 1 159 ? -4.574 -4.656 -13.594 1 97.56 159 SER B N 1
ATOM 2812 C CA . SER B 1 159 ? -5.305 -3.482 -13.133 1 97.56 159 SER B CA 1
ATOM 2813 C C . SER B 1 159 ? -6.367 -3.061 -14.141 1 97.56 159 SER B C 1
ATOM 2815 O O . SER B 1 159 ? -6.578 -3.736 -15.148 1 97.56 159 SER B O 1
ATOM 2817 N N . TYR B 1 160 ? -7.082 -1.968 -13.859 1 97.12 160 TYR B N 1
ATOM 2818 C CA . TYR B 1 160 ? -8.102 -1.383 -14.727 1 97.12 160 TYR B CA 1
ATOM 2819 C C . TYR B 1 160 ? -7.812 0.092 -14.984 1 97.12 160 TYR B C 1
ATOM 2821 O O . TYR B 1 160 ? -7.027 0.713 -14.266 1 97.12 160 TYR B O 1
ATOM 2829 N N . ASP B 1 161 ? -8.445 0.558 -16.109 1 96.94 161 ASP B N 1
ATOM 2830 C CA . ASP B 1 161 ? -8.359 1.991 -16.375 1 96.94 161 ASP B CA 1
ATOM 2831 C C . ASP B 1 161 ? -9.07 2.793 -15.281 1 96.94 161 ASP B C 1
ATOM 2833 O O . ASP B 1 161 ? -9.914 2.256 -14.555 1 96.94 161 ASP B O 1
ATOM 2837 N N . THR B 1 162 ? -8.641 4.09 -15.133 1 96.31 162 THR B N 1
ATOM 2838 C CA . THR B 1 162 ? -9.25 4.941 -14.117 1 96.31 162 THR B CA 1
ATOM 2839 C C . THR B 1 162 ? -9.297 6.391 -14.586 1 96.31 162 THR B C 1
ATOM 2841 O O . THR B 1 162 ? -8.742 6.734 -15.625 1 96.31 162 THR B O 1
ATOM 2844 N N . THR B 1 163 ? -10.125 7.172 -13.953 1 95.81 163 THR B N 1
ATOM 2845 C CA . THR B 1 163 ? -10.164 8.625 -14.094 1 95.81 163 THR B CA 1
ATOM 2846 C C . THR B 1 163 ? -9.922 9.305 -12.742 1 95.81 163 THR B C 1
ATOM 2848 O O . THR B 1 163 ? -10.453 8.867 -11.719 1 95.81 163 THR B O 1
ATOM 2851 N N . PHE B 1 164 ? -9.094 10.336 -12.789 1 97.31 164 PHE B N 1
ATOM 2852 C CA . PHE B 1 164 ? -8.797 11.094 -11.578 1 97.31 164 PHE B CA 1
ATOM 2853 C C . PHE B 1 164 ? -8.492 12.547 -11.914 1 97.31 164 PHE B C 1
ATOM 2855 O O . PHE B 1 164 ? -7.727 12.836 -12.836 1 97.31 164 PHE B O 1
ATOM 2862 N N . GLY B 1 165 ? -9.07 13.414 -11.148 1 95.31 165 GLY B N 1
ATOM 2863 C CA . GLY B 1 165 ? -8.852 14.836 -11.391 1 95.31 165 GLY B CA 1
ATOM 2864 C C . GLY B 1 165 ? -9.188 15.258 -12.805 1 95.31 165 GLY B C 1
ATOM 2865 O O . GLY B 1 165 ? -8.477 16.078 -13.398 1 95.31 165 GLY B O 1
ATOM 2866 N N . GLY B 1 166 ? -10.125 14.633 -13.375 1 96.31 166 GLY B N 1
ATOM 2867 C CA . GLY B 1 166 ? -10.586 14.977 -14.711 1 96.31 166 GLY B CA 1
ATOM 2868 C C . GLY B 1 166 ? -9.734 14.367 -15.812 1 96.31 166 GLY B C 1
ATOM 2869 O O . GLY B 1 166 ? -9.93 14.656 -17 1 96.31 166 GLY B O 1
ATOM 2870 N N . ARG B 1 167 ? -8.82 13.586 -15.492 1 97.25 167 ARG B N 1
ATOM 2871 C CA . ARG B 1 167 ? -7.934 12.969 -16.484 1 97.25 167 ARG B CA 1
ATOM 2872 C C . ARG B 1 167 ? -8.148 11.461 -16.531 1 97.25 167 ARG B C 1
ATOM 2874 O O . ARG B 1 167 ? -8.328 10.812 -15.5 1 97.25 167 ARG B O 1
ATOM 2881 N N . TYR B 1 168 ? -8.156 10.875 -17.719 1 97.62 168 TYR B N 1
ATOM 2882 C CA . TYR B 1 168 ? -8.266 9.438 -17.969 1 97.62 168 TYR B CA 1
ATOM 2883 C C . TYR B 1 168 ? -6.895 8.789 -18 1 97.62 168 TYR B C 1
ATOM 2885 O O . TYR B 1 168 ? -5.965 9.32 -18.609 1 97.62 168 TYR B O 1
ATOM 2893 N N . TYR B 1 169 ? -6.738 7.684 -17.328 1 97.81 169 TYR B N 1
ATOM 2894 C CA . TYR B 1 169 ? -5.547 6.844 -17.391 1 97.81 169 TYR B CA 1
ATOM 2895 C C . TYR B 1 169 ? -5.895 5.43 -17.844 1 97.81 169 TYR B C 1
ATOM 2897 O O . TYR B 1 169 ? -6.691 4.742 -17.203 1 97.81 169 TYR B O 1
ATOM 2905 N N . ASP B 1 170 ? -5.285 4.945 -18.938 1 97.75 170 ASP B N 1
ATOM 2906 C CA . ASP B 1 170 ? -5.59 3.609 -19.438 1 97.75 170 ASP B CA 1
ATOM 2907 C C . ASP B 1 170 ? -5.027 2.533 -18.516 1 97.75 170 ASP B C 1
ATOM 2909 O O . ASP B 1 170 ? -4.102 2.793 -17.75 1 97.75 170 ASP B O 1
ATOM 2913 N N . ALA B 1 171 ? -5.543 1.352 -18.625 1 97.81 171 ALA B N 1
ATOM 2914 C CA . ALA B 1 171 ? -5.27 0.256 -17.703 1 97.81 171 ALA B CA 1
ATOM 2915 C C . ALA B 1 171 ? -3.783 -0.089 -17.688 1 97.81 171 ALA B C 1
ATOM 2917 O O . ALA B 1 171 ? -3.229 -0.412 -16.625 1 97.81 171 ALA B O 1
ATOM 2918 N N . GLU B 1 172 ? -3.113 -0.081 -18.828 1 98.31 172 GLU B N 1
ATOM 2919 C CA . GLU B 1 172 ? -1.692 -0.412 -18.875 1 98.31 172 GLU B CA 1
ATOM 2920 C C . GLU B 1 172 ? -0.854 0.641 -18.156 1 98.31 172 GLU B C 1
ATOM 2922 O O . GLU B 1 172 ? 0.139 0.312 -17.5 1 98.31 172 GLU B O 1
ATOM 2927 N N . THR B 1 173 ? -1.243 1.904 -18.281 1 98.44 173 THR B N 1
ATOM 2928 C CA . THR B 1 173 ? -0.564 2.975 -17.547 1 98.44 173 THR B CA 1
ATOM 2929 C C . THR B 1 173 ? -0.739 2.807 -16.047 1 98.44 173 THR B C 1
ATOM 2931 O O . THR B 1 173 ? 0.23 2.893 -15.289 1 98.44 173 THR B O 1
ATOM 2934 N N . VAL B 1 174 ? -1.998 2.549 -15.617 1 98.56 174 VAL B N 1
ATOM 2935 C CA . VAL B 1 174 ? -2.27 2.332 -14.203 1 98.56 174 VAL B CA 1
ATOM 2936 C C . VAL B 1 174 ? -1.418 1.176 -13.68 1 98.56 174 VAL B C 1
ATOM 2938 O O . VAL B 1 174 ? -0.745 1.304 -12.656 1 98.56 174 VAL B O 1
ATOM 2941 N N . HIS B 1 175 ? -1.368 0.092 -14.438 1 98.75 175 HIS B N 1
ATOM 2942 C CA . HIS B 1 175 ? -0.591 -1.094 -14.094 1 98.75 175 HIS B CA 1
ATOM 2943 C C . HIS B 1 175 ? 0.895 -0.768 -13.992 1 98.75 175 HIS B C 1
ATOM 2945 O O . HIS B 1 175 ? 1.514 -0.988 -12.945 1 98.75 175 HIS B O 1
ATOM 2951 N N . SER B 1 176 ? 1.462 -0.107 -14.945 1 98.81 176 SER B N 1
ATOM 2952 C CA . SER B 1 176 ? 2.895 0.152 -15.031 1 98.81 176 SER B CA 1
ATOM 2953 C C . SER B 1 176 ? 3.346 1.136 -13.953 1 98.81 176 SER B C 1
ATOM 2955 O O . SER B 1 176 ? 4.418 0.972 -13.367 1 98.81 176 SER B O 1
ATOM 2957 N N . VAL B 1 177 ? 2.549 2.105 -13.727 1 98.81 177 VAL B N 1
ATOM 2958 C CA . VAL B 1 177 ? 2.912 3.117 -12.742 1 98.81 177 VAL B CA 1
ATOM 2959 C C . VAL B 1 177 ? 2.91 2.504 -11.344 1 98.81 177 VAL B C 1
ATOM 2961 O O . VAL B 1 177 ? 3.822 2.746 -10.547 1 98.81 177 VAL B O 1
ATOM 2964 N N . HIS B 1 178 ? 1.926 1.691 -11.055 1 98.88 178 HIS B N 1
ATOM 2965 C CA . HIS B 1 178 ? 1.908 1.03 -9.758 1 98.88 178 HIS B CA 1
ATOM 2966 C C . HIS B 1 178 ? 3.043 0.018 -9.641 1 98.88 178 HIS B C 1
ATOM 2968 O O . HIS B 1 178 ? 3.658 -0.109 -8.578 1 98.88 178 HIS B O 1
ATOM 2974 N N . LEU B 1 179 ? 3.348 -0.719 -10.727 1 98.94 179 LEU B N 1
ATOM 2975 C CA . LEU B 1 179 ? 4.48 -1.641 -10.703 1 98.94 179 LEU B CA 1
ATOM 2976 C C . LEU B 1 179 ? 5.781 -0.897 -10.422 1 98.94 179 LEU B C 1
ATOM 2978 O O . LEU B 1 179 ? 6.629 -1.389 -9.672 1 98.94 179 LEU B O 1
ATOM 2982 N N . SER B 1 180 ? 5.93 0.251 -11 1 98.62 180 SER B N 1
ATOM 2983 C CA . SER B 1 180 ? 7.145 1.032 -10.797 1 98.62 180 SER B CA 1
ATOM 2984 C C . SER B 1 180 ? 7.324 1.401 -9.328 1 98.62 180 SER B C 1
ATOM 2986 O O . SER B 1 180 ? 8.445 1.46 -8.828 1 98.62 180 SER B O 1
ATOM 2988 N N . GLY B 1 181 ? 6.203 1.657 -8.609 1 98.19 181 GLY B N 1
ATOM 2989 C CA . GLY B 1 181 ? 6.258 1.996 -7.195 1 98.19 181 GLY B CA 1
ATOM 2990 C C . GLY B 1 181 ? 6.566 0.805 -6.309 1 98.19 181 GLY B C 1
ATOM 2991 O O . GLY B 1 181 ? 7.09 0.966 -5.203 1 98.19 181 GLY B O 1
ATOM 2992 N N . LEU B 1 182 ? 6.273 -0.359 -6.758 1 98.75 182 LEU B N 1
ATOM 2993 C CA . LEU B 1 182 ? 6.473 -1.584 -5.988 1 98.75 182 LEU B CA 1
ATOM 2994 C C . LEU B 1 182 ? 7.867 -2.152 -6.227 1 98.75 182 LEU B C 1
ATOM 2996 O O . LEU B 1 182 ? 8.492 -2.678 -5.301 1 98.75 182 LEU B O 1
ATOM 3000 N N . ASP B 1 183 ? 8.328 -1.995 -7.477 1 98.38 183 ASP B N 1
ATOM 3001 C CA . ASP B 1 183 ? 9.578 -2.617 -7.914 1 98.38 183 ASP B CA 1
ATOM 3002 C C . ASP B 1 183 ? 10.766 -2.068 -7.133 1 98.38 183 ASP B C 1
ATOM 3004 O O . ASP B 1 183 ? 10.891 -0.856 -6.949 1 98.38 183 ASP B O 1
ATOM 3008 N N . THR B 1 184 ? 11.602 -2.951 -6.574 1 92.75 184 THR B N 1
ATOM 3009 C CA . THR B 1 184 ? 12.859 -2.691 -5.887 1 92.75 184 THR B CA 1
ATOM 3010 C C . THR B 1 184 ? 12.609 -2.133 -4.488 1 92.75 184 THR B C 1
ATOM 3012 O O . THR B 1 184 ? 13.523 -2.086 -3.662 1 92.75 184 THR B O 1
ATOM 3015 N N . GLU B 1 185 ? 11.375 -1.732 -4.219 1 94.56 185 GLU B N 1
ATOM 3016 C CA . GLU B 1 185 ? 11.07 -1.234 -2.881 1 94.56 185 GLU B CA 1
ATOM 3017 C C . GLU B 1 185 ? 10.414 -2.316 -2.025 1 94.56 185 GLU B C 1
ATOM 3019 O O . GLU B 1 185 ? 10.797 -2.521 -0.874 1 94.56 185 GLU B O 1
ATOM 3024 N N . PHE B 1 186 ? 9.469 -3 -2.6 1 97.75 186 PHE B N 1
ATOM 3025 C CA . PHE B 1 186 ? 8.703 -3.98 -1.839 1 97.75 186 PHE B CA 1
ATOM 3026 C C . PHE B 1 186 ? 8.93 -5.387 -2.385 1 97.75 186 PHE B C 1
ATOM 3028 O O . PHE B 1 186 ? 8.711 -6.375 -1.682 1 97.75 186 PHE B O 1
ATOM 3035 N N . CYS B 1 187 ? 9.258 -5.406 -3.662 1 98.44 187 CYS B N 1
ATOM 3036 C CA . CYS B 1 187 ? 9.414 -6.66 -4.391 1 98.44 187 CYS B CA 1
ATOM 3037 C C . CYS B 1 187 ? 10.281 -6.461 -5.629 1 98.44 187 CYS B C 1
ATOM 3039 O O . CYS B 1 187 ? 10.758 -5.355 -5.887 1 98.44 187 CYS B O 1
ATOM 3041 N N . GLN B 1 188 ? 10.562 -7.562 -6.277 1 98.56 188 GLN B N 1
ATOM 3042 C CA . GLN B 1 188 ? 11.078 -7.551 -7.645 1 98.56 188 GLN B CA 1
ATOM 3043 C C . GLN B 1 188 ? 9.969 -7.852 -8.648 1 98.56 188 GLN B C 1
ATOM 3045 O O . GLN B 1 188 ? 9.297 -8.883 -8.555 1 98.56 188 GLN B O 1
ATOM 3050 N N . VAL B 1 189 ? 9.758 -6.957 -9.57 1 98.88 189 VAL B N 1
ATOM 3051 C CA . VAL B 1 189 ? 8.773 -7.199 -10.625 1 98.88 189 VAL B CA 1
ATOM 3052 C C . VAL B 1 189 ? 9.422 -7.996 -11.758 1 98.88 189 VAL B C 1
ATOM 3054 O O . VAL B 1 189 ? 10.461 -7.602 -12.289 1 98.88 189 VAL B O 1
ATOM 3057 N N . VAL B 1 190 ? 8.812 -9.117 -12.062 1 98.81 190 VAL B N 1
ATOM 3058 C CA . VAL B 1 190 ? 9.383 -10.016 -13.062 1 98.81 190 VAL B CA 1
ATOM 3059 C C . VAL B 1 190 ? 8.297 -10.453 -14.047 1 98.81 190 VAL B C 1
ATOM 3061 O O . VAL B 1 190 ? 7.121 -10.148 -13.859 1 98.81 190 VAL B O 1
ATOM 3064 N N . ASN B 1 191 ? 8.688 -11.086 -15.117 1 98.62 191 ASN B N 1
ATOM 3065 C CA . ASN B 1 191 ? 7.75 -11.742 -16.016 1 98.62 191 ASN B CA 1
ATOM 3066 C C . ASN B 1 191 ? 7.637 -13.234 -15.727 1 98.62 191 ASN B C 1
ATOM 3068 O O . ASN B 1 191 ? 8.484 -13.805 -15.031 1 98.62 191 ASN B O 1
ATOM 3072 N N . LEU B 1 192 ? 6.555 -13.773 -16.219 1 98.88 192 LEU B N 1
ATOM 3073 C CA . LEU B 1 192 ? 6.27 -15.188 -16.016 1 98.88 192 LEU B CA 1
ATOM 3074 C C . LEU B 1 192 ? 7.465 -16.047 -16.422 1 98.88 192 LEU B C 1
ATOM 3076 O O . LEU B 1 192 ? 7.816 -17 -15.727 1 98.88 192 LEU B O 1
ATOM 3080 N N . LYS B 1 193 ? 8.125 -15.734 -17.484 1 98.56 193 LYS B N 1
ATOM 3081 C CA . LYS B 1 193 ? 9.219 -16.531 -18.047 1 98.56 193 LYS B CA 1
ATOM 3082 C C . LYS B 1 193 ? 10.359 -16.672 -17.047 1 98.56 193 LYS B C 1
ATOM 3084 O O . LYS B 1 193 ? 11.008 -17.719 -16.969 1 98.56 193 LYS B O 1
ATOM 3089 N N . ILE B 1 194 ? 10.633 -15.656 -16.312 1 98.38 194 ILE B N 1
ATOM 3090 C CA . ILE B 1 194 ? 11.703 -15.664 -15.32 1 98.38 194 ILE B CA 1
ATOM 3091 C C . ILE B 1 194 ? 11.375 -16.672 -14.211 1 98.38 194 ILE B C 1
ATOM 3093 O O . ILE B 1 194 ? 12.234 -17.453 -13.797 1 98.38 194 ILE B O 1
ATOM 3097 N N . VAL B 1 195 ? 10.148 -16.672 -13.727 1 98.5 195 VAL B N 1
ATOM 3098 C CA . VAL B 1 195 ? 9.727 -17.562 -12.656 1 98.5 195 VAL B CA 1
ATOM 3099 C C . VAL B 1 195 ? 9.789 -19.016 -13.141 1 98.5 195 VAL B C 1
ATOM 3101 O O . VAL B 1 195 ? 10.281 -19.891 -12.43 1 98.5 195 VAL B O 1
ATOM 3104 N N . LEU B 1 196 ? 9.32 -19.234 -14.375 1 98.31 196 LEU B N 1
ATOM 3105 C CA . LEU B 1 196 ? 9.312 -20.594 -14.922 1 98.31 196 LEU B CA 1
ATOM 3106 C C . LEU B 1 196 ? 10.734 -21.125 -15.055 1 98.31 196 LEU B C 1
ATOM 3108 O O . LEU B 1 196 ? 10.984 -22.297 -14.766 1 98.31 196 LEU B O 1
ATOM 3112 N N . ARG B 1 197 ? 11.602 -20.281 -15.438 1 97.31 197 ARG B N 1
ATOM 3113 C CA . ARG B 1 197 ? 13 -20.672 -15.562 1 97.31 197 ARG B CA 1
ATOM 3114 C C . ARG B 1 197 ? 13.594 -21.016 -14.203 1 97.31 197 ARG B C 1
ATOM 3116 O O . ARG B 1 197 ? 14.32 -22 -14.07 1 97.31 197 ARG B O 1
ATOM 3123 N N . GLU B 1 198 ? 13.297 -20.172 -13.242 1 95.62 198 GLU B N 1
ATOM 3124 C CA . GLU B 1 198 ? 13.836 -20.422 -11.906 1 95.62 198 GLU B CA 1
ATOM 3125 C C . GLU B 1 198 ? 13.297 -21.719 -11.32 1 95.62 198 GLU B C 1
ATOM 3127 O O . GLU B 1 198 ? 14.023 -22.453 -10.648 1 95.62 198 GLU B O 1
ATOM 3132 N N . LEU B 1 199 ? 12.016 -22.016 -11.547 1 95.25 199 LEU B N 1
ATOM 3133 C CA . LEU B 1 199 ? 11.406 -23.234 -11.031 1 95.25 199 LEU B CA 1
ATOM 3134 C C . LEU B 1 199 ? 12.008 -24.469 -11.703 1 95.25 199 LEU B C 1
ATOM 3136 O O . LEU B 1 199 ? 12.203 -25.5 -11.055 1 95.25 199 LEU B O 1
ATOM 3140 N N . LYS B 1 200 ? 12.219 -24.359 -12.992 1 90.31 200 LYS B N 1
ATOM 3141 C CA . LYS B 1 200 ? 12.82 -25.453 -13.727 1 90.31 200 LYS B CA 1
ATOM 3142 C C . LYS B 1 200 ? 14.242 -25.734 -13.25 1 90.31 200 LYS B C 1
ATOM 3144 O O . LYS B 1 200 ? 14.656 -26.891 -13.156 1 90.31 200 LYS B O 1
ATOM 3149 N N . GLY B 1 201 ? 14.945 -24.625 -12.992 1 84.56 201 GLY B N 1
ATOM 3150 C CA . GLY B 1 201 ? 16.297 -24.781 -12.484 1 84.56 201 GLY B CA 1
ATOM 3151 C C . GLY B 1 201 ? 16.359 -25.469 -11.133 1 84.56 201 GLY B C 1
ATOM 3152 O O . GLY B 1 201 ? 17.297 -26.203 -10.844 1 84.56 201 GLY B O 1
ATOM 3153 N N . GLN B 1 202 ? 15.461 -25.266 -10.328 1 77.31 202 GLN B N 1
ATOM 3154 C CA . GLN B 1 202 ? 15.398 -25.922 -9.023 1 77.31 202 GLN B CA 1
ATOM 3155 C C . GLN B 1 202 ? 15.164 -27.422 -9.164 1 77.31 202 GLN B C 1
ATOM 3157 O O . GLN B 1 202 ? 15.75 -28.219 -8.43 1 77.31 202 GLN B O 1
ATOM 3162 N N . ARG B 1 203 ? 14.375 -27.734 -10.188 1 70 203 ARG B N 1
ATOM 3163 C CA . ARG B 1 203 ? 14.039 -29.141 -10.398 1 70 203 ARG B CA 1
ATOM 3164 C C . ARG B 1 203 ? 15.234 -29.922 -10.914 1 70 203 ARG B C 1
ATOM 3166 O O . ARG B 1 203 ? 15.43 -31.078 -10.547 1 70 203 ARG B O 1
ATOM 3173 N N . GLU B 1 204 ? 15.945 -29.094 -11.703 1 68.62 204 GLU B N 1
ATOM 3174 C CA . GLU B 1 204 ? 17.094 -29.766 -12.281 1 68.62 204 GLU B CA 1
ATOM 3175 C C . GLU B 1 204 ? 18.234 -29.906 -11.266 1 68.62 204 GLU B C 1
ATOM 3177 O O . GLU B 1 204 ? 19.047 -30.828 -11.367 1 68.62 204 GLU B O 1
ATOM 3182 N N . ASN B 1 205 ? 18.219 -28.984 -10.367 1 62.91 205 ASN B N 1
ATOM 3183 C CA . ASN B 1 205 ? 19.266 -29.047 -9.367 1 62.91 205 ASN B CA 1
ATOM 3184 C C . ASN B 1 205 ? 18.891 -29.969 -8.211 1 62.91 205 ASN B C 1
ATOM 3186 O O . ASN B 1 205 ? 19.719 -30.25 -7.336 1 62.91 205 ASN B O 1
ATOM 3190 N N . ARG B 1 206 ? 17.703 -30.516 -8.172 1 56.72 206 ARG B N 1
ATOM 3191 C CA . ARG B 1 206 ? 17.297 -31.469 -7.156 1 56.72 206 ARG B CA 1
ATOM 3192 C C . ARG B 1 206 ? 17.469 -32.906 -7.645 1 56.72 206 ARG B C 1
ATOM 3194 O O . ARG B 1 206 ? 17.391 -33.188 -8.844 1 56.72 206 ARG B O 1
#

pLDDT: mean 93.2, std 11.45, range [31.2, 98.94]

Solvent-accessible surface area (backbone atoms only — not comparable to full-atom values): 21319 Å² total; per-residue (Å²): 130,82,78,76,68,44,44,46,28,41,39,40,29,40,52,28,47,30,76,68,44,58,83,73,67,29,87,42,66,22,45,89,54,26,68,63,40,41,36,51,52,52,52,50,36,57,72,69,26,56,87,33,44,39,38,33,36,52,44,38,83,48,85,86,38,50,29,8,66,89,63,72,21,47,49,55,28,82,73,63,48,74,52,95,87,36,55,73,46,68,22,67,52,53,28,55,56,53,90,44,65,48,58,58,59,46,44,74,58,58,28,34,32,42,37,36,34,28,35,32,42,64,45,32,41,40,42,27,43,47,48,41,46,65,66,40,54,30,32,46,63,95,82,42,90,42,80,42,47,40,36,34,27,53,48,29,27,27,25,36,21,51,69,44,95,92,39,80,42,54,13,57,56,45,33,47,51,47,48,50,48,36,37,80,72,46,27,42,70,39,48,60,68,59,56,53,50,53,54,50,50,52,56,69,73,96,130,84,78,75,68,43,47,47,28,40,40,41,28,38,54,29,47,31,75,67,43,57,84,73,68,27,86,43,65,23,43,90,53,26,68,63,40,40,34,50,52,53,53,51,36,57,71,70,25,56,87,33,44,40,37,32,38,52,44,40,82,47,85,84,38,51,28,8,66,89,63,74,22,45,48,56,28,81,74,64,48,74,52,93,87,35,54,74,45,68,22,67,50,52,27,59,55,53,89,44,64,48,58,60,59,47,44,73,59,60,28,33,32,42,36,36,35,28,36,33,42,63,44,31,41,41,42,27,42,47,48,40,44,66,68,40,55,31,33,46,65,93,84,43,89,42,79,43,46,40,36,35,26,54,48,29,26,27,26,35,21,50,69,46,96,90,40,80,40,54,13,56,55,45,33,47,52,47,47,50,48,36,38,81,71,47,27,43,68,40,47,60,66,58,55,53,51,54,54,51,49,52,57,67,73,96

Secondary structure (DSSP, 8-state):
------SEEEEEE--BGGGG-TTTS-S-BS-TTHHHHHHHHHHHHHHH-TT-EEEEEE---STT-TTSGGGT--SBPGGGPPPTTS-EEEESSSSTTTTSSHHHHHHHHT-SEEEEEEE-IIIIIHHHHHHHHHHTTTSPPTT-----EEEEEEEEEE-B-EEETTEEE-HHHHHHHHHHHHBTTTBEEE-HHHHHHHHHHHHHH-/------SEEEEEE--BGGGG-TTTS-S-BS-TTHHHHHHHHHHHHHHH-TT-EEEEEE---STT-TTSGGGT--SBPGGGPPPTTS-EEEESSSSTTTTSSHHHHHHHHT-SEEEEEEE-IIIIIHHHHHHHHHHTTTSPPTT-----EEEEEEEEEE-B-EEETTEEE-HHHHHHHHHHHHBTTTBEEE-HHHHHHHHHHHHHH-

Organism: NCBI:txid398673

Radius of gyration: 21.51 Å; Cα contacts (8 Å, |Δi|>4): 874; chains: 2; bounding box: 49×68×53 Å

InterPro domains:
  IPR000868 Isochorismatase-like domain [PF00857] (10-162)
  IPR036380 Isochorismatase-like superfamily [G3DSA:3.40.50.850] (3-202)
  IPR036380 Isochorismatase-like superfamily [SSF52499] (7-199)
  IPR050272 Isochorismatase-like hydrolase [PTHR43540] (10-199)

Nearest PDB structures (foldseek):
  3mcw-assembly1_B  TM=9.256E-01  e=2.962E-21  Chromobacterium violaceum ATCC 12472
  3oqp-assembly1_B  TM=8.699E-01  e=1.415E-13  Paraburkholderia xenovorans LB400
  3hb7-assembly4_H  TM=8.11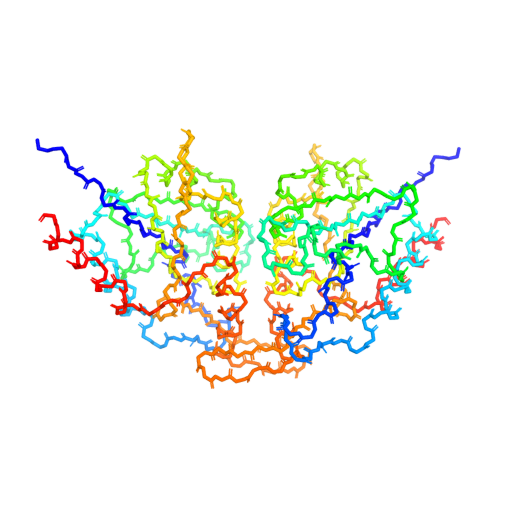1E-01  e=3.893E-11  Alkaliphilus metalliredigens QYMF
  6xj4-assembly1_B  TM=7.060E-01  e=1.929E-11  Herbaspirillum sp. BH-1
  3hb7-assembly1_E  TM=7.725E-01  e=1.010E-09  Alkaliphilus metalliredigens QYMF

Sequence (412 aa):
MSSTNSDYGLLLIDIQQGFNDPNHWGRKRSTPNFEENVKELLAAFRAAAPSNIFHVCHHSTLPQSPLHPANGAVDFQSYAAPLPSEPTFPKHKNSGFYGTNLEEAIRERKITTLVVCGLMTEHCVSSTLRMASDLGVVDGVDGEDSKGRILLVQDATGSYDTTFGGRYYDAETVHSVHLSGLDTEFCQVVNLKIVLRELKGQRENRMSSTNSDYGLLLIDIQQGFNDPNHWGRKRSTPNFEENVKELLAAFRAAAPSNIFHVCHHSTLPQSPLHPANGAVDFQSYAAPLPSEPTFPKHKNSGFYGTNLEEAIRERKITTLVVCGLMTEHCVSSTLRMASDLGVVDGVDGEDSKGRILLVQDATGSYDTTFGGRYYDAETVHSVHLSGLDTEFCQVVNLKIVLRELKGQRENR